Protein AF-A0A0G0VW36-F1 (afdb_monomer_lite)

Sequence (382 aa):
MDVNPVQNSPSPNPVPPPITPPTPVAPLPPSTSSGLGPPPVTPPASPNPLSFSPPPPSSPLNPSINSGLGPPASLPPEKPKSHKKLIALGLLLILAIALPLTVFVSRQQQVIEQEAEEPQLTPETIMFEINGEPFSLQNIIEVAKEQYSETDAGTKEVQKIAKDILIEREILDLTGSELGVSVSSEERAALVEASGLSENEAYYELLREKVALAKVRYIKAFSIGYWVPPPRFITEQTTEDKERSQEQLDAGPSAIDQAESGLKRNQNPLTLARSIVSNSPALSDSLSVNGYKLDSITEDEQDLLSDPEFYEYNDSNFDDATRNALFAQNVSERQVIKIPANDSNGGEVVYKIVEKSDTGAGSYVEWLKSQRDSLVTKEIPL

Secondary structure (DSSP, 8-state):
---PPPP-PPPPPPPPPP-PPPPPPPPPPPPP----PPP--PPPPPPPP---PPPPP----PPP---------------------SSTTHHHHHHHHHHHHHHHHHHHHHHH----------TT-EEEEETTEEEEHHHHHHHHHHHS-TTGGGSHHHHHHHHHHHHHHHHHHHHHHHHT----HHHHHHHHHHH---HHHHHHHHHHHHHHHHHB-EEEEEEEEE----HHHHTTS-HHHHHHHHHHHHHHHHHHHHHHHHHHTT--HHHHHHHHHHH-GGGTTTEEETTEEGGG--STTTTGGGSPEEEETT-TTS-HHHHHHHT-TT--TT-EEEE---TTT-S-EEEEEEEEE-SSBSSHHHHHHHHHHHHEESPPP-

Radius of gyration: 35.32 Å; chains: 1; bounding box: 101×132×59 Å

Foldseek 3Di:
DDDDDDDDDDDDDDDDDDDDDDDDDDDDDDDDDDDDDDDDDDDPDADDDDDPDDDDDDDDDDDDDDDDDDDDDDDDDDDDDDDDDDPPPVVVVCVVVVVVVCVVVVVVVVVVPPPPPPPPFDQQCFQWFFQNRTDGLVQLLVQLVLPDDNVVSPDQVSSVVSVLVVLLQVLLVVLCVVVVHADDPVQLVVCCVLRVDDSVVSRSVVSLVVSCVVAFWKFFKKKKKFFAQFPVVCVPDDPVSVVLSVLCVVLFVVLQVQQLVCLLVVHQNLVSQVVSCVVRVSRQQTIDILNHRNVPADPSCVVVSSTTDMDFLVRVPDDPVRSCQCLPPPDDAQDKGKDQADNRRNIIMIIGTHDTDNDHHRGSVRRSVVSCVVGMPPRHRD

pLDDT: mean 74.78, std 25.25, range [23.98, 98.19]

Structure (mmCIF, N/CA/C/O backbone):
data_AF-A0A0G0VW36-F1
#
_entry.id   AF-A0A0G0VW36-F1
#
loop_
_atom_site.group_PDB
_atom_site.id
_atom_site.type_symbol
_atom_site.label_atom_id
_atom_site.label_alt_id
_atom_site.label_comp_id
_atom_site.label_asym_id
_atom_site.label_entity_id
_atom_site.label_seq_id
_atom_site.pdbx_PDB_ins_code
_atom_site.Cartn_x
_atom_site.Cartn_y
_atom_site.Cartn_z
_atom_site.occupancy
_atom_site.B_iso_or_equiv
_atom_site.auth_seq_id
_atom_site.auth_comp_id
_atom_site.auth_asym_id
_atom_site.auth_atom_id
_atom_site.pdbx_PDB_model_num
ATOM 1 N N . MET A 1 1 ? 43.234 -69.255 -29.138 1.00 44.91 1 MET A N 1
ATOM 2 C CA . MET A 1 1 ? 44.145 -68.107 -28.928 1.00 44.91 1 MET A CA 1
ATOM 3 C C . MET A 1 1 ? 43.334 -67.097 -28.154 1.00 44.91 1 MET A C 1
ATOM 5 O O . MET A 1 1 ? 42.682 -66.244 -28.739 1.00 44.91 1 MET A O 1
ATOM 9 N N . ASP A 1 2 ? 43.274 -67.329 -26.850 1.00 37.94 2 ASP A N 1
ATOM 10 C CA . ASP A 1 2 ? 42.428 -66.607 -25.911 1.00 37.94 2 ASP A CA 1
ATOM 11 C C . ASP A 1 2 ? 43.204 -65.414 -25.367 1.00 37.94 2 ASP A C 1
ATOM 13 O O . ASP A 1 2 ? 44.288 -65.566 -24.802 1.00 37.94 2 ASP A O 1
ATOM 17 N N . VAL A 1 3 ? 42.667 -64.220 -25.597 1.00 53.03 3 VAL A N 1
ATOM 18 C CA . VAL A 1 3 ? 43.235 -62.961 -25.120 1.00 53.03 3 VAL A CA 1
ATOM 19 C C . VAL A 1 3 ? 42.458 -62.561 -23.870 1.00 53.03 3 VAL A C 1
ATOM 21 O O . VAL A 1 3 ? 41.283 -62.210 -23.941 1.00 53.03 3 VAL A O 1
ATOM 24 N N . ASN A 1 4 ? 43.124 -62.663 -22.719 1.00 45.81 4 ASN A N 1
ATOM 25 C CA . ASN A 1 4 ? 42.624 -62.217 -21.420 1.00 45.81 4 ASN A CA 1
ATOM 26 C C . ASN A 1 4 ? 42.336 -60.702 -21.424 1.00 45.81 4 ASN A C 1
ATOM 28 O O . ASN A 1 4 ? 43.209 -59.931 -21.833 1.00 45.81 4 ASN A O 1
ATOM 32 N N . PRO A 1 5 ? 41.182 -60.248 -20.905 1.00 58.97 5 PRO A N 1
ATOM 33 C CA . PRO A 1 5 ? 40.947 -58.837 -20.639 1.00 58.97 5 PRO A CA 1
ATOM 34 C C . PRO A 1 5 ? 41.622 -58.407 -19.327 1.00 58.97 5 PRO A C 1
ATOM 36 O O . PRO A 1 5 ? 41.470 -59.036 -18.280 1.00 58.97 5 PRO A O 1
ATOM 39 N N . VAL A 1 6 ? 42.369 -57.306 -19.401 1.00 54.00 6 VAL A N 1
ATOM 40 C CA . VAL A 1 6 ? 43.020 -56.631 -18.271 1.00 54.00 6 VAL A CA 1
ATOM 41 C C . VAL A 1 6 ? 41.954 -55.963 -17.394 1.00 54.00 6 VAL A C 1
ATOM 43 O O . VAL A 1 6 ? 41.225 -55.084 -17.851 1.00 54.00 6 VAL A O 1
ATOM 46 N N . GLN A 1 7 ? 41.871 -56.383 -16.129 1.00 46.03 7 GLN A N 1
ATOM 47 C CA . GLN A 1 7 ? 41.125 -55.697 -15.073 1.00 46.03 7 GLN A CA 1
ATOM 48 C C . GLN A 1 7 ? 41.828 -54.380 -14.710 1.00 46.03 7 GLN A C 1
ATOM 50 O O . GLN A 1 7 ? 42.948 -54.392 -14.203 1.00 46.03 7 GLN A O 1
ATOM 55 N N . ASN A 1 8 ? 41.148 -53.254 -14.928 1.00 44.69 8 ASN A N 1
ATOM 56 C CA . ASN A 1 8 ? 41.518 -51.959 -14.360 1.00 44.69 8 ASN A CA 1
ATOM 57 C C . ASN A 1 8 ? 40.884 -51.820 -12.969 1.00 44.69 8 ASN A C 1
ATOM 59 O O . ASN A 1 8 ? 39.664 -51.717 -12.844 1.00 44.69 8 ASN A O 1
ATOM 63 N N . SER A 1 9 ? 41.720 -51.815 -11.933 1.00 47.31 9 SER A N 1
ATOM 64 C CA . SER A 1 9 ? 41.329 -51.465 -10.565 1.00 47.31 9 SER A CA 1
ATOM 65 C C . SER A 1 9 ? 41.116 -49.948 -10.436 1.00 47.31 9 SER A C 1
ATOM 67 O O . SER A 1 9 ? 41.932 -49.185 -10.957 1.00 47.31 9 SER A O 1
ATOM 69 N N . PRO A 1 10 ? 40.063 -49.483 -9.739 1.00 52.75 10 PRO A N 1
ATOM 70 C CA . PRO A 1 10 ? 39.824 -48.060 -9.519 1.00 52.75 10 PRO A CA 1
ATOM 71 C C . PRO A 1 10 ? 40.793 -47.479 -8.479 1.00 52.75 10 PRO A C 1
ATOM 73 O O . PRO A 1 10 ? 41.000 -48.052 -7.408 1.00 52.75 10 PRO A O 1
ATOM 76 N N . SER A 1 11 ? 41.372 -46.321 -8.801 1.00 45.72 11 SER A N 1
ATOM 77 C CA . SER A 1 11 ? 42.197 -45.522 -7.889 1.00 45.72 11 SER A CA 1
ATOM 78 C C . SER A 1 11 ? 41.394 -45.061 -6.662 1.00 45.72 11 SER A C 1
ATOM 80 O O . SER A 1 11 ? 40.250 -44.628 -6.819 1.00 45.72 11 SER A O 1
ATOM 82 N N . PRO A 1 12 ? 41.969 -45.097 -5.447 1.00 53.00 12 PRO A N 1
ATOM 83 C CA . PRO A 1 12 ? 41.312 -44.585 -4.249 1.00 53.00 12 PRO A CA 1
ATOM 84 C C . PRO A 1 12 ? 41.243 -43.049 -4.261 1.00 53.00 12 PRO A C 1
ATOM 86 O O . PRO A 1 12 ? 42.243 -42.371 -4.500 1.00 53.00 12 PRO A O 1
ATOM 89 N N . ASN A 1 13 ? 40.052 -42.511 -3.980 1.00 47.78 13 ASN A N 1
ATOM 90 C CA . ASN A 1 13 ? 39.815 -41.080 -3.787 1.00 47.78 13 ASN A CA 1
ATOM 91 C C . ASN A 1 13 ? 40.601 -40.545 -2.573 1.00 47.78 13 ASN A C 1
ATOM 93 O O . ASN A 1 13 ? 40.601 -41.194 -1.522 1.00 47.78 13 ASN A O 1
ATOM 97 N N . PRO A 1 14 ? 41.223 -39.356 -2.668 1.00 46.88 14 PRO A N 1
ATOM 98 C CA . PRO A 1 14 ? 41.877 -38.721 -1.533 1.00 46.88 14 PRO A CA 1
ATOM 99 C C . PRO A 1 14 ? 40.844 -38.227 -0.510 1.00 46.88 14 PRO A C 1
ATOM 101 O O . PRO A 1 14 ? 39.894 -37.520 -0.841 1.00 46.88 14 PRO A O 1
ATOM 104 N N . VAL A 1 15 ? 41.053 -38.612 0.749 1.00 49.84 15 VAL A N 1
ATOM 105 C CA . VAL A 1 15 ? 40.297 -38.142 1.917 1.00 49.84 15 VAL A CA 1
ATOM 106 C C . VAL A 1 15 ? 40.672 -36.677 2.197 1.00 49.84 15 VAL A C 1
ATOM 108 O O . VAL A 1 15 ? 41.868 -36.377 2.257 1.00 49.84 15 VAL A O 1
ATOM 111 N N . PRO A 1 16 ? 39.705 -35.756 2.368 1.00 52.69 16 PRO A N 1
ATOM 112 C CA . PRO A 1 16 ? 39.999 -34.371 2.727 1.00 52.69 16 PRO A CA 1
ATOM 113 C C . PRO A 1 16 ? 40.561 -34.271 4.159 1.00 52.69 16 PRO A C 1
ATOM 115 O O . PRO A 1 16 ? 40.170 -35.052 5.030 1.00 52.69 16 PRO A O 1
ATOM 118 N N . PRO A 1 17 ? 41.477 -33.323 4.427 1.00 54.38 17 PRO A N 1
ATOM 119 C CA . PRO A 1 17 ? 42.041 -33.131 5.759 1.00 54.38 17 PRO A CA 1
ATOM 120 C C . PRO A 1 17 ? 40.979 -32.636 6.761 1.00 54.38 17 PRO A C 1
ATOM 122 O O . PRO A 1 17 ? 40.026 -31.960 6.367 1.00 54.38 17 PRO A O 1
ATOM 125 N N . PRO A 1 18 ? 41.132 -32.948 8.062 1.00 44.50 18 PRO A N 1
ATOM 126 C CA . PRO A 1 18 ? 40.209 -32.507 9.102 1.00 44.50 18 PRO A CA 1
ATOM 127 C C . PRO A 1 18 ? 40.207 -30.979 9.251 1.00 44.50 18 PRO A C 1
ATOM 129 O O . PRO A 1 18 ? 41.257 -30.338 9.265 1.00 44.50 18 PRO A O 1
ATOM 132 N N . ILE A 1 19 ? 39.006 -30.416 9.390 1.00 46.81 19 ILE A N 1
ATOM 133 C CA . ILE A 1 19 ? 38.753 -28.991 9.622 1.00 46.81 19 ILE A CA 1
ATOM 134 C C . ILE A 1 19 ? 39.173 -28.647 11.057 1.00 46.81 19 ILE A C 1
ATOM 136 O O . ILE A 1 19 ? 38.575 -29.124 12.021 1.00 46.81 19 ILE A O 1
ATOM 140 N N . THR A 1 20 ? 40.205 -27.821 11.205 1.00 37.56 20 THR A N 1
ATOM 141 C CA . THR A 1 20 ? 40.586 -27.192 12.475 1.00 37.56 20 THR A CA 1
ATOM 142 C C . THR A 1 20 ? 39.652 -26.009 12.778 1.00 37.56 20 THR A C 1
ATOM 144 O O . THR A 1 20 ? 39.395 -25.205 11.881 1.00 37.56 20 THR A O 1
ATOM 147 N N . PRO A 1 21 ? 39.143 -25.861 14.016 1.00 39.97 21 PRO A N 1
ATOM 148 C CA . PRO A 1 21 ? 38.333 -24.706 14.402 1.00 39.97 21 PRO A CA 1
ATOM 149 C C . PRO A 1 21 ? 39.174 -23.412 14.435 1.00 39.97 21 PRO A C 1
ATOM 151 O O . PRO A 1 21 ? 40.362 -23.472 14.765 1.00 39.97 21 PRO A O 1
ATOM 154 N N . PRO A 1 22 ? 38.588 -22.242 14.111 1.00 41.19 22 PRO A N 1
ATOM 155 C CA . PRO A 1 22 ? 39.306 -20.972 14.119 1.00 41.19 22 PRO A CA 1
ATOM 156 C C . PRO A 1 22 ? 39.683 -20.527 15.539 1.00 41.19 22 PRO A C 1
ATOM 158 O O . PRO A 1 22 ? 38.898 -20.619 16.483 1.00 41.19 22 PRO A O 1
ATOM 161 N N . THR A 1 23 ? 40.907 -20.019 15.667 1.00 35.28 23 THR A N 1
ATOM 162 C CA . THR A 1 23 ? 41.476 -19.419 16.880 1.00 35.28 23 THR A CA 1
ATOM 163 C C . THR A 1 23 ? 40.732 -18.124 17.256 1.00 35.28 23 THR A C 1
ATOM 165 O O . THR A 1 23 ? 40.498 -17.299 16.370 1.00 35.28 23 THR A O 1
ATOM 168 N N . PRO A 1 24 ? 40.404 -17.880 18.541 1.00 34.97 24 PRO A N 1
ATOM 169 C CA . PRO A 1 24 ? 39.793 -16.627 18.986 1.00 34.97 24 PRO A CA 1
ATOM 170 C C . PRO A 1 24 ? 40.729 -15.429 18.776 1.00 34.97 24 PRO A C 1
ATOM 172 O O . PRO A 1 24 ? 41.879 -15.444 19.220 1.00 34.97 24 PRO A O 1
ATOM 175 N N . VAL A 1 25 ? 40.228 -14.380 18.122 1.00 39.06 25 VAL A N 1
ATOM 176 C CA . VAL A 1 25 ? 40.914 -13.088 17.982 1.00 39.06 25 VAL A CA 1
ATOM 177 C C . VAL A 1 25 ? 40.806 -12.324 19.304 1.00 39.06 25 VAL A C 1
ATOM 179 O O . VAL A 1 25 ? 39.715 -12.152 19.845 1.00 39.06 25 VAL A O 1
ATOM 182 N N . ALA A 1 26 ? 41.946 -11.883 19.837 1.00 33.31 26 ALA A N 1
ATOM 183 C CA . ALA A 1 26 ? 42.016 -11.067 21.045 1.00 33.31 26 ALA A CA 1
ATOM 184 C C . ALA A 1 26 ? 41.507 -9.628 20.787 1.00 33.31 26 ALA A C 1
ATOM 186 O O . ALA A 1 26 ? 41.774 -9.079 19.715 1.00 33.31 26 ALA A O 1
ATOM 187 N N . PRO A 1 27 ? 40.816 -8.993 21.753 1.00 35.66 27 PRO A N 1
ATOM 188 C CA . PRO A 1 27 ? 40.317 -7.626 21.611 1.00 35.66 27 PRO A CA 1
ATOM 189 C C . PRO A 1 27 ? 41.453 -6.589 21.636 1.00 35.66 27 PRO A C 1
ATOM 191 O O . PRO A 1 27 ? 42.401 -6.700 22.418 1.00 35.66 27 PRO A O 1
ATOM 194 N N . LEU A 1 28 ? 41.341 -5.564 20.783 1.00 36.59 28 LEU A N 1
ATOM 195 C CA . LEU A 1 28 ? 42.252 -4.416 20.763 1.00 36.59 28 LEU A CA 1
ATOM 196 C C . LEU A 1 28 ? 42.122 -3.563 22.043 1.00 36.59 28 LEU A C 1
ATOM 198 O O . LEU A 1 28 ? 41.015 -3.402 22.563 1.00 36.59 28 LEU A O 1
ATOM 202 N N . PRO A 1 29 ? 43.226 -2.971 22.538 1.00 36.25 29 PRO A N 1
ATOM 203 C CA . PRO A 1 29 ? 43.199 -2.077 23.691 1.00 36.25 29 PRO A CA 1
ATOM 204 C C . PRO A 1 29 ? 42.558 -0.712 23.360 1.00 36.25 29 PRO A C 1
ATOM 206 O O . PRO A 1 29 ? 42.678 -0.227 22.230 1.00 36.25 29 PRO A O 1
ATOM 209 N N . PRO A 1 30 ? 41.911 -0.054 24.342 1.00 34.09 30 PRO A N 1
ATOM 210 C CA . PRO A 1 30 ? 41.220 1.213 24.139 1.00 34.09 30 PRO A CA 1
ATOM 211 C C . PRO A 1 30 ? 42.203 2.371 23.937 1.00 34.09 30 PRO A C 1
ATOM 213 O O . PRO A 1 30 ? 43.144 2.559 24.708 1.00 34.09 30 PRO A O 1
ATOM 216 N N . SER A 1 31 ? 41.949 3.182 22.910 1.00 35.94 31 SER A N 1
ATOM 217 C CA . SER A 1 31 ? 42.660 4.441 22.685 1.00 35.94 31 SER A CA 1
ATOM 218 C C . SER A 1 31 ? 42.058 5.553 23.541 1.00 35.94 31 SER A C 1
ATOM 220 O O . SER A 1 31 ? 40.893 5.911 23.396 1.00 35.94 31 SER A O 1
ATOM 222 N N . THR A 1 32 ? 42.871 6.113 24.431 1.00 32.25 32 THR A N 1
ATOM 223 C CA . THR A 1 32 ? 42.592 7.348 25.164 1.00 32.25 32 THR A CA 1
ATOM 224 C C . THR A 1 32 ? 42.844 8.558 24.264 1.00 32.25 32 THR A C 1
ATOM 226 O O . THR A 1 32 ? 43.982 8.784 23.854 1.00 32.25 32 THR A O 1
ATOM 229 N N . SER A 1 33 ? 41.816 9.366 24.011 1.00 34.25 33 SER A N 1
ATOM 230 C CA . SER A 1 33 ? 41.953 10.715 23.454 1.00 34.25 33 SER A CA 1
ATOM 231 C C . SER A 1 33 ? 41.035 11.668 24.211 1.00 34.25 33 SER A C 1
ATOM 233 O O . SER A 1 33 ? 39.816 11.515 24.220 1.00 34.25 33 SER A O 1
ATOM 235 N N . SER A 1 34 ? 41.655 12.633 24.877 1.00 31.17 34 SER A N 1
ATOM 236 C CA . SER A 1 34 ? 41.025 13.686 25.661 1.00 31.17 34 SER A CA 1
ATOM 237 C C . SER A 1 34 ? 40.374 14.752 24.776 1.00 31.17 34 SER A C 1
ATOM 239 O O . SER A 1 34 ? 40.996 15.222 23.833 1.00 31.17 34 SER A O 1
ATOM 241 N N . GLY A 1 35 ? 39.194 15.219 25.195 1.00 28.50 35 GLY A N 1
ATOM 242 C CA . GLY A 1 35 ? 38.816 16.636 25.160 1.00 28.50 35 GLY A CA 1
ATOM 243 C C . GLY A 1 35 ? 38.354 17.233 23.829 1.00 28.50 35 GLY A C 1
ATOM 244 O O . GLY A 1 35 ? 39.173 17.687 23.041 1.00 28.50 35 GLY A O 1
ATOM 245 N N . LEU A 1 36 ? 37.031 17.341 23.670 1.00 31.09 36 LEU A N 1
ATOM 246 C CA . LEU A 1 36 ? 36.244 18.560 23.383 1.00 31.09 36 LEU A CA 1
ATOM 247 C C . LEU A 1 36 ? 34.847 18.099 22.936 1.00 31.09 36 LEU A C 1
ATOM 249 O O . LEU A 1 36 ? 34.699 17.460 21.899 1.00 31.09 36 LEU A O 1
ATOM 253 N N . GLY A 1 37 ? 33.835 18.349 23.770 1.00 31.03 37 GLY A N 1
ATOM 254 C CA . GLY A 1 37 ? 32.462 17.917 23.504 1.00 31.03 37 GLY A CA 1
ATOM 255 C C . GLY A 1 37 ? 31.833 18.687 22.335 1.00 31.03 37 GLY A C 1
ATOM 256 O O . GLY A 1 37 ? 32.094 19.886 22.201 1.00 31.03 37 GLY A O 1
ATOM 257 N N . PRO A 1 38 ? 31.007 18.039 21.497 1.00 36.19 38 PRO A N 1
ATOM 258 C CA . PRO A 1 38 ? 30.215 18.742 20.497 1.00 36.19 38 PRO A CA 1
ATOM 259 C C . PRO A 1 38 ? 29.095 19.565 21.171 1.00 36.19 38 PRO A C 1
ATOM 261 O O . PRO A 1 38 ? 28.613 19.183 22.242 1.00 36.19 38 PRO A O 1
ATOM 264 N N . PRO A 1 39 ? 28.681 20.706 20.586 1.00 35.50 39 PRO A N 1
ATOM 265 C CA . PRO A 1 39 ? 27.537 21.481 21.073 1.00 35.50 39 PRO A CA 1
ATOM 266 C C . PRO A 1 39 ? 26.230 20.667 20.977 1.00 35.50 39 PRO A C 1
ATOM 268 O O . PRO A 1 39 ? 26.165 19.713 20.199 1.00 35.50 39 PRO A O 1
ATOM 271 N N . PRO A 1 40 ? 25.183 21.025 21.748 1.00 32.47 40 PRO A N 1
ATOM 272 C CA . PRO A 1 40 ? 23.923 20.290 21.756 1.00 32.47 40 PRO A CA 1
ATOM 273 C C . PRO A 1 40 ? 23.272 20.343 20.371 1.00 32.47 40 PRO A C 1
ATOM 275 O O . PRO A 1 40 ? 22.886 21.407 19.890 1.00 32.47 40 PRO A O 1
ATOM 278 N N . VAL A 1 41 ? 23.161 19.178 19.738 1.00 32.59 41 VAL A N 1
ATOM 279 C CA . VAL A 1 41 ? 22.375 18.978 18.523 1.00 32.59 41 VAL A CA 1
ATOM 280 C C . VAL A 1 41 ? 20.920 18.832 18.959 1.00 32.59 41 VAL A C 1
ATOM 282 O O . VAL A 1 41 ? 20.547 17.843 19.585 1.00 32.59 41 VAL A O 1
ATOM 285 N N . THR A 1 42 ? 20.102 19.842 18.675 1.00 33.31 42 THR A N 1
ATOM 286 C CA . THR A 1 42 ? 18.644 19.683 18.613 1.00 33.31 42 THR A CA 1
ATOM 287 C C . THR A 1 42 ? 18.325 18.600 17.581 1.00 33.31 42 THR A C 1
ATOM 289 O O . THR A 1 42 ? 18.821 18.718 16.456 1.00 33.31 42 THR A O 1
ATOM 292 N N . PRO A 1 43 ? 17.538 17.561 17.917 1.00 31.84 43 PRO A N 1
ATOM 293 C CA . PRO A 1 43 ? 17.137 16.572 16.929 1.00 31.84 43 PRO A CA 1
ATOM 294 C C . PRO A 1 43 ? 16.343 17.264 15.806 1.00 31.84 43 PRO A C 1
ATOM 296 O O . PRO A 1 43 ? 15.541 18.159 16.097 1.00 31.84 43 PRO A O 1
ATOM 299 N N . PRO A 1 44 ? 16.577 16.910 14.531 1.00 30.39 44 PRO A N 1
ATOM 300 C CA . PRO A 1 44 ? 15.705 17.342 13.451 1.00 30.39 44 PRO A CA 1
ATOM 301 C C . PRO A 1 44 ? 14.293 16.800 13.702 1.00 30.39 44 PRO A C 1
ATOM 303 O O . PRO A 1 44 ? 14.126 15.705 14.236 1.00 30.39 44 PRO A O 1
ATOM 306 N N . ALA A 1 45 ? 13.285 17.600 13.355 1.00 28.16 45 ALA A N 1
ATOM 307 C CA . ALA A 1 45 ? 11.888 17.197 13.407 1.00 28.16 45 ALA A CA 1
ATOM 308 C C . ALA A 1 45 ? 11.702 15.886 12.631 1.00 28.16 45 ALA A C 1
ATOM 310 O O . ALA A 1 45 ? 12.118 15.798 11.474 1.00 28.16 45 ALA A O 1
ATOM 311 N N . SER A 1 46 ? 11.108 14.886 13.283 1.00 28.47 46 SER A N 1
ATOM 312 C CA . SER A 1 46 ? 10.758 13.613 12.660 1.00 28.47 46 SER A CA 1
ATOM 313 C C . SER A 1 46 ? 9.942 13.853 11.383 1.00 28.47 46 SER A C 1
ATOM 315 O O . SER A 1 46 ? 9.040 14.699 11.397 1.00 28.47 46 SER A O 1
ATOM 317 N N . PRO A 1 47 ? 10.228 13.143 10.280 1.00 27.67 47 PRO A N 1
ATOM 318 C CA . PRO A 1 47 ? 9.346 13.148 9.126 1.00 27.67 47 PRO A CA 1
ATOM 319 C C . PRO A 1 47 ? 8.003 12.528 9.530 1.00 27.67 47 PRO A C 1
ATOM 321 O O . PRO A 1 47 ? 7.956 11.473 10.157 1.00 27.67 47 PRO A O 1
ATOM 324 N N . ASN A 1 48 ? 6.915 13.231 9.209 1.00 28.61 48 ASN A N 1
ATOM 325 C CA . ASN A 1 48 ? 5.542 12.769 9.403 1.00 28.61 48 ASN A CA 1
ATOM 326 C C . ASN A 1 48 ? 5.364 11.332 8.875 1.00 28.61 48 ASN A C 1
ATOM 328 O O . ASN A 1 48 ? 5.672 11.106 7.700 1.00 28.61 48 ASN A O 1
ATOM 332 N N . PRO A 1 49 ? 4.778 10.401 9.648 1.00 28.30 49 PRO A N 1
ATOM 333 C CA . PRO A 1 49 ? 4.182 9.215 9.057 1.00 28.30 49 PRO A CA 1
ATOM 334 C C . PRO A 1 49 ? 3.023 9.649 8.148 1.00 28.30 49 PRO A C 1
ATOM 336 O O . PRO A 1 49 ? 2.288 10.598 8.439 1.00 28.30 49 PRO A O 1
ATOM 339 N N . LEU A 1 50 ? 2.918 8.989 6.999 1.00 29.52 50 LEU A N 1
ATOM 340 C CA . LEU A 1 50 ? 1.961 9.246 5.927 1.00 29.52 50 LEU A CA 1
ATOM 341 C C . LEU A 1 50 ? 0.520 9.316 6.463 1.00 29.52 50 LEU A C 1
ATOM 343 O O . LEU A 1 50 ? -0.145 8.305 6.668 1.00 29.52 50 LEU A O 1
ATOM 347 N N . SER A 1 51 ? 0.021 10.536 6.660 1.00 23.98 51 SER A N 1
ATOM 348 C CA . SER A 1 51 ? -1.396 10.793 6.897 1.00 23.98 51 SER A CA 1
ATOM 349 C C . SER A 1 51 ? -2.137 10.636 5.571 1.00 23.98 51 SER A C 1
ATOM 351 O O . SER A 1 51 ? -2.171 11.549 4.741 1.00 23.98 51 SER A O 1
ATOM 353 N N . PHE A 1 52 ? -2.728 9.463 5.353 1.00 30.25 52 PHE A N 1
ATOM 354 C CA . PHE A 1 52 ? -3.741 9.285 4.321 1.00 30.25 52 PHE A CA 1
ATOM 355 C C . PHE A 1 52 ? -4.981 10.082 4.728 1.00 30.25 52 PHE A C 1
ATOM 357 O O . PHE A 1 52 ? -5.826 9.631 5.497 1.00 30.25 52 PHE A O 1
ATOM 364 N N . SER A 1 53 ? -5.080 11.310 4.222 1.00 26.28 53 SER A N 1
ATOM 365 C CA . SER A 1 53 ? -6.332 12.059 4.273 1.00 26.28 53 SER A CA 1
ATOM 366 C C . SER A 1 53 ? -7.366 11.352 3.386 1.00 26.28 53 SER A C 1
ATOM 368 O O . SER A 1 53 ? -7.069 11.094 2.216 1.00 26.28 53 SER A O 1
ATOM 370 N N . PRO A 1 54 ? -8.580 11.048 3.879 1.00 29.84 54 PRO A N 1
ATOM 371 C CA . PRO A 1 54 ? -9.645 10.537 3.026 1.00 29.84 54 PRO A CA 1
ATOM 372 C C . PRO A 1 54 ? -9.999 11.579 1.948 1.00 29.84 54 PRO A C 1
ATOM 374 O O . PRO A 1 54 ? -9.980 12.785 2.226 1.00 29.84 54 PRO A O 1
ATOM 377 N N . PRO A 1 55 ? -10.324 11.155 0.712 1.00 31.17 55 PRO A N 1
ATOM 378 C CA . PRO A 1 55 ? -10.661 12.083 -0.357 1.00 31.17 55 PRO A CA 1
ATOM 379 C C . PRO A 1 55 ? -11.913 12.896 0.014 1.00 31.17 55 PRO A C 1
ATOM 381 O O . PRO A 1 55 ? -12.860 12.345 0.585 1.00 31.17 55 PRO A O 1
ATOM 384 N N . PRO A 1 56 ? -11.963 14.200 -0.318 1.00 29.31 56 PRO A N 1
ATOM 385 C CA . PRO A 1 56 ? -13.167 14.991 -0.116 1.00 29.31 56 PRO A CA 1
ATOM 386 C C . PRO A 1 56 ? -14.329 14.397 -0.931 1.00 29.31 56 PRO A C 1
ATOM 388 O O . PRO A 1 56 ? -14.113 13.888 -2.035 1.00 29.31 56 PRO A O 1
ATOM 391 N N . PRO A 1 57 ? -15.572 14.470 -0.425 1.00 29.03 57 PRO A N 1
ATOM 392 C CA . PRO A 1 57 ? -16.728 13.928 -1.121 1.00 29.03 57 PRO A CA 1
ATOM 393 C C . PRO A 1 57 ? -16.886 14.582 -2.497 1.00 29.03 57 PRO A C 1
ATOM 395 O O . PRO A 1 57 ? -17.002 15.804 -2.621 1.00 29.03 57 PRO A O 1
ATOM 398 N N . SER A 1 58 ? -16.921 13.739 -3.530 1.00 28.94 58 SER A N 1
ATOM 399 C CA . SER A 1 58 ? -17.236 14.095 -4.909 1.00 28.94 58 SER A CA 1
ATOM 400 C C . SER A 1 58 ? -18.557 14.862 -4.961 1.00 28.94 58 SER A C 1
ATOM 402 O O . SER A 1 58 ? -19.641 14.283 -4.879 1.00 28.94 58 SER A O 1
ATOM 404 N N . SER A 1 59 ? -18.476 16.183 -5.103 1.00 27.55 59 SER A N 1
ATOM 405 C CA . SER A 1 59 ? -19.642 16.988 -5.452 1.00 27.55 59 SER A CA 1
ATOM 406 C C . SER A 1 59 ? -20.023 16.690 -6.907 1.00 27.55 59 SER A C 1
ATOM 408 O O . SER A 1 59 ? -19.138 16.627 -7.764 1.00 27.55 59 SER A O 1
ATOM 410 N N . PRO A 1 60 ? -21.312 16.490 -7.221 1.00 30.47 60 PRO A N 1
ATOM 411 C CA . PRO A 1 60 ? -21.735 16.183 -8.578 1.00 30.47 60 PRO A CA 1
ATOM 412 C C . PRO A 1 60 ? -21.437 17.350 -9.528 1.00 30.47 60 PRO A C 1
ATOM 414 O O . PRO A 1 60 ? -21.737 18.510 -9.240 1.00 30.47 60 PRO A O 1
ATOM 417 N N . LEU A 1 61 ? -20.863 17.002 -10.682 1.00 27.41 61 LEU A N 1
ATOM 418 C CA . LEU A 1 61 ? -20.700 17.853 -11.858 1.00 27.41 61 LEU A CA 1
ATOM 419 C C . LEU A 1 61 ? -22.022 18.554 -12.195 1.00 27.41 61 LEU A C 1
ATOM 421 O O . LEU A 1 61 ? -22.985 17.920 -12.627 1.00 27.41 61 LEU A O 1
ATOM 425 N N . ASN A 1 62 ? -22.049 19.874 -12.028 1.00 27.47 62 ASN A N 1
ATOM 426 C CA . ASN A 1 62 ? -23.113 20.727 -12.536 1.00 27.47 62 ASN A CA 1
ATOM 427 C C . ASN A 1 62 ? -22.697 21.232 -13.935 1.00 27.47 62 ASN A C 1
ATOM 429 O O . ASN A 1 62 ? -21.602 21.788 -14.065 1.00 27.47 62 ASN A O 1
ATOM 433 N N . PRO A 1 63 ? -23.498 21.039 -14.997 1.00 30.91 63 PRO A N 1
ATOM 434 C CA . PRO A 1 63 ? -23.133 21.477 -16.339 1.00 30.91 63 PRO A CA 1
ATOM 435 C C . PRO A 1 63 ? -23.279 22.999 -16.488 1.00 30.91 63 PRO A C 1
ATOM 437 O O . PRO A 1 63 ? -24.364 23.561 -16.340 1.00 30.91 63 PRO A O 1
ATOM 440 N N . SER A 1 64 ? -22.180 23.667 -16.834 1.00 29.25 64 SER A N 1
ATOM 441 C CA . SER A 1 64 ? -22.162 25.083 -17.206 1.00 29.25 64 SER A CA 1
ATOM 442 C C . SER A 1 64 ? -22.906 25.328 -18.523 1.00 29.25 64 SER A C 1
ATOM 444 O O . SER A 1 64 ? -22.479 24.872 -19.583 1.00 29.25 64 SER A O 1
ATOM 446 N N . ILE A 1 65 ? -23.965 26.142 -18.467 1.00 30.19 65 ILE A N 1
ATOM 447 C CA . ILE A 1 65 ? -24.487 26.907 -19.606 1.00 30.19 65 ILE A CA 1
ATOM 448 C C . ILE A 1 65 ? -24.133 28.386 -19.385 1.00 30.19 65 ILE A C 1
ATOM 450 O O . ILE A 1 65 ? -24.675 29.050 -18.510 1.00 30.19 65 ILE A O 1
ATOM 454 N N . ASN A 1 66 ? -23.177 28.847 -20.190 1.00 27.72 66 ASN A N 1
ATOM 455 C CA . ASN A 1 66 ? -23.035 30.154 -20.842 1.00 27.72 66 ASN A CA 1
ATOM 456 C C . ASN A 1 66 ? -23.785 31.385 -20.269 1.00 27.72 66 ASN A C 1
ATOM 458 O O . ASN A 1 66 ? -25.012 31.435 -20.327 1.00 27.72 66 ASN A O 1
ATOM 462 N N . SER A 1 67 ? -23.052 32.454 -19.917 1.00 30.73 67 SER A N 1
ATOM 463 C CA . SER A 1 67 ? -23.141 33.802 -20.539 1.00 30.73 67 SER A CA 1
ATOM 464 C C . SER A 1 67 ? -22.386 34.844 -19.702 1.00 30.73 67 SER A C 1
ATOM 466 O O . SER A 1 67 ? -22.595 34.952 -18.497 1.00 30.73 67 SER A O 1
ATOM 468 N N . GLY A 1 68 ? -21.502 35.614 -20.343 1.00 26.61 68 GLY A N 1
ATOM 469 C CA . GLY A 1 68 ? -20.727 36.670 -19.695 1.00 26.61 68 GLY A CA 1
ATOM 470 C C . GLY A 1 68 ? -21.448 38.012 -19.556 1.00 26.61 68 GLY A C 1
ATOM 471 O O . GLY A 1 68 ? -22.467 38.252 -20.193 1.00 26.61 68 GLY A O 1
ATOM 472 N N . LEU A 1 69 ? -20.863 38.880 -18.725 1.00 30.48 69 LEU A N 1
ATOM 473 C CA . LEU A 1 69 ? -20.646 40.328 -18.898 1.00 30.48 69 LEU A CA 1
ATOM 474 C C . LEU A 1 69 ? -20.207 40.907 -17.543 1.00 30.48 69 LEU A C 1
ATOM 476 O O . LEU A 1 69 ? -20.802 40.616 -16.508 1.00 30.48 69 LEU A O 1
ATOM 480 N N . GLY A 1 70 ? -19.116 41.676 -17.555 1.00 27.48 70 GLY A N 1
ATOM 481 C CA . GLY A 1 70 ? -18.485 42.237 -16.359 1.00 27.48 70 GLY A CA 1
ATOM 482 C C . GLY A 1 70 ? -19.290 43.355 -15.668 1.00 27.48 70 GLY A C 1
ATOM 483 O O . GLY A 1 70 ? -20.257 43.866 -16.234 1.00 27.48 70 GLY A O 1
ATOM 484 N N . PRO A 1 71 ? -18.886 43.760 -14.448 1.00 33.28 71 PRO A N 1
ATOM 485 C CA . PRO A 1 71 ? -19.452 44.891 -13.702 1.00 33.28 71 PRO A CA 1
ATOM 486 C C . PRO A 1 71 ? -18.494 46.116 -13.834 1.00 33.28 71 PRO A C 1
ATOM 488 O O . PRO A 1 71 ? -17.594 46.044 -14.675 1.00 33.28 71 PRO A O 1
ATOM 491 N N . PRO A 1 72 ? -18.542 47.203 -13.022 1.00 43.91 72 PRO A N 1
ATOM 492 C CA . PRO A 1 72 ? -19.467 47.586 -11.941 1.00 43.91 72 PRO A CA 1
ATOM 493 C C . PRO A 1 72 ? -19.866 49.097 -11.930 1.00 43.91 72 PRO A C 1
ATOM 495 O O . PRO A 1 72 ? -19.397 49.899 -12.730 1.00 43.91 72 PRO A O 1
ATOM 498 N N . ALA A 1 73 ? -20.654 49.479 -10.911 1.00 27.00 73 ALA A N 1
ATOM 499 C CA . ALA A 1 73 ? -20.366 50.578 -9.961 1.00 27.00 73 ALA A CA 1
ATOM 500 C C . ALA A 1 73 ? -21.375 51.746 -9.809 1.00 27.00 73 ALA A C 1
ATOM 502 O O . ALA A 1 73 ? -21.773 52.419 -10.754 1.00 27.00 73 ALA A O 1
ATOM 503 N N . SER A 1 74 ? -21.585 52.057 -8.517 1.00 29.53 74 SER A N 1
ATOM 504 C CA . SER A 1 74 ? -21.875 53.351 -7.855 1.00 29.53 74 SER A CA 1
ATOM 505 C C . SER A 1 74 ? -23.295 53.968 -7.823 1.00 29.53 74 SER A C 1
ATOM 507 O O . SER A 1 74 ? -23.844 54.433 -8.813 1.00 29.53 74 SER A O 1
ATOM 509 N N . LEU A 1 75 ? -23.809 54.038 -6.583 1.00 27.47 75 LEU A N 1
ATOM 510 C CA . LEU A 1 75 ? -24.842 54.911 -5.971 1.00 27.47 75 LEU A CA 1
ATOM 511 C C . LEU A 1 75 ? -24.413 56.410 -5.936 1.00 27.47 75 LEU A C 1
ATOM 513 O O . LEU A 1 75 ? -23.231 56.656 -6.182 1.00 27.47 75 LEU A O 1
ATOM 517 N N . PRO A 1 76 ? -25.171 57.377 -5.342 1.00 42.56 76 PRO A N 1
ATOM 518 C CA . PRO A 1 76 ? -26.616 57.746 -5.286 1.00 42.56 76 PRO A CA 1
ATOM 519 C C . PRO A 1 76 ? -26.754 59.289 -5.594 1.00 42.56 76 PRO A C 1
ATOM 521 O O . PRO A 1 76 ? -25.940 59.758 -6.383 1.00 42.56 76 PRO A O 1
ATOM 524 N N . PRO A 1 77 ? -27.573 60.178 -4.954 1.00 42.69 77 PRO A N 1
ATOM 525 C CA . PRO A 1 77 ? -28.939 60.170 -4.372 1.00 42.69 77 PRO A CA 1
ATOM 526 C C . PRO A 1 77 ? -29.865 61.311 -4.925 1.00 42.69 77 PRO A C 1
ATOM 528 O O . PRO A 1 77 ? -29.399 62.220 -5.593 1.00 42.69 77 PRO A O 1
ATOM 531 N N . GLU A 1 78 ? -31.172 61.313 -4.604 1.00 27.12 78 GLU A N 1
ATOM 532 C CA . GLU A 1 78 ? -31.912 62.423 -3.931 1.00 27.12 78 GLU A CA 1
ATOM 533 C C . GLU A 1 78 ? -33.457 62.318 -4.024 1.00 27.12 78 GLU A C 1
ATOM 535 O O . GLU A 1 78 ? -34.053 61.835 -4.979 1.00 27.12 78 GLU A O 1
ATOM 540 N N . LYS A 1 79 ? -34.081 62.750 -2.922 1.00 29.27 79 LYS A N 1
ATOM 541 C CA . LYS A 1 79 ? -35.498 62.735 -2.492 1.00 29.27 79 LYS A CA 1
ATOM 542 C C . LYS A 1 79 ? -36.289 63.953 -3.057 1.00 29.27 79 LYS A C 1
ATOM 544 O O . LYS A 1 79 ? -35.692 64.797 -3.706 1.00 29.27 79 LYS A O 1
ATOM 549 N N . PRO A 1 80 ? -37.517 64.273 -2.580 1.00 43.31 80 PRO A N 1
ATOM 550 C CA . PRO A 1 80 ? -38.771 63.508 -2.454 1.00 43.31 80 PRO A CA 1
ATOM 551 C C . PRO A 1 80 ? -39.995 64.310 -2.991 1.00 43.31 80 PRO A C 1
ATOM 553 O O . PRO A 1 80 ? -39.894 65.505 -3.251 1.00 43.31 80 PRO A O 1
ATOM 556 N N . LYS A 1 81 ? -41.194 63.697 -3.020 1.00 31.41 81 LYS A N 1
ATOM 557 C CA . LYS A 1 81 ? -42.506 64.286 -2.607 1.00 31.41 81 LYS A CA 1
ATOM 558 C C . LYS A 1 81 ? -43.613 63.237 -2.822 1.00 31.41 81 LYS A C 1
ATOM 560 O O . LYS A 1 81 ? -43.899 62.851 -3.941 1.00 31.41 81 LYS A O 1
ATOM 565 N N . SER A 1 82 ? -44.070 62.573 -1.756 1.00 33.03 82 SER A N 1
ATOM 566 C CA . SER A 1 82 ? -45.327 62.857 -1.033 1.00 33.03 82 SER A CA 1
ATOM 567 C C . SER A 1 82 ? -46.586 62.756 -1.898 1.00 33.03 82 SER A C 1
ATOM 569 O O . SER A 1 82 ? -46.833 63.678 -2.655 1.00 33.03 82 SER A O 1
ATOM 571 N N . HIS A 1 83 ? -47.454 61.770 -1.631 1.00 36.41 83 HIS A N 1
ATOM 572 C CA . HIS A 1 83 ? -48.852 62.040 -1.269 1.00 36.41 83 HIS A CA 1
ATOM 573 C C . HIS A 1 83 ? -49.443 60.891 -0.437 1.00 36.41 83 HIS A C 1
ATOM 575 O O . HIS A 1 83 ? -49.681 59.774 -0.884 1.00 36.41 83 HIS A O 1
ATOM 581 N N . LYS A 1 84 ? -49.658 61.230 0.834 1.00 38.09 84 LYS A N 1
ATOM 582 C CA . LYS A 1 84 ? -50.427 60.527 1.858 1.00 38.09 84 LYS A CA 1
ATOM 583 C C . LYS A 1 84 ? -51.874 60.377 1.378 1.00 38.09 84 LYS A C 1
ATOM 585 O O . LYS A 1 84 ? -52.459 61.413 1.069 1.00 38.09 84 LYS A O 1
ATOM 590 N N . LYS A 1 85 ? -52.423 59.149 1.357 1.00 40.09 85 LYS A N 1
ATOM 591 C CA . LYS A 1 85 ? -53.865 58.812 1.556 1.00 40.09 85 LYS A CA 1
ATOM 592 C C . LYS A 1 85 ? -54.278 57.351 1.247 1.00 40.09 85 LYS A C 1
ATOM 594 O O . LYS A 1 85 ? -55.468 57.085 1.179 1.00 40.09 85 LYS A O 1
ATOM 599 N N . LEU A 1 86 ? -53.353 56.388 1.136 1.00 44.84 86 LEU A N 1
ATOM 600 C CA . LEU A 1 86 ? -53.695 54.966 0.882 1.00 44.84 86 LEU A CA 1
ATOM 601 C C . LEU A 1 86 ? -53.205 53.958 1.943 1.00 44.84 86 LEU A C 1
ATOM 603 O O . LEU A 1 86 ? -53.342 52.756 1.762 1.00 44.84 86 LEU A O 1
ATOM 607 N N . ILE A 1 87 ? -52.668 54.420 3.075 1.00 45.47 87 ILE A N 1
ATOM 608 C CA . ILE A 1 87 ? -51.981 53.546 4.051 1.00 45.47 87 ILE A CA 1
ATOM 609 C C . ILE A 1 87 ? -52.896 53.083 5.205 1.00 45.47 87 ILE A C 1
ATOM 611 O O . ILE A 1 87 ? -52.614 52.083 5.857 1.00 45.47 87 ILE A O 1
ATOM 615 N N . ALA A 1 88 ? -54.034 53.740 5.443 1.00 41.97 88 ALA A N 1
ATOM 616 C CA . ALA A 1 88 ? -54.831 53.483 6.647 1.00 41.97 88 ALA A CA 1
ATOM 617 C C . ALA A 1 88 ? -55.720 52.220 6.594 1.00 41.97 88 ALA A C 1
ATOM 619 O O . ALA A 1 88 ? -56.140 51.753 7.646 1.00 41.97 88 ALA A O 1
ATOM 620 N N . LEU A 1 89 ? -55.987 51.642 5.413 1.00 41.41 89 LEU A N 1
ATOM 621 C CA . LEU A 1 89 ? -56.856 50.457 5.284 1.00 4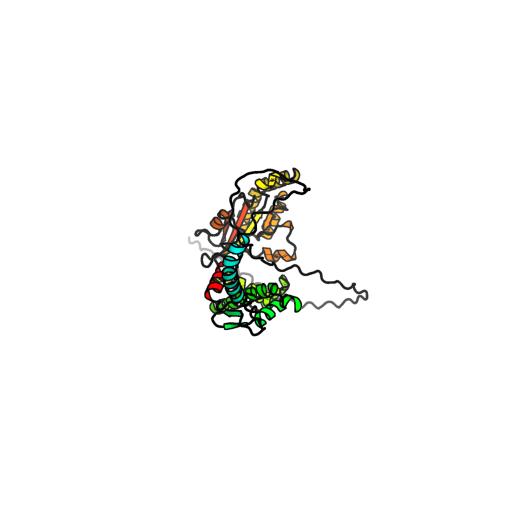1.41 89 LEU A CA 1
ATOM 622 C C . LEU A 1 89 ? -56.081 49.142 5.062 1.00 41.41 89 LEU A C 1
ATOM 624 O O . LEU A 1 89 ? -56.560 48.081 5.445 1.00 41.41 89 LEU A O 1
ATOM 628 N N . GLY A 1 90 ? -54.858 49.200 4.519 1.00 40.41 90 GLY A N 1
ATOM 629 C CA . GLY A 1 90 ? -54.001 48.017 4.339 1.00 40.41 90 GLY A CA 1
ATOM 630 C C . GLY A 1 90 ? -53.304 47.551 5.624 1.00 40.41 90 GLY A C 1
ATOM 631 O O . GLY A 1 90 ? -53.091 46.358 5.816 1.00 40.41 90 GLY A O 1
ATOM 632 N N . LEU A 1 91 ? -53.001 48.472 6.546 1.00 43.75 91 LEU A N 1
ATOM 633 C CA . LEU A 1 91 ? -52.283 48.162 7.790 1.00 43.75 91 LEU A CA 1
ATOM 634 C C . LEU A 1 91 ? -53.139 47.420 8.827 1.00 43.75 91 LEU A C 1
ATOM 636 O O . LEU A 1 91 ? -52.600 46.655 9.621 1.00 43.75 91 LEU A O 1
ATOM 640 N N . LEU A 1 92 ? -54.464 47.590 8.801 1.00 44.78 92 LEU A N 1
ATOM 641 C CA . LEU A 1 92 ? -55.360 46.929 9.755 1.00 44.78 92 LEU A CA 1
ATOM 642 C C . LEU A 1 92 ? -55.644 45.468 9.355 1.00 44.78 92 LEU A C 1
ATOM 644 O O . LEU A 1 92 ? -55.751 44.604 10.222 1.00 44.78 92 LEU A O 1
ATOM 648 N N . LEU A 1 93 ? -55.663 45.162 8.050 1.00 46.44 93 LEU A N 1
ATOM 649 C CA . LEU A 1 93 ? -55.846 43.793 7.550 1.00 46.44 93 LEU A CA 1
ATOM 650 C C . LEU A 1 93 ? -54.578 42.930 7.717 1.00 46.44 93 LEU A C 1
ATOM 652 O O . LEU A 1 93 ? -54.680 41.741 8.007 1.00 46.44 93 LEU A O 1
ATOM 656 N N . ILE A 1 94 ? -53.385 43.531 7.607 1.00 49.09 94 ILE A N 1
ATOM 657 C CA . ILE A 1 94 ? -52.107 42.841 7.859 1.00 49.09 94 ILE A CA 1
ATOM 658 C C . ILE A 1 94 ? -51.947 42.517 9.354 1.00 49.09 94 ILE A C 1
ATOM 660 O O . ILE A 1 94 ? -51.461 41.440 9.692 1.00 49.09 94 ILE A O 1
ATOM 664 N N . LEU A 1 95 ? -52.422 43.378 10.263 1.00 43.81 95 LEU A N 1
ATOM 665 C CA . LEU A 1 95 ? -52.307 43.137 11.707 1.00 43.81 95 LEU A CA 1
ATOM 666 C C . LEU A 1 95 ? -53.185 41.966 12.196 1.00 43.81 95 LEU A C 1
ATOM 668 O O . LEU A 1 95 ? -52.781 41.232 13.094 1.00 43.81 95 LEU A O 1
ATOM 672 N N . ALA A 1 96 ? -54.359 41.752 11.589 1.00 47.53 96 ALA A N 1
ATOM 673 C CA . ALA A 1 96 ? -55.281 40.681 11.983 1.00 47.53 96 ALA A CA 1
ATOM 674 C C . ALA A 1 96 ? -54.846 39.280 11.503 1.00 47.53 96 ALA A C 1
ATOM 676 O O . ALA A 1 96 ? -55.179 38.289 12.148 1.00 47.53 96 ALA A O 1
ATOM 677 N N . ILE A 1 97 ? -54.078 39.192 10.409 1.00 49.00 97 ILE A N 1
ATOM 678 C CA . ILE A 1 97 ? -53.510 37.927 9.900 1.00 49.00 97 ILE A CA 1
ATOM 679 C C . ILE A 1 97 ? -52.116 37.664 10.494 1.00 49.00 97 ILE A C 1
ATOM 681 O O . ILE A 1 97 ? -51.736 36.510 10.683 1.00 49.00 97 ILE A O 1
ATOM 685 N N . ALA A 1 98 ? -51.366 38.711 10.854 1.00 45.50 98 ALA A N 1
ATOM 686 C CA . ALA A 1 98 ? -50.039 38.560 11.445 1.00 45.50 98 ALA A CA 1
ATOM 687 C C . ALA A 1 98 ? -50.074 37.997 12.874 1.00 45.50 98 ALA A C 1
ATOM 689 O O . ALA A 1 98 ? -49.184 37.235 13.227 1.00 45.50 98 ALA A O 1
ATOM 690 N N . LEU A 1 99 ? -51.085 38.322 13.690 1.00 44.97 99 LEU A N 1
ATOM 691 C CA . LEU A 1 99 ? -51.125 37.902 15.100 1.00 44.97 99 LEU A CA 1
ATOM 692 C C . LEU A 1 99 ? -51.360 36.387 15.319 1.00 44.97 99 LEU A C 1
ATOM 694 O O . LEU A 1 99 ? -50.705 35.826 16.194 1.00 44.97 99 LEU A O 1
ATOM 698 N N . PRO A 1 100 ? -52.212 35.672 14.552 1.00 47.28 100 PRO A N 1
ATOM 699 C CA . PRO A 1 100 ? -52.287 34.212 14.653 1.00 47.28 100 PRO A CA 1
ATOM 700 C C . PRO A 1 100 ? -51.065 33.503 14.044 1.00 47.28 100 PRO A C 1
ATOM 702 O O . PRO A 1 100 ? -50.631 32.482 14.576 1.00 47.28 100 PRO A O 1
ATOM 705 N N . LEU A 1 101 ? -50.488 34.037 12.955 1.00 46.50 101 LEU A N 1
ATOM 706 C CA . LEU A 1 101 ? -49.306 33.447 12.314 1.00 46.50 101 LEU A CA 1
ATOM 707 C C . LEU A 1 101 ? -48.042 33.612 13.160 1.00 46.50 101 LEU A C 1
ATOM 709 O O . LEU A 1 101 ? -47.258 32.674 13.229 1.00 46.50 101 LEU A O 1
ATOM 713 N N . THR A 1 102 ? -47.852 34.737 13.856 1.00 49.69 102 THR A N 1
ATOM 714 C CA . THR A 1 102 ? -46.712 34.887 14.772 1.00 49.69 102 THR A CA 1
ATOM 715 C C . THR A 1 102 ? -46.819 33.963 15.975 1.00 49.69 102 THR A C 1
ATOM 717 O O . THR A 1 102 ? -45.791 33.463 16.403 1.00 49.69 102 THR A O 1
ATOM 720 N N . VAL A 1 103 ? -48.022 33.662 16.480 1.00 49.12 103 VAL A N 1
ATOM 721 C CA . VAL A 1 103 ? -48.212 32.688 17.575 1.00 49.12 103 VAL A CA 1
ATOM 722 C C . VAL A 1 103 ? -48.021 31.240 17.102 1.00 49.12 103 VAL A C 1
ATOM 724 O O . VAL A 1 103 ? -47.542 30.404 17.865 1.00 49.12 103 VAL A O 1
ATOM 727 N N . PHE A 1 104 ? -48.354 30.920 15.847 1.00 49.00 104 PHE A N 1
ATOM 728 C CA . PHE A 1 104 ? -48.101 29.593 15.270 1.00 49.00 104 PHE A CA 1
ATOM 729 C C . PHE A 1 104 ? -46.618 29.386 14.917 1.00 49.00 104 PHE A C 1
ATOM 731 O O . PHE A 1 104 ? -46.054 28.340 15.229 1.00 49.00 104 PHE A O 1
ATOM 738 N N . VAL A 1 105 ? -45.962 30.401 14.344 1.00 50.91 105 VAL A N 1
ATOM 739 C CA . VAL A 1 105 ? -44.522 30.384 14.042 1.00 50.91 105 VAL A CA 1
ATOM 740 C C . VAL A 1 105 ? -43.691 30.434 15.326 1.00 50.91 105 VAL A C 1
ATOM 742 O O . VAL A 1 105 ? -42.721 29.692 15.425 1.00 50.91 105 VAL A O 1
ATOM 745 N N . SER A 1 106 ? -44.102 31.184 16.355 1.00 48.41 106 SER A N 1
ATOM 746 C CA . SER A 1 106 ? -43.397 31.191 17.644 1.00 48.41 106 SER A CA 1
ATOM 747 C C . SER A 1 106 ? -43.598 29.906 18.445 1.00 48.41 106 SER A C 1
ATOM 749 O O . SER A 1 106 ? -42.677 29.490 19.138 1.00 48.41 106 SER A O 1
ATOM 751 N N . ARG A 1 107 ? -44.743 29.215 18.315 1.00 48.88 107 ARG A N 1
ATOM 752 C CA . ARG A 1 107 ? -44.910 27.867 18.886 1.00 48.88 107 ARG A CA 1
ATOM 753 C C . ARG A 1 107 ? -44.133 26.796 18.128 1.00 48.88 107 ARG A C 1
ATOM 755 O O . ARG A 1 107 ? -43.694 25.852 18.768 1.00 48.88 107 ARG A O 1
ATOM 762 N N . GLN A 1 108 ? -43.928 26.921 16.814 1.00 49.00 108 GLN A N 1
ATOM 763 C CA . GLN A 1 108 ? -42.991 26.034 16.115 1.00 49.00 108 GLN A CA 1
ATOM 764 C C . GLN A 1 108 ? -41.534 26.365 16.449 1.00 49.00 108 GLN A C 1
ATOM 766 O O . GLN A 1 108 ? -40.765 25.444 16.680 1.00 49.00 108 GLN A O 1
ATOM 771 N N . GLN A 1 109 ? -41.156 27.638 16.570 1.00 46.53 109 GLN A N 1
ATOM 772 C CA . GLN A 1 109 ? -39.787 28.017 16.939 1.00 46.53 109 GLN A CA 1
ATOM 773 C C . GLN A 1 109 ? -39.448 27.671 18.392 1.00 46.53 109 GLN A C 1
ATOM 775 O O . GLN A 1 109 ? -38.366 27.162 18.631 1.00 46.53 109 GLN A O 1
ATOM 780 N N . GLN A 1 110 ? -40.381 27.786 19.342 1.00 43.91 110 GLN A N 1
ATOM 781 C CA . GLN A 1 110 ? -40.148 27.340 20.727 1.00 43.91 110 GLN A CA 1
ATOM 782 C C . GLN A 1 110 ? -40.182 25.815 20.913 1.00 43.91 110 GLN A C 1
ATOM 784 O O . GLN A 1 110 ? -39.732 25.325 21.942 1.00 43.91 110 GLN A O 1
ATOM 789 N N . VAL A 1 111 ? -40.704 25.057 19.942 1.00 45.38 111 VAL A N 1
ATOM 790 C CA . VAL A 1 111 ? -40.590 23.585 19.924 1.00 45.38 111 VAL A CA 1
ATOM 791 C C . VAL A 1 111 ? -39.331 23.132 19.167 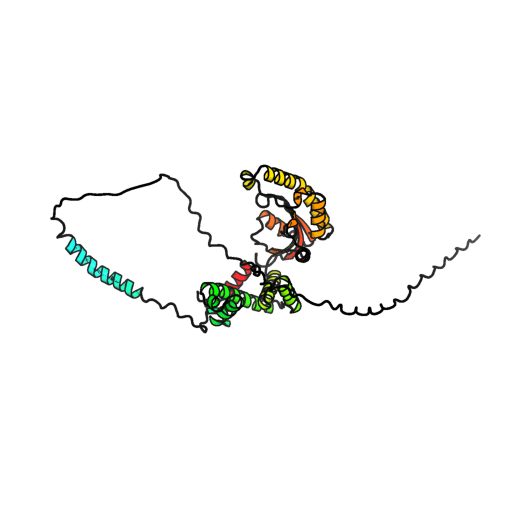1.00 45.38 111 VAL A C 1
ATOM 793 O O . VAL A 1 111 ? -38.899 22.000 19.341 1.00 45.38 111 VAL A O 1
ATOM 796 N N . ILE A 1 112 ? -38.704 24.011 18.377 1.00 47.00 112 ILE A N 1
ATOM 797 C CA . ILE A 1 112 ? -37.449 23.735 17.655 1.00 47.00 112 ILE A CA 1
ATOM 798 C C . ILE A 1 112 ? -36.220 24.278 18.419 1.00 47.00 112 ILE A C 1
ATOM 800 O O . ILE A 1 112 ? -35.134 23.739 18.266 1.00 47.00 112 ILE A O 1
ATOM 804 N N . GLU A 1 113 ? -36.394 25.262 19.306 1.00 41.97 113 GLU A N 1
ATOM 805 C CA . GLU A 1 113 ? -35.405 25.720 20.300 1.00 41.97 113 GLU A CA 1
ATOM 806 C C . GLU A 1 113 ? -35.620 25.068 21.681 1.00 41.97 113 GLU A C 1
ATOM 808 O O . GLU A 1 113 ? -35.230 25.612 22.713 1.00 41.97 113 GLU A O 1
ATOM 813 N N . GLN A 1 114 ? -36.159 23.844 21.731 1.00 44.19 114 GLN A N 1
ATOM 814 C CA . GLN A 1 114 ? -35.483 22.881 22.599 1.00 44.19 114 GLN A CA 1
ATOM 815 C C . GLN A 1 114 ? -34.143 22.623 21.922 1.00 44.19 114 GLN A C 1
ATOM 817 O O . GLN A 1 114 ? -33.995 21.705 21.122 1.00 44.19 114 GLN A O 1
ATOM 822 N N . GLU A 1 115 ? -33.209 23.529 22.206 1.00 48.78 115 GLU A N 1
ATOM 823 C CA . GLU A 1 115 ? -31.789 23.263 22.288 1.00 48.78 115 GLU A CA 1
ATOM 824 C C . GLU A 1 115 ? -31.694 21.935 23.044 1.00 48.78 115 GLU A C 1
ATOM 826 O O . GLU A 1 115 ? -31.781 21.875 24.270 1.00 48.78 115 GLU A O 1
ATOM 831 N N . ALA A 1 116 ? -31.702 20.830 22.295 1.00 46.94 116 ALA A N 1
ATOM 832 C CA . ALA A 1 116 ? -31.149 19.596 22.786 1.00 46.94 116 ALA A CA 1
ATOM 833 C C . ALA A 1 116 ? -29.726 20.014 23.115 1.00 46.94 116 ALA A C 1
ATOM 835 O O . ALA A 1 116 ? -28.944 20.235 22.189 1.00 46.94 116 ALA A O 1
ATOM 836 N N . GLU A 1 117 ? -29.457 20.282 24.400 1.00 50.34 117 GLU A N 1
ATOM 837 C CA . GLU A 1 117 ? -28.098 20.418 24.903 1.00 50.34 117 GLU A CA 1
ATOM 838 C C . GLU A 1 117 ? -27.308 19.339 24.173 1.00 50.34 117 GLU A C 1
ATOM 840 O O . GLU A 1 117 ? -27.698 18.165 24.243 1.00 50.34 117 GLU A O 1
ATOM 845 N N . GLU A 1 118 ? -26.301 19.737 23.377 1.00 56.88 118 GLU A N 1
ATOM 846 C CA . GLU A 1 118 ? -25.399 18.752 22.784 1.00 56.88 118 GLU A CA 1
ATOM 847 C C . GLU A 1 118 ? -25.028 17.821 23.937 1.00 56.88 118 GLU A C 1
ATOM 849 O O . GLU A 1 118 ? -24.603 18.333 24.982 1.00 56.88 118 GLU A O 1
ATOM 854 N N . PRO A 1 119 ? -25.310 16.508 23.826 1.00 63.53 119 PRO A N 1
ATOM 855 C CA . PRO A 1 119 ? -25.154 15.609 24.952 1.00 63.53 119 PRO A CA 1
ATOM 856 C C . PRO A 1 119 ? -23.745 15.812 25.490 1.00 63.53 119 PRO A C 1
ATOM 858 O O . PRO A 1 119 ? -22.779 15.662 24.742 1.00 63.53 119 PRO A O 1
ATOM 861 N N . GLN A 1 120 ? -23.628 16.253 26.747 1.00 74.88 120 GLN A N 1
ATOM 862 C CA . GLN A 1 120 ? -22.319 16.465 27.349 1.00 74.88 120 GLN A CA 1
ATOM 863 C C . GLN A 1 120 ? -21.648 15.100 27.438 1.00 74.88 120 GLN A C 1
ATOM 865 O O . GLN A 1 120 ? -21.987 14.286 28.296 1.00 74.88 120 GLN A O 1
ATOM 870 N N . LEU A 1 121 ? -20.740 14.840 26.501 1.00 85.44 121 LEU A N 1
ATOM 871 C CA . LEU A 1 121 ? -19.990 13.600 26.456 1.00 85.44 121 LEU A CA 1
ATOM 872 C C . LEU A 1 121 ? -18.991 13.629 27.612 1.00 85.44 121 LEU A C 1
ATOM 874 O O . LEU A 1 121 ? -18.078 14.455 27.647 1.00 85.44 121 LEU A O 1
ATOM 878 N N . THR A 1 122 ? -19.191 12.746 28.583 1.00 89.56 122 THR A N 1
ATOM 879 C CA . THR A 1 122 ? -18.208 12.489 29.640 1.00 89.56 122 THR A CA 1
ATOM 880 C C . THR A 1 122 ? -17.222 11.413 29.175 1.00 89.56 122 THR A C 1
ATOM 882 O O . THR A 1 122 ? -17.561 10.642 28.272 1.00 89.56 122 THR A O 1
ATOM 885 N N . PRO A 1 123 ? -16.026 11.297 29.780 1.00 90.44 123 PRO A N 1
ATOM 886 C CA . PRO A 1 123 ? -15.069 10.241 29.439 1.00 90.44 123 PRO A CA 1
ATOM 887 C C . PRO A 1 123 ? -15.668 8.822 29.475 1.00 90.44 123 PRO A C 1
ATOM 889 O O . PRO A 1 123 ? -15.307 7.976 28.669 1.00 90.44 123 PRO A O 1
ATOM 892 N N . GLU A 1 124 ? -16.640 8.562 30.347 1.00 94.00 124 GLU A N 1
ATOM 893 C CA . GLU A 1 124 ? -17.317 7.266 30.490 1.00 94.00 124 GLU A CA 1
ATOM 894 C C . GLU A 1 124 ? -18.436 7.037 29.461 1.00 94.00 124 GLU A C 1
ATOM 896 O O . GLU A 1 124 ? -19.036 5.961 29.428 1.00 94.00 124 GLU A O 1
ATOM 901 N N . THR A 1 125 ? -18.758 8.037 28.636 1.00 94.38 125 THR A N 1
ATOM 902 C CA . THR A 1 125 ? -19.807 7.919 27.620 1.00 94.38 125 THR A CA 1
ATOM 903 C C . THR A 1 125 ? -19.403 6.867 26.598 1.00 94.38 125 THR A C 1
ATOM 905 O O . THR A 1 125 ? -18.351 6.992 25.977 1.00 94.38 125 THR A O 1
ATOM 908 N N . ILE A 1 126 ? -20.236 5.837 26.420 1.00 95.56 126 ILE A N 1
ATOM 909 C CA . ILE A 1 126 ? -20.023 4.806 25.399 1.00 95.56 126 ILE A CA 1
ATOM 910 C C . ILE A 1 126 ? -20.261 5.428 24.029 1.00 95.56 126 ILE A C 1
ATOM 912 O O . ILE A 1 126 ? -21.370 5.857 23.723 1.00 95.56 126 ILE A O 1
ATOM 916 N N . MET A 1 127 ? -19.206 5.476 23.227 1.00 96.19 127 MET A N 1
ATOM 917 C CA . MET A 1 127 ? -19.189 6.121 21.922 1.00 96.19 127 MET A CA 1
ATOM 918 C C . MET A 1 127 ? -19.521 5.150 20.798 1.00 96.19 127 MET A C 1
ATOM 920 O O . MET A 1 127 ? -20.046 5.576 19.776 1.00 96.19 127 MET A O 1
ATOM 924 N N . PHE A 1 128 ? -19.203 3.868 20.960 1.00 97.06 128 PHE A N 1
ATOM 925 C CA . PHE A 1 128 ? -19.556 2.804 20.025 1.00 97.06 128 PHE A CA 1
ATOM 926 C C . PHE A 1 128 ? -19.386 1.436 20.696 1.00 97.06 128 PHE A C 1
ATOM 928 O O . PHE A 1 128 ? -18.783 1.319 21.761 1.00 97.06 128 PHE A O 1
ATOM 935 N N . GLU A 1 129 ? -19.930 0.399 20.070 1.00 97.06 129 GLU A N 1
ATOM 936 C CA . GLU A 1 129 ? -19.717 -0.999 20.439 1.00 97.06 129 GLU A CA 1
ATOM 937 C C . GLU A 1 129 ? -19.145 -1.765 19.245 1.00 97.06 129 GLU A C 1
ATOM 939 O O . GLU A 1 129 ? -19.664 -1.619 18.137 1.00 97.06 129 GLU A O 1
ATOM 944 N N . ILE A 1 130 ? -18.136 -2.611 19.462 1.00 96.81 130 ILE A N 1
ATOM 945 C CA . ILE A 1 130 ? -17.578 -3.508 18.436 1.00 96.81 130 ILE A CA 1
ATOM 946 C C . ILE A 1 130 ? -17.832 -4.940 18.874 1.00 96.81 130 ILE A C 1
ATOM 948 O O . ILE A 1 130 ? -17.399 -5.350 19.944 1.00 96.81 130 ILE A O 1
ATOM 952 N N . ASN A 1 131 ? -18.586 -5.698 18.074 1.00 93.81 131 ASN A N 1
ATOM 953 C CA . ASN A 1 131 ? -18.952 -7.082 18.401 1.00 93.81 131 ASN A CA 1
ATOM 954 C C . ASN A 1 131 ? -19.573 -7.244 19.816 1.00 93.81 131 ASN A C 1
ATOM 956 O O . ASN A 1 131 ? -19.402 -8.261 20.485 1.00 93.81 131 ASN A O 1
ATOM 960 N N . GLY A 1 132 ? -20.303 -6.220 20.278 1.00 92.81 132 GLY A N 1
ATOM 961 C CA . GLY A 1 132 ? -20.942 -6.172 21.598 1.00 92.81 132 GLY A CA 1
ATOM 962 C C . GLY A 1 132 ? -20.058 -5.671 22.747 1.00 92.81 132 GLY A C 1
ATOM 963 O O . GLY A 1 132 ? -20.563 -5.539 23.862 1.00 92.81 132 GLY A O 1
ATOM 964 N N . GLU A 1 133 ? -18.783 -5.368 22.502 1.00 96.81 133 GLU A N 1
ATOM 965 C CA . GLU A 1 133 ? -17.882 -4.758 23.482 1.00 96.81 133 GLU A CA 1
ATOM 966 C C . GLU A 1 133 ? -17.973 -3.223 23.427 1.00 96.81 133 GLU A C 1
ATOM 968 O O . GLU A 1 133 ? -17.831 -2.656 22.342 1.00 96.81 133 GLU A O 1
ATOM 973 N N . PRO A 1 134 ? -18.257 -2.534 24.550 1.00 97.12 134 PRO A N 1
ATOM 974 C CA . PRO A 1 134 ? -18.447 -1.088 24.566 1.00 97.12 134 PRO A CA 1
ATOM 975 C C . PRO A 1 134 ? -17.132 -0.313 24.702 1.00 97.12 134 PRO A C 1
ATOM 977 O O . PRO A 1 134 ? -16.343 -0.568 25.608 1.00 97.12 134 PRO A O 1
ATOM 980 N N . PHE A 1 135 ? -16.972 0.721 23.876 1.00 97.69 135 PHE A N 1
ATOM 981 C CA . PHE A 1 135 ? -15.830 1.633 23.890 1.00 97.69 135 PHE A CA 1
ATOM 982 C C . PHE A 1 135 ? -16.275 3.046 24.243 1.00 97.69 135 PHE A C 1
ATOM 984 O O . PHE A 1 135 ? -17.223 3.592 23.674 1.00 97.69 135 PHE A O 1
ATOM 991 N N . SER A 1 136 ? -15.587 3.638 25.212 1.00 97.19 136 SER A N 1
ATOM 992 C CA . SER A 1 136 ? -15.918 4.942 25.781 1.00 97.19 136 SER A CA 1
ATOM 993 C C . SER A 1 136 ? -15.120 6.088 25.154 1.00 97.19 136 SER A C 1
ATOM 995 O O . SER A 1 136 ? -14.115 5.872 24.476 1.00 97.19 136 SER A O 1
ATOM 997 N N . LEU A 1 137 ? -15.533 7.332 25.415 1.00 95.88 137 LEU A N 1
ATOM 998 C CA . LEU A 1 137 ? -14.775 8.522 25.020 1.00 95.88 137 LEU A CA 1
ATOM 999 C C . LEU A 1 137 ? -13.364 8.525 25.630 1.00 95.88 137 LEU A C 1
ATOM 1001 O O . LEU A 1 137 ? -12.416 8.961 24.984 1.00 95.88 137 LEU A O 1
ATOM 1005 N N . GLN A 1 138 ? -13.201 7.992 26.841 1.00 96.31 138 GLN A N 1
ATOM 1006 C CA . GLN A 1 138 ? -11.904 7.837 27.492 1.00 96.31 138 GLN A CA 1
ATOM 1007 C C . GLN A 1 138 ? -10.958 6.958 26.664 1.00 96.31 138 GLN A C 1
ATOM 1009 O O . GLN A 1 138 ? -9.795 7.319 26.512 1.00 96.31 138 GLN A O 1
ATOM 1014 N N . ASN A 1 139 ? -11.453 5.867 26.068 1.00 97.31 139 ASN A N 1
ATOM 1015 C CA . ASN A 1 139 ? -10.633 5.008 25.207 1.00 97.31 139 ASN A CA 1
ATOM 1016 C C . ASN A 1 139 ? -10.169 5.754 23.946 1.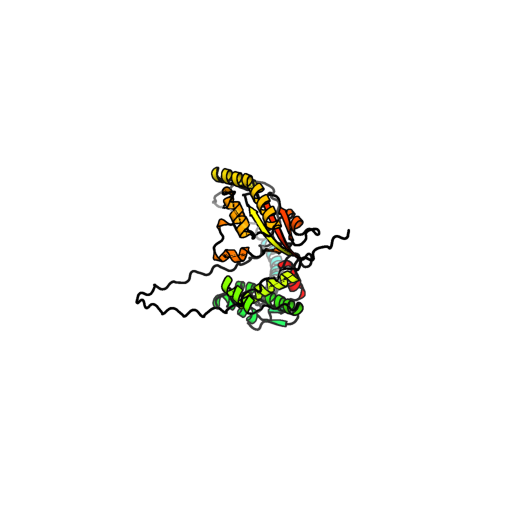00 97.31 139 ASN A C 1
ATOM 1018 O O . ASN A 1 139 ? -9.014 5.646 23.546 1.00 97.31 139 ASN A O 1
ATOM 1022 N N . ILE A 1 140 ? -11.042 6.578 23.356 1.00 96.69 140 ILE A N 1
ATOM 1023 C CA . ILE A 1 140 ? -10.690 7.431 22.210 1.00 96.69 140 ILE A CA 1
ATOM 1024 C C . ILE A 1 140 ? -9.608 8.448 22.602 1.00 96.69 140 ILE A C 1
ATOM 1026 O O . ILE A 1 140 ? -8.646 8.656 21.865 1.00 96.69 140 ILE A O 1
ATOM 1030 N N . ILE A 1 141 ? -9.746 9.078 23.772 1.00 95.06 141 ILE A N 1
ATOM 1031 C CA . ILE A 1 141 ? -8.766 10.043 24.287 1.00 95.06 141 ILE A CA 1
ATOM 1032 C C . ILE A 1 141 ? -7.418 9.364 24.566 1.00 95.06 141 ILE A C 1
ATOM 1034 O O . ILE A 1 141 ? -6.375 9.975 24.342 1.00 95.06 141 ILE A O 1
ATOM 1038 N N . GLU A 1 142 ? -7.411 8.121 25.046 1.00 95.06 142 GLU A N 1
ATOM 1039 C CA . GLU A 1 142 ? -6.180 7.350 25.261 1.00 95.06 142 GLU A CA 1
ATOM 1040 C C . GLU A 1 142 ? -5.428 7.109 23.953 1.00 95.06 142 GLU A C 1
ATOM 1042 O O . GLU A 1 142 ? -4.238 7.411 23.897 1.00 95.06 142 GLU A O 1
ATOM 1047 N N . VAL A 1 143 ? -6.126 6.702 22.888 1.00 94.94 143 VAL A N 1
ATOM 1048 C CA . VAL A 1 143 ? -5.524 6.564 21.550 1.00 94.94 143 VAL A CA 1
ATOM 1049 C C . VAL A 1 143 ? -5.006 7.908 21.033 1.00 94.94 143 VAL A C 1
ATOM 1051 O O . VAL A 1 143 ? -3.902 7.986 20.503 1.00 94.94 143 VAL A O 1
ATOM 1054 N N . ALA A 1 144 ? -5.751 8.998 21.234 1.00 94.19 144 ALA A N 1
ATOM 1055 C CA . ALA A 1 144 ? -5.300 10.331 20.835 1.00 94.19 144 ALA A CA 1
ATOM 1056 C C . ALA A 1 144 ? -3.989 10.744 21.529 1.00 94.19 144 ALA A C 1
ATOM 1058 O O . ALA A 1 144 ? -3.112 11.341 20.907 1.00 94.19 144 ALA A O 1
ATOM 1059 N N . LYS A 1 145 ? -3.826 10.410 22.812 1.00 93.50 145 LYS A N 1
ATOM 1060 C CA . LYS A 1 145 ? -2.623 10.741 23.591 1.00 93.50 145 LYS A CA 1
ATOM 1061 C C . LYS A 1 145 ? -1.369 9.982 23.156 1.00 93.50 145 LYS A C 1
ATOM 1063 O O . LYS A 1 145 ? -0.280 10.364 23.575 1.00 93.50 145 LYS A O 1
ATOM 1068 N N . GLU A 1 146 ? -1.495 8.940 22.334 1.00 90.81 146 GLU A N 1
ATOM 1069 C CA . GLU A 1 146 ? -0.335 8.242 21.765 1.00 90.81 146 GLU A CA 1
ATOM 1070 C C . GLU A 1 146 ? 0.449 9.143 20.798 1.00 90.81 146 GLU A C 1
ATOM 1072 O O . GLU A 1 146 ? 1.673 9.062 20.743 1.00 90.81 146 GLU A O 1
ATOM 1077 N N . GLN A 1 147 ? -0.246 10.026 20.070 1.00 86.19 147 GLN A N 1
ATOM 1078 C CA . GLN A 1 147 ? 0.342 10.852 19.005 1.00 86.19 147 GLN A CA 1
ATOM 1079 C C . GLN A 1 147 ? 0.258 12.359 19.273 1.00 86.19 147 GLN A C 1
ATOM 1081 O O . GLN A 1 147 ? 1.044 13.135 18.728 1.00 86.19 147 GLN A O 1
ATOM 1086 N N . TYR A 1 148 ? -0.690 12.794 20.103 1.00 89.75 148 TYR A N 1
ATOM 1087 C CA . TYR A 1 148 ? -0.999 14.205 20.311 1.00 89.75 148 TYR A CA 1
ATOM 1088 C C . TYR A 1 148 ? -0.751 14.638 21.756 1.00 89.75 148 TYR A C 1
ATOM 1090 O O . TYR A 1 148 ? -0.834 13.850 22.699 1.00 89.75 148 TYR A O 1
ATOM 1098 N N . SER A 1 149 ? -0.467 15.931 21.941 1.00 89.81 149 SER A N 1
ATOM 1099 C CA . SER A 1 149 ? -0.351 16.514 23.280 1.00 89.81 149 SER A CA 1
ATOM 1100 C C . SER A 1 149 ? -1.670 16.379 24.052 1.00 89.81 149 SER A C 1
ATOM 1102 O O . SER A 1 149 ? -2.739 16.289 23.449 1.00 89.81 149 SER A O 1
ATOM 1104 N N . GLU A 1 150 ? -1.630 16.425 25.389 1.00 87.38 150 GLU A N 1
ATOM 1105 C CA . GLU A 1 150 ? -2.856 16.326 26.202 1.00 87.38 150 GLU A CA 1
ATOM 1106 C C . GLU A 1 150 ? -3.913 17.377 25.827 1.00 87.38 150 GLU A C 1
ATOM 1108 O O . GLU A 1 150 ? -5.109 17.096 25.885 1.00 87.38 150 GLU A O 1
ATOM 1113 N N . THR A 1 151 ? -3.472 18.572 25.422 1.00 85.81 151 THR A N 1
ATOM 1114 C CA . THR A 1 151 ? -4.358 19.653 24.976 1.00 85.81 151 THR A CA 1
ATOM 1115 C C . THR A 1 151 ? -5.030 19.304 23.650 1.00 85.81 151 THR A C 1
ATOM 1117 O O . THR A 1 151 ? -6.241 19.467 23.511 1.00 85.81 151 THR A O 1
ATOM 1120 N N . ASP A 1 152 ? -4.260 18.799 22.685 1.00 88.56 152 ASP A N 1
ATOM 1121 C CA . ASP A 1 152 ? -4.751 18.506 21.335 1.00 88.56 152 ASP A CA 1
ATOM 1122 C C . ASP A 1 152 ? -5.627 17.247 21.311 1.00 88.56 152 ASP A C 1
ATOM 1124 O O . ASP A 1 152 ? -6.642 17.213 20.616 1.00 88.56 152 ASP A O 1
ATOM 1128 N N . ALA A 1 153 ? -5.307 16.249 22.140 1.00 89.38 153 ALA A N 1
ATOM 1129 C CA . ALA A 1 153 ? -6.099 15.031 22.325 1.00 89.38 153 ALA A CA 1
ATOM 1130 C C . ALA A 1 153 ? -7.534 15.303 22.827 1.00 89.38 153 ALA A C 1
ATOM 1132 O O . ALA A 1 153 ? -8.431 14.474 22.667 1.00 89.38 153 ALA A O 1
ATOM 1133 N N . GLY A 1 154 ? -7.772 16.475 23.427 1.00 85.69 154 GLY A N 1
ATOM 1134 C CA . GLY A 1 154 ? -9.096 16.930 23.851 1.00 85.69 154 GLY A CA 1
ATOM 1135 C C . GLY A 1 154 ? -9.964 17.525 22.735 1.00 85.69 154 GLY A C 1
ATOM 1136 O O . GLY A 1 154 ? -11.134 17.820 22.979 1.00 85.69 154 GLY A O 1
ATOM 1137 N N . THR A 1 155 ? -9.422 17.738 21.533 1.00 89.31 155 THR A N 1
ATOM 1138 C CA . THR A 1 155 ? -10.154 18.365 20.418 1.00 89.31 155 THR A CA 1
ATOM 1139 C C . THR A 1 155 ? -11.057 17.365 19.693 1.00 89.31 155 THR A C 1
ATOM 1141 O O . THR A 1 155 ? -10.707 16.193 19.541 1.00 89.31 155 THR A O 1
ATOM 1144 N N . LYS A 1 156 ? -12.220 17.823 19.202 1.00 90.38 156 LYS A N 1
ATOM 1145 C CA . LYS A 1 156 ? -13.175 16.971 18.465 1.00 90.38 156 LYS A CA 1
ATOM 1146 C C . LYS A 1 156 ? -12.534 16.376 17.206 1.00 90.38 156 LYS A C 1
ATOM 1148 O O . LYS A 1 156 ? -12.809 15.234 16.852 1.00 90.38 156 LYS A O 1
ATOM 1153 N N . GLU A 1 157 ? -11.679 17.136 16.529 1.00 92.62 157 GLU A N 1
ATOM 1154 C CA . GLU A 1 157 ? -10.985 16.721 15.310 1.00 92.62 157 GLU A CA 1
ATOM 1155 C C . GLU A 1 157 ? -10.017 15.564 15.576 1.00 92.62 157 GLU A C 1
ATOM 1157 O O . GLU A 1 157 ? -10.086 14.543 14.892 1.00 92.62 157 GLU A O 1
ATOM 1162 N N . VAL A 1 158 ? -9.168 15.682 16.601 1.00 93.56 158 VAL A N 1
ATOM 1163 C CA . VAL A 1 158 ? -8.235 14.610 16.979 1.00 93.56 158 VAL A CA 1
ATOM 1164 C C . VAL A 1 158 ? -8.994 13.390 17.497 1.00 93.56 158 VAL A C 1
ATOM 1166 O O . VAL A 1 158 ? -8.662 12.265 17.135 1.00 93.56 158 VAL A O 1
ATOM 1169 N N . GLN A 1 159 ? -10.062 13.587 18.273 1.00 94.50 159 GLN A N 1
ATOM 1170 C CA . GLN A 1 159 ? -10.884 12.477 18.760 1.00 94.50 159 GLN A CA 1
ATOM 1171 C C . GLN A 1 159 ? -11.594 11.725 17.629 1.00 94.50 159 GLN A C 1
ATOM 1173 O O . GLN A 1 159 ? -11.767 10.517 17.733 1.00 94.50 159 GLN A O 1
ATOM 1178 N N . LYS A 1 160 ? -11.976 12.383 16.524 1.00 95.38 160 LYS A N 1
ATOM 1179 C CA . LYS A 1 160 ? -12.511 11.683 15.339 1.00 95.38 160 LYS A CA 1
ATOM 1180 C C . LYS A 1 160 ? -11.482 10.744 14.729 1.00 95.38 160 LYS A C 1
ATOM 1182 O O . LYS A 1 160 ? -11.802 9.587 14.483 1.00 95.38 160 LYS A O 1
ATOM 1187 N N . ILE A 1 161 ? -10.258 11.236 14.544 1.00 94.75 161 ILE A N 1
ATOM 1188 C CA . ILE A 1 161 ? -9.148 10.444 14.006 1.00 94.75 161 ILE A CA 1
ATOM 1189 C C . ILE A 1 161 ? -8.844 9.276 14.950 1.00 94.75 161 ILE A C 1
ATOM 1191 O O . ILE A 1 161 ? -8.822 8.127 14.523 1.00 94.75 161 ILE A O 1
ATOM 1195 N N . ALA A 1 162 ? -8.703 9.550 16.247 1.00 96.00 162 ALA A N 1
ATOM 1196 C CA . ALA A 1 162 ? -8.442 8.527 17.253 1.00 96.00 162 ALA A CA 1
ATOM 1197 C C . ALA A 1 162 ? -9.577 7.496 17.360 1.00 96.00 162 ALA A C 1
ATOM 1199 O O . ALA A 1 162 ? -9.309 6.319 17.582 1.00 96.00 162 ALA A O 1
ATOM 1200 N N . LYS A 1 163 ? -10.836 7.905 17.154 1.00 96.75 163 LYS A N 1
ATOM 1201 C CA . LYS A 1 163 ? -11.984 6.992 17.099 1.00 96.75 163 LYS A CA 1
ATOM 1202 C C . LYS A 1 163 ? -11.867 6.032 15.921 1.00 96.75 163 LYS A C 1
ATOM 1204 O O . LYS A 1 163 ? -12.059 4.836 16.105 1.00 96.75 163 LYS A O 1
ATOM 1209 N N . ASP A 1 164 ? -11.562 6.544 14.731 1.00 96.38 164 ASP A N 1
ATOM 1210 C CA . ASP A 1 164 ? -11.406 5.711 13.537 1.00 96.38 164 ASP A CA 1
ATOM 1211 C C . ASP A 1 164 ? -10.207 4.756 13.675 1.00 96.38 164 ASP A C 1
ATOM 1213 O O . ASP A 1 164 ? -10.339 3.580 13.340 1.00 96.38 164 ASP A O 1
ATOM 1217 N N . ILE A 1 165 ? -9.093 5.220 14.259 1.00 96.06 165 ILE A N 1
ATOM 1218 C CA . ILE A 1 165 ? -7.933 4.377 14.597 1.00 96.06 165 ILE A CA 1
ATOM 1219 C C . ILE A 1 165 ? -8.333 3.275 15.580 1.00 96.06 165 ILE A C 1
ATOM 1221 O O . ILE A 1 165 ? -8.025 2.111 15.346 1.00 96.06 165 ILE A O 1
ATOM 1225 N N . LEU A 1 166 ? -9.028 3.615 16.669 1.00 97.12 166 LEU A N 1
ATOM 1226 C CA . LEU A 1 166 ? -9.463 2.633 17.661 1.00 97.12 166 LEU A CA 1
ATOM 1227 C C . LEU A 1 166 ? -10.383 1.583 17.029 1.00 97.12 166 LEU A C 1
ATOM 1229 O O . LEU A 1 166 ? -10.161 0.394 17.209 1.00 97.12 166 LEU A O 1
ATOM 1233 N N . ILE A 1 167 ? -11.365 2.007 16.228 1.00 97.81 167 ILE A N 1
ATOM 1234 C CA . ILE A 1 167 ? -12.258 1.084 15.516 1.00 97.81 167 ILE A CA 1
ATOM 1235 C C . ILE A 1 167 ? -11.468 0.124 14.623 1.00 97.81 167 ILE A C 1
ATOM 1237 O O . ILE A 1 167 ? -11.738 -1.075 14.620 1.00 97.81 167 ILE A O 1
ATOM 1241 N N . GLU A 1 168 ? -10.505 0.638 13.860 1.00 98.19 168 GLU A N 1
ATOM 1242 C CA . GLU A 1 168 ? -9.671 -0.194 13.001 1.00 98.19 168 GLU A CA 1
ATOM 1243 C C . GLU A 1 168 ? -8.855 -1.214 13.804 1.00 98.19 168 GLU A C 1
ATOM 1245 O O . GLU A 1 168 ? -8.858 -2.395 13.459 1.00 98.19 168 GLU A O 1
ATOM 1250 N N . ARG A 1 169 ? -8.201 -0.778 14.886 1.00 97.50 169 ARG A N 1
ATOM 1251 C CA . ARG A 1 169 ? -7.378 -1.627 15.760 1.00 97.50 169 ARG A CA 1
ATOM 1252 C C . ARG A 1 169 ? -8.168 -2.800 16.335 1.00 97.50 169 ARG A C 1
ATOM 1254 O O . ARG A 1 169 ? -7.745 -3.943 16.210 1.00 97.50 169 ARG A O 1
ATOM 1261 N N . GLU A 1 170 ? -9.361 -2.539 16.852 1.00 97.75 170 GLU A N 1
ATOM 1262 C CA . GLU A 1 170 ? -10.224 -3.583 17.415 1.00 97.75 170 GLU A CA 1
ATOM 1263 C C . GLU A 1 170 ? -10.720 -4.570 16.343 1.00 97.75 170 GLU A C 1
ATOM 1265 O O . GLU A 1 170 ? -10.782 -5.781 16.564 1.00 97.75 170 GLU A O 1
ATOM 1270 N N . ILE A 1 171 ? -11.035 -4.084 15.136 1.00 98.19 171 ILE A N 1
ATOM 1271 C CA . ILE A 1 171 ? -11.383 -4.956 14.002 1.00 98.19 171 ILE A CA 1
ATOM 1272 C C . ILE A 1 171 ? -10.185 -5.829 13.598 1.00 98.19 171 ILE A C 1
ATOM 1274 O O . ILE A 1 171 ? -10.359 -7.016 13.289 1.00 98.19 171 ILE A O 1
ATOM 1278 N N . LEU A 1 172 ? -8.977 -5.260 13.594 1.00 98.12 172 LEU A N 1
ATOM 1279 C CA . LEU A 1 172 ? -7.741 -5.980 13.307 1.00 98.12 172 LEU A CA 1
ATOM 1280 C C . LEU A 1 172 ? -7.458 -7.053 14.359 1.00 98.12 172 LEU A C 1
ATOM 1282 O O . LEU A 1 172 ? -7.155 -8.178 13.971 1.00 98.12 172 LEU A O 1
ATOM 1286 N N . ASP A 1 173 ? -7.624 -6.766 15.648 1.00 97.69 173 ASP A N 1
ATOM 1287 C CA . ASP A 1 173 ? -7.394 -7.730 16.732 1.00 97.69 173 ASP A CA 1
ATOM 1288 C C . ASP A 1 173 ? -8.376 -8.906 16.685 1.00 97.69 173 ASP A C 1
ATOM 1290 O O . ASP A 1 173 ? -7.974 -10.074 16.796 1.00 97.69 173 ASP A O 1
ATOM 1294 N N . LEU A 1 174 ? -9.661 -8.621 16.440 1.00 97.25 174 LEU A N 1
ATOM 1295 C CA . LEU A 1 174 ? -10.684 -9.648 16.233 1.00 97.25 174 LEU A CA 1
ATOM 1296 C C . LEU A 1 174 ? -10.339 -10.537 15.034 1.00 97.25 174 LEU A C 1
ATOM 1298 O O . LEU A 1 174 ? -10.359 -11.767 15.133 1.00 97.25 174 LEU A O 1
ATOM 1302 N N . THR A 1 175 ? -9.982 -9.920 13.907 1.00 97.12 175 THR A N 1
ATOM 1303 C CA . THR A 1 175 ? -9.663 -10.643 12.670 1.00 97.12 175 THR A CA 1
ATOM 1304 C C . THR A 1 175 ? -8.357 -11.424 12.794 1.00 97.12 175 THR A C 1
ATOM 1306 O O . THR A 1 175 ? -8.275 -12.570 12.353 1.00 97.12 175 THR A O 1
ATOM 1309 N N . GLY A 1 176 ? -7.332 -10.836 13.407 1.00 96.56 176 GLY A N 1
ATOM 1310 C CA . GLY A 1 176 ? -6.047 -11.475 13.660 1.00 96.56 176 GLY A CA 1
ATOM 1311 C C . GLY A 1 176 ? -6.217 -12.720 14.522 1.00 96.56 176 GLY A C 1
ATOM 1312 O O . GLY A 1 176 ? -5.714 -13.789 14.173 1.00 96.56 176 GLY A O 1
ATOM 1313 N N . SER A 1 177 ? -7.028 -12.613 15.576 1.00 96.50 177 SER A N 1
ATOM 1314 C CA . SER A 1 177 ? -7.393 -13.741 16.435 1.00 96.50 177 SER A CA 1
ATOM 1315 C C . SER A 1 177 ? -8.164 -14.832 15.679 1.00 96.50 177 SER A C 1
ATOM 1317 O O . SER A 1 177 ? -7.841 -16.010 15.827 1.00 96.50 177 SER A O 1
ATOM 1319 N N . GLU A 1 178 ? -9.141 -14.470 14.836 1.00 96.44 178 GLU A N 1
ATOM 1320 C CA . GLU A 1 178 ? -9.885 -15.416 13.981 1.00 96.44 178 GLU A CA 1
ATOM 1321 C C . GLU A 1 178 ? -8.955 -16.180 13.028 1.00 96.44 178 GLU A C 1
ATOM 1323 O O . GLU A 1 178 ? -9.082 -17.394 12.858 1.00 96.44 178 GLU A O 1
ATOM 1328 N N . LEU A 1 179 ? -8.012 -15.469 12.408 1.00 95.81 179 LEU A N 1
ATOM 1329 C CA . LEU A 1 179 ? -7.073 -16.026 11.439 1.00 95.81 179 LEU A CA 1
ATOM 1330 C C . LEU A 1 179 ? -5.898 -16.775 12.087 1.00 95.81 179 LEU A C 1
ATOM 1332 O O . LEU A 1 179 ? -5.153 -17.457 11.383 1.00 95.81 179 LEU A O 1
ATOM 1336 N N . GLY A 1 180 ? -5.701 -16.641 13.402 1.00 95.88 180 GLY A N 1
ATOM 1337 C CA . GLY A 1 180 ? -4.505 -17.137 14.086 1.00 95.88 180 GLY A CA 1
ATOM 1338 C C . GLY A 1 180 ? -3.226 -16.406 13.664 1.00 95.88 180 GLY A C 1
ATOM 1339 O O . GLY A 1 180 ? -2.142 -16.990 13.690 1.00 95.88 180 GLY A O 1
ATOM 1340 N N . VAL A 1 181 ? -3.348 -15.147 13.242 1.00 94.00 181 VAL A N 1
ATOM 1341 C CA . VAL A 1 181 ? -2.230 -14.279 12.872 1.00 94.00 181 VAL A CA 1
ATOM 1342 C C . VAL A 1 181 ? -1.677 -13.619 14.130 1.00 94.00 181 VAL A C 1
ATOM 1344 O O . VAL A 1 181 ? -2.417 -13.066 14.937 1.00 94.00 181 VAL A O 1
ATOM 1347 N N . SER A 1 182 ? -0.356 -13.644 14.280 1.00 91.44 182 SER A N 1
ATOM 1348 C CA . SER A 1 182 ? 0.344 -12.966 15.371 1.00 91.44 182 SER A CA 1
ATOM 1349 C C . SER A 1 182 ? 1.503 -12.129 14.843 1.00 91.44 182 SER A C 1
ATOM 1351 O O . SER A 1 182 ? 2.161 -12.510 13.869 1.00 91.44 182 SER A O 1
ATOM 1353 N N . VAL A 1 183 ? 1.794 -11.027 15.528 1.00 94.56 183 VAL A N 1
ATOM 1354 C CA . VAL A 1 183 ? 2.970 -10.186 15.280 1.00 94.56 183 VAL A CA 1
ATOM 1355 C C . VAL A 1 183 ? 4.019 -10.477 16.352 1.00 94.56 183 VAL A C 1
ATOM 1357 O O . VAL A 1 183 ? 3.744 -10.350 17.550 1.00 94.56 183 VAL A O 1
ATOM 1360 N N . SER A 1 184 ? 5.212 -10.893 15.935 1.00 95.06 184 SER A N 1
ATOM 1361 C CA . SER A 1 184 ? 6.309 -11.215 16.846 1.00 95.06 184 SER A CA 1
ATOM 1362 C C . SER A 1 184 ? 6.970 -9.947 17.395 1.00 95.06 184 SER A C 1
ATOM 1364 O O . SER A 1 184 ? 6.857 -8.859 16.829 1.00 95.06 184 SER A O 1
ATOM 1366 N N . SER A 1 185 ? 7.657 -10.069 18.531 1.00 94.69 185 SER A N 1
ATOM 1367 C CA . SER A 1 185 ? 8.400 -8.944 19.111 1.00 94.69 185 SER A CA 1
ATOM 1368 C C . SER A 1 185 ? 9.572 -8.516 18.228 1.00 94.69 185 SER A C 1
ATOM 1370 O O . SER A 1 185 ? 9.886 -7.334 18.169 1.00 94.69 185 SER A O 1
ATOM 1372 N N . GLU A 1 186 ? 10.194 -9.465 17.530 1.00 94.31 186 GLU A N 1
ATOM 1373 C CA . GLU A 1 186 ? 11.283 -9.220 16.586 1.00 94.31 186 GLU A CA 1
ATOM 1374 C C . GLU A 1 186 ? 10.795 -8.429 15.369 1.00 94.31 186 GLU A C 1
ATOM 1376 O O . GLU A 1 186 ? 11.439 -7.455 14.992 1.00 94.31 186 GLU A O 1
ATOM 1381 N N . GLU A 1 187 ? 9.640 -8.797 14.800 1.00 91.75 187 GLU A N 1
ATOM 1382 C CA . GLU A 1 187 ? 9.029 -8.057 13.685 1.00 91.75 187 GLU A CA 1
ATOM 1383 C C . GLU A 1 187 ? 8.712 -6.612 14.095 1.00 91.75 187 GLU A C 1
ATOM 1385 O O . GLU A 1 187 ? 9.055 -5.675 13.374 1.00 91.75 187 GLU A O 1
ATOM 1390 N N . ARG A 1 188 ? 8.128 -6.414 15.288 1.00 94.31 188 ARG A N 1
ATOM 1391 C CA . ARG A 1 188 ? 7.855 -5.066 15.813 1.00 94.31 188 ARG A CA 1
ATOM 1392 C C . ARG A 1 188 ? 9.129 -4.256 15.998 1.00 94.31 188 ARG A C 1
ATOM 1394 O O . ARG A 1 188 ? 9.175 -3.112 15.567 1.00 94.31 188 ARG A O 1
ATOM 1401 N N . ALA A 1 189 ? 10.146 -4.831 16.639 1.00 92.50 189 ALA A N 1
ATOM 1402 C CA . ALA A 1 189 ? 11.397 -4.130 16.913 1.00 92.50 189 ALA A CA 1
ATOM 1403 C C . ALA A 1 189 ? 12.101 -3.701 15.619 1.00 92.50 189 ALA A C 1
ATOM 1405 O O . ALA A 1 189 ? 12.567 -2.568 15.535 1.00 92.50 189 ALA A O 1
ATOM 1406 N N . ALA A 1 190 ? 12.114 -4.572 14.605 1.00 87.88 190 ALA A N 1
ATOM 1407 C CA . ALA A 1 190 ? 12.675 -4.254 13.297 1.00 87.88 190 ALA A CA 1
ATOM 1408 C C . ALA A 1 190 ? 11.934 -3.086 12.629 1.00 87.88 190 ALA A C 1
ATOM 1410 O O . ALA A 1 190 ? 12.573 -2.164 12.126 1.00 87.88 190 ALA A O 1
ATOM 1411 N N . LEU A 1 191 ? 10.595 -3.080 12.670 1.00 87.62 191 LEU A N 1
ATOM 1412 C CA . LEU A 1 191 ? 9.822 -1.981 12.094 1.00 87.62 191 LEU A CA 1
ATOM 1413 C C . LEU A 1 191 ? 10.003 -0.675 12.881 1.00 87.62 191 LEU A C 1
ATOM 1415 O O . LEU A 1 191 ? 10.161 0.373 12.263 1.00 87.62 191 LEU A O 1
ATOM 1419 N N . VAL A 1 192 ? 10.033 -0.717 14.216 1.00 89.81 192 VAL A N 1
ATOM 1420 C CA . VAL A 1 192 ? 10.315 0.458 15.064 1.00 89.81 192 VAL A CA 1
ATOM 1421 C C . VAL A 1 192 ? 11.678 1.063 14.723 1.00 89.81 192 VAL A C 1
ATOM 1423 O O . VAL A 1 192 ? 11.782 2.275 14.556 1.00 89.81 192 VAL A O 1
ATOM 1426 N N . GLU A 1 193 ? 12.713 0.231 14.580 1.00 86.88 193 GLU A N 1
ATOM 1427 C CA . GLU A 1 193 ? 14.059 0.683 14.211 1.00 86.88 193 GLU A CA 1
ATOM 1428 C C . GLU A 1 193 ? 14.090 1.309 12.810 1.00 86.88 193 GLU A C 1
ATOM 1430 O O . GLU A 1 193 ? 14.696 2.363 12.628 1.00 86.88 193 GLU A O 1
ATOM 1435 N N . ALA A 1 194 ? 13.399 0.701 11.842 1.00 79.50 194 ALA A N 1
ATOM 1436 C CA . ALA A 1 194 ? 13.394 1.159 10.455 1.00 79.50 194 ALA A CA 1
ATOM 1437 C C . ALA A 1 194 ? 12.544 2.421 10.216 1.00 79.50 194 ALA A C 1
ATOM 1439 O O . ALA A 1 194 ? 12.889 3.246 9.375 1.00 79.50 194 ALA A O 1
ATOM 1440 N N . SER A 1 195 ? 11.424 2.573 10.927 1.00 80.69 195 SER A N 1
ATOM 1441 C CA . SER A 1 195 ? 10.416 3.610 10.642 1.00 80.69 195 SER A CA 1
ATOM 1442 C C . SER A 1 195 ? 10.323 4.711 11.699 1.00 80.69 195 SER A C 1
ATOM 1444 O O . SER A 1 195 ? 9.724 5.756 11.446 1.00 80.69 195 SER A O 1
ATOM 1446 N N . GLY A 1 196 ? 10.881 4.495 12.894 1.00 84.94 196 GLY A N 1
ATOM 1447 C CA . GLY A 1 196 ? 10.726 5.403 14.032 1.00 84.94 196 GLY A CA 1
ATOM 1448 C C . GLY A 1 196 ? 9.319 5.417 14.644 1.00 84.94 196 GLY A C 1
ATOM 1449 O O . GLY A 1 196 ? 9.038 6.279 15.477 1.00 84.94 196 GLY A O 1
ATOM 1450 N N . LEU A 1 197 ? 8.443 4.489 14.242 1.00 87.31 197 LEU A N 1
ATOM 1451 C CA . LEU A 1 197 ? 7.117 4.301 14.831 1.00 87.31 197 LEU A CA 1
ATOM 1452 C C . LEU A 1 197 ? 7.209 3.884 16.304 1.00 87.31 197 LEU A C 1
ATOM 1454 O O . LEU A 1 197 ? 8.192 3.286 16.744 1.00 87.31 197 LEU A O 1
ATOM 1458 N N . SER A 1 198 ? 6.151 4.146 17.072 1.00 90.00 198 SER A N 1
ATOM 1459 C CA . SER A 1 198 ? 6.002 3.535 18.394 1.00 90.00 198 SER A CA 1
ATOM 1460 C C . SER A 1 198 ? 5.783 2.020 18.285 1.00 90.00 198 SER A C 1
ATOM 1462 O O . SER A 1 198 ? 5.330 1.510 17.260 1.00 90.00 198 SER A O 1
ATOM 1464 N N . GLU A 1 199 ? 6.050 1.275 19.364 1.00 91.00 199 GLU A N 1
ATOM 1465 C CA . GLU A 1 199 ? 5.818 -0.180 19.379 1.00 91.00 199 GLU A CA 1
ATOM 1466 C C . GLU A 1 199 ? 4.363 -0.558 19.062 1.00 91.00 199 GLU A C 1
ATOM 1468 O O . GLU A 1 199 ? 4.118 -1.581 18.422 1.00 91.00 199 GLU A O 1
ATOM 1473 N N . ASN A 1 200 ? 3.403 0.259 19.506 1.00 91.31 200 ASN A N 1
ATOM 1474 C CA . ASN A 1 200 ? 1.982 0.004 19.294 1.00 91.31 200 ASN A CA 1
ATOM 1475 C C . ASN A 1 200 ? 1.579 0.273 17.838 1.00 91.31 200 ASN A C 1
ATOM 1477 O O . ASN A 1 200 ? 0.874 -0.525 17.229 1.00 91.31 200 ASN A O 1
ATOM 1481 N N . GLU A 1 201 ? 2.076 1.359 17.244 1.00 91.38 201 GLU A N 1
ATOM 1482 C CA . GLU A 1 201 ? 1.875 1.629 15.816 1.00 91.38 201 GLU A CA 1
ATOM 1483 C C . GLU A 1 201 ? 2.500 0.530 14.962 1.00 91.38 201 GLU A C 1
ATOM 1485 O O . GLU A 1 201 ? 1.827 -0.026 14.099 1.00 91.38 201 GLU A O 1
ATOM 1490 N N . ALA A 1 202 ? 3.739 0.133 15.262 1.00 93.62 202 ALA A N 1
ATOM 1491 C CA . ALA A 1 202 ? 4.401 -0.957 14.559 1.00 93.62 202 ALA A CA 1
ATOM 1492 C C . ALA A 1 202 ? 3.620 -2.279 14.667 1.00 93.62 202 ALA A C 1
ATOM 1494 O O . ALA A 1 202 ? 3.527 -3.016 13.686 1.00 93.62 202 ALA A O 1
ATOM 1495 N N . TYR A 1 203 ? 3.027 -2.584 15.830 1.00 95.94 203 TYR A N 1
ATOM 1496 C CA . TYR A 1 203 ? 2.159 -3.756 15.988 1.00 95.94 203 TYR A CA 1
ATOM 1497 C C . TYR A 1 203 ? 0.987 -3.731 15.004 1.00 95.94 203 TYR A C 1
ATOM 1499 O O . TYR A 1 203 ? 0.787 -4.702 14.274 1.00 95.94 203 TYR A O 1
ATOM 1507 N N . TYR A 1 204 ? 0.232 -2.631 14.973 1.00 96.56 204 TYR A N 1
ATOM 1508 C CA . TYR A 1 204 ? -0.968 -2.542 14.147 1.00 96.56 204 TYR A CA 1
ATOM 1509 C C . TYR A 1 204 ? -0.668 -2.392 12.657 1.00 96.56 204 TYR A C 1
ATOM 1511 O O . TYR A 1 204 ? -1.430 -2.924 11.857 1.00 96.56 204 TYR A O 1
ATOM 1519 N N . GLU A 1 205 ? 0.448 -1.772 12.267 1.00 94.75 205 GLU A N 1
ATOM 1520 C CA . GLU A 1 205 ? 0.891 -1.763 10.866 1.00 94.75 205 GLU A CA 1
ATOM 1521 C C . GLU A 1 205 ? 1.229 -3.181 10.377 1.00 94.75 205 GLU A C 1
ATOM 1523 O O . GLU A 1 205 ? 0.757 -3.614 9.325 1.00 94.75 205 GLU A O 1
ATOM 1528 N N . LEU A 1 206 ? 1.958 -3.965 11.178 1.00 95.31 206 LEU A N 1
ATOM 1529 C CA . LEU A 1 206 ? 2.269 -5.359 10.840 1.00 95.31 206 LEU A CA 1
ATOM 1530 C C . LEU A 1 206 ? 1.019 -6.245 10.845 1.00 95.31 206 LEU A C 1
ATOM 1532 O O . LEU A 1 206 ? 0.872 -7.129 9.998 1.00 95.31 206 LEU A O 1
ATOM 1536 N N . LEU A 1 207 ? 0.106 -6.033 11.796 1.00 97.25 207 LEU A N 1
ATOM 1537 C CA . LEU A 1 207 ? -1.152 -6.772 11.847 1.00 97.25 207 LEU A CA 1
ATOM 1538 C C . LEU A 1 207 ? -2.033 -6.434 10.639 1.00 97.25 207 LEU A C 1
ATOM 1540 O O . LEU A 1 207 ? -2.579 -7.349 10.019 1.00 97.25 207 LEU A O 1
ATOM 1544 N N . ARG A 1 208 ? -2.109 -5.152 10.261 1.00 96.88 208 ARG A N 1
ATOM 1545 C CA . ARG A 1 208 ? -2.785 -4.675 9.052 1.00 96.88 208 ARG A CA 1
ATOM 1546 C C . ARG A 1 208 ? -2.234 -5.365 7.812 1.00 96.88 208 ARG A C 1
ATOM 1548 O O . ARG A 1 208 ? -3.029 -5.921 7.058 1.00 96.88 208 ARG A O 1
ATOM 1555 N N . GLU A 1 209 ? -0.913 -5.394 7.619 1.00 94.12 209 GLU A N 1
ATOM 1556 C CA . GLU A 1 209 ? -0.305 -6.063 6.459 1.00 94.12 209 GLU A CA 1
ATOM 1557 C C . GLU A 1 209 ? -0.703 -7.546 6.408 1.00 94.12 209 GLU A C 1
ATOM 1559 O O . GLU A 1 209 ? -1.203 -8.036 5.394 1.00 94.12 209 GLU A O 1
ATOM 1564 N N . LYS A 1 210 ? -0.553 -8.271 7.523 1.00 95.44 210 LYS A N 1
ATOM 1565 C CA . LYS A 1 210 ? -0.872 -9.705 7.575 1.00 95.44 210 LYS A CA 1
ATOM 1566 C C . LYS A 1 210 ? -2.359 -9.987 7.350 1.00 95.44 210 LYS A C 1
ATOM 1568 O O . LYS A 1 210 ? -2.706 -10.966 6.689 1.00 95.44 210 LYS A O 1
ATOM 1573 N N . VAL A 1 211 ? -3.247 -9.141 7.874 1.00 96.69 211 VAL A N 1
ATOM 1574 C CA . VAL A 1 211 ? -4.692 -9.248 7.637 1.00 96.69 211 VAL A CA 1
ATOM 1575 C C . VAL A 1 211 ? -5.036 -8.911 6.186 1.00 96.69 211 VAL A C 1
ATOM 1577 O O . VAL A 1 211 ? -5.835 -9.628 5.579 1.00 96.69 211 VAL A O 1
ATOM 1580 N N . ALA A 1 212 ? -4.411 -7.890 5.595 1.00 95.31 212 ALA A N 1
ATOM 1581 C CA . ALA A 1 212 ? -4.598 -7.539 4.191 1.00 95.31 212 ALA A CA 1
ATOM 1582 C C . ALA A 1 212 ? -4.205 -8.709 3.275 1.00 95.31 212 ALA A C 1
ATOM 1584 O O . ALA A 1 212 ? -5.003 -9.111 2.429 1.00 95.31 212 ALA A O 1
ATOM 1585 N N . LEU A 1 213 ? -3.061 -9.357 3.524 1.00 94.44 213 LEU A N 1
ATOM 1586 C CA . LEU A 1 213 ? -2.650 -10.570 2.800 1.00 94.44 213 LEU A CA 1
ATOM 1587 C C . LEU A 1 213 ? -3.671 -11.714 2.913 1.00 94.44 213 LEU A C 1
ATOM 1589 O O . LEU A 1 213 ? -3.805 -12.527 2.005 1.00 94.44 213 LEU A O 1
ATOM 1593 N N . ALA A 1 214 ? -4.426 -11.791 4.008 1.00 95.44 214 ALA A N 1
ATOM 1594 C CA . ALA A 1 214 ? -5.422 -12.841 4.200 1.00 95.44 214 ALA A CA 1
ATOM 1595 C C . ALA A 1 214 ? -6.815 -12.501 3.638 1.00 95.44 214 ALA A C 1
ATOM 1597 O O . ALA A 1 214 ? -7.581 -13.412 3.311 1.00 95.44 214 ALA A O 1
ATOM 1598 N N . LYS A 1 215 ? -7.193 -11.218 3.581 1.00 96.38 215 LYS A N 1
ATOM 1599 C CA . LYS A 1 215 ? -8.580 -10.784 3.315 1.00 96.38 215 LYS A CA 1
ATOM 1600 C C . LYS A 1 215 ? -8.747 -9.946 2.043 1.00 96.38 215 LYS A C 1
ATOM 1602 O O . LYS A 1 215 ? -9.888 -9.708 1.633 1.00 96.38 215 LYS A O 1
ATOM 1607 N N . VAL A 1 216 ? -7.659 -9.524 1.404 1.00 96.06 216 VAL A N 1
ATOM 1608 C CA . VAL A 1 216 ? -7.666 -8.650 0.223 1.00 96.06 216 VAL A CA 1
ATOM 1609 C C . VAL A 1 216 ? -7.140 -9.397 -0.999 1.00 96.06 216 VAL A C 1
ATOM 1611 O O . VAL A 1 216 ? -6.335 -10.324 -0.912 1.00 96.06 216 VAL A O 1
ATOM 1614 N N . ARG A 1 217 ? -7.619 -8.982 -2.168 1.00 95.19 217 ARG A N 1
ATOM 1615 C CA . ARG A 1 217 ? -7.089 -9.378 -3.463 1.00 95.19 217 ARG A CA 1
ATOM 1616 C C . ARG A 1 217 ? -5.840 -8.549 -3.771 1.00 95.19 217 ARG A C 1
ATOM 1618 O O . ARG A 1 217 ? -5.947 -7.337 -3.948 1.00 95.19 217 ARG A O 1
ATOM 1625 N N . TYR A 1 218 ? -4.683 -9.194 -3.893 1.00 94.81 218 TYR A N 1
ATOM 1626 C CA . TYR A 1 218 ? -3.396 -8.510 -4.065 1.00 94.81 218 TYR A CA 1
ATOM 1627 C C . TYR A 1 218 ? -2.449 -9.239 -5.020 1.00 94.81 218 TYR A C 1
ATOM 1629 O O . TYR A 1 218 ? -2.629 -10.416 -5.347 1.00 94.81 218 TYR A O 1
ATOM 1637 N N . ILE A 1 219 ? -1.398 -8.527 -5.414 1.00 94.94 219 ILE A N 1
ATOM 1638 C CA . ILE A 1 219 ? -0.147 -9.098 -5.908 1.00 94.94 219 ILE A CA 1
ATOM 1639 C C . ILE A 1 219 ? 1.012 -8.554 -5.070 1.00 94.94 219 ILE A C 1
ATOM 1641 O O . ILE A 1 219 ? 0.991 -7.395 -4.668 1.00 94.94 219 ILE A O 1
ATOM 1645 N N . LYS A 1 220 ? 2.041 -9.369 -4.831 1.00 94.81 220 LYS A N 1
ATOM 1646 C CA . LYS A 1 220 ? 3.372 -8.866 -4.472 1.00 94.81 220 LYS A CA 1
ATOM 1647 C C . LYS A 1 220 ? 4.256 -8.956 -5.701 1.00 94.81 220 LYS A C 1
ATOM 1649 O O . LYS A 1 220 ? 4.341 -10.026 -6.313 1.00 94.81 220 LYS A O 1
ATOM 1654 N N . ALA A 1 221 ? 4.888 -7.859 -6.101 1.00 95.56 221 ALA A N 1
ATOM 1655 C CA . ALA A 1 221 ? 5.682 -7.826 -7.320 1.00 95.56 221 ALA A CA 1
ATOM 1656 C C . ALA A 1 221 ? 6.884 -6.889 -7.227 1.00 95.56 221 ALA A C 1
ATOM 1658 O O . ALA A 1 221 ? 6.820 -5.822 -6.632 1.00 95.56 221 ALA A O 1
ATOM 1659 N N . PHE A 1 222 ? 7.962 -7.259 -7.914 1.00 96.00 222 PHE A N 1
ATOM 1660 C CA . PHE A 1 222 ? 9.008 -6.297 -8.248 1.00 96.00 222 PHE A CA 1
ATOM 1661 C C . PHE A 1 222 ? 8.593 -5.499 -9.472 1.00 96.00 222 PHE A C 1
ATOM 1663 O O . PHE A 1 222 ? 8.094 -6.099 -10.429 1.00 96.00 222 PHE A O 1
ATOM 1670 N N . SER A 1 223 ? 8.868 -4.199 -9.495 1.00 94.94 223 SER A N 1
ATOM 1671 C CA . SER A 1 223 ? 8.687 -3.385 -10.698 1.00 94.94 223 SER A CA 1
ATOM 1672 C C . SER A 1 223 ? 9.956 -2.641 -11.092 1.00 94.94 223 SER A C 1
ATOM 1674 O O . SER A 1 223 ? 10.717 -2.182 -10.246 1.00 94.94 223 SER A O 1
ATOM 1676 N N . ILE A 1 224 ? 10.206 -2.557 -12.399 1.00 96.06 224 ILE A N 1
ATOM 1677 C CA . ILE A 1 224 ? 11.209 -1.665 -12.987 1.00 96.06 224 ILE A CA 1
ATOM 1678 C C . ILE A 1 224 ? 10.534 -0.950 -14.147 1.00 96.06 224 ILE A C 1
ATOM 1680 O O . ILE A 1 224 ? 10.058 -1.594 -15.085 1.00 96.06 224 ILE A O 1
ATOM 1684 N N . GLY A 1 225 ? 10.487 0.373 -14.081 1.00 94.62 225 GLY A N 1
ATOM 1685 C CA . GLY A 1 225 ? 9.847 1.203 -15.094 1.00 94.62 225 GLY A CA 1
ATOM 1686 C C . GLY A 1 225 ? 10.546 2.539 -15.231 1.00 94.62 225 GLY A C 1
ATOM 1687 O O . GLY A 1 225 ? 11.260 2.954 -14.322 1.00 94.62 225 GLY A O 1
ATOM 1688 N N . TYR A 1 226 ? 10.345 3.218 -16.351 1.00 92.94 226 TYR A N 1
ATOM 1689 C CA . TYR A 1 226 ? 10.756 4.612 -16.494 1.00 92.94 226 TYR A CA 1
ATOM 1690 C C . TYR A 1 226 ? 9.523 5.487 -16.672 1.00 92.94 226 TYR A C 1
ATOM 1692 O O . TYR A 1 226 ? 8.535 5.067 -17.273 1.00 92.94 226 TYR A O 1
ATOM 1700 N N . TRP A 1 227 ? 9.581 6.705 -16.146 1.00 85.94 227 TRP A N 1
ATOM 1701 C CA . TRP A 1 227 ? 8.498 7.669 -16.279 1.00 85.94 227 TRP A CA 1
ATOM 1702 C C . TRP A 1 227 ? 8.918 8.843 -17.153 1.00 85.94 227 TRP A C 1
ATOM 1704 O O . TRP A 1 227 ? 9.972 9.439 -16.943 1.00 85.94 227 TRP A O 1
ATOM 1714 N N . VAL A 1 228 ? 8.052 9.208 -18.093 1.00 85.69 228 VAL A N 1
ATOM 1715 C CA . VAL A 1 228 ? 8.179 10.437 -18.880 1.00 85.69 228 VAL A CA 1
ATOM 1716 C C . VAL A 1 228 ? 6.869 11.206 -18.739 1.00 85.69 228 VAL A C 1
ATOM 1718 O O . VAL A 1 228 ? 5.806 10.581 -18.760 1.00 85.69 228 VAL A O 1
ATOM 1721 N N . PRO A 1 229 ? 6.887 12.543 -18.599 1.00 77.38 229 PRO A N 1
ATOM 1722 C CA . PRO A 1 229 ? 5.657 13.317 -18.573 1.00 77.38 229 PRO A CA 1
ATOM 1723 C C . PRO A 1 229 ? 4.772 13.011 -19.795 1.00 77.38 229 PRO A C 1
ATOM 1725 O O . PRO A 1 229 ? 5.248 13.116 -20.929 1.00 77.38 229 PRO A O 1
ATOM 1728 N N . PRO A 1 230 ? 3.480 12.683 -19.607 1.00 69.69 230 PRO A N 1
ATOM 1729 C CA . PRO A 1 230 ? 2.591 12.420 -20.729 1.00 69.69 230 PRO A CA 1
ATOM 1730 C C . PRO A 1 230 ? 2.500 13.603 -21.709 1.00 69.69 230 PRO A C 1
ATOM 1732 O O . PRO A 1 230 ? 2.506 14.754 -21.262 1.00 69.69 230 PRO A O 1
ATOM 1735 N N . PRO A 1 231 ? 2.289 13.362 -23.021 1.00 66.00 231 PRO A N 1
ATOM 1736 C CA . PRO A 1 231 ? 2.244 14.402 -24.058 1.00 66.00 231 PRO A CA 1
ATOM 1737 C C . PRO A 1 231 ? 1.339 15.602 -23.765 1.00 66.00 231 PRO A C 1
ATOM 1739 O O . PRO A 1 231 ? 1.656 16.731 -24.139 1.00 66.00 231 PRO A O 1
ATOM 1742 N N . ARG A 1 232 ? 0.238 15.390 -23.036 1.00 67.44 232 ARG A N 1
ATOM 1743 C CA . ARG A 1 232 ? -0.687 16.452 -22.606 1.00 67.44 232 ARG A CA 1
ATOM 1744 C C . ARG A 1 232 ? -0.072 17.482 -21.648 1.00 67.44 232 ARG A C 1
ATOM 1746 O O . ARG A 1 232 ? -0.589 18.586 -21.557 1.00 67.44 232 ARG A O 1
ATOM 1753 N N . PHE A 1 233 ? 1.020 17.137 -20.968 1.00 67.75 233 PHE A N 1
ATOM 1754 C CA . PHE A 1 233 ? 1.788 18.025 -20.089 1.00 67.75 233 PHE A CA 1
ATOM 1755 C C . PHE A 1 233 ? 3.067 18.554 -20.757 1.00 67.75 233 PHE A C 1
ATOM 1757 O O . PHE A 1 233 ? 3.766 19.387 -20.186 1.00 67.75 233 PHE A O 1
ATOM 1764 N N . ILE A 1 234 ? 3.374 18.103 -21.980 1.00 62.69 234 ILE A N 1
ATOM 1765 C CA . ILE A 1 234 ? 4.571 18.512 -22.728 1.00 62.69 234 ILE A CA 1
ATOM 1766 C C . ILE A 1 234 ? 4.405 19.923 -23.322 1.00 62.69 234 ILE A C 1
ATOM 1768 O O . ILE A 1 234 ? 5.389 20.615 -23.580 1.00 62.69 234 ILE A O 1
ATOM 1772 N N . THR A 1 235 ? 3.178 20.422 -23.510 1.00 60.34 235 THR A N 1
ATOM 1773 C CA . THR A 1 235 ? 2.944 21.746 -24.120 1.00 60.34 235 THR A CA 1
ATOM 1774 C C . THR A 1 235 ? 3.465 22.918 -23.287 1.00 60.34 235 THR A C 1
ATOM 1776 O O . THR A 1 235 ? 3.802 23.949 -23.866 1.00 60.34 235 THR A O 1
ATOM 1779 N N . GLU A 1 236 ? 3.593 22.752 -21.969 1.00 66.44 236 GLU A N 1
ATOM 1780 C CA . GLU A 1 236 ? 4.082 23.778 -21.031 1.00 66.44 236 GLU A CA 1
ATOM 1781 C C . GLU A 1 236 ? 5.578 23.635 -20.698 1.00 66.44 236 GLU A C 1
ATOM 1783 O O . GLU A 1 236 ? 6.142 24.472 -19.998 1.00 66.44 236 GLU A O 1
ATOM 1788 N N . GLN A 1 237 ? 6.238 22.598 -21.222 1.00 75.62 237 GLN A N 1
ATOM 1789 C CA . GLN A 1 237 ? 7.641 22.311 -20.937 1.00 75.62 237 GLN A CA 1
ATOM 1790 C C . GLN A 1 237 ? 8.609 23.164 -21.756 1.00 75.62 237 GLN A C 1
ATOM 1792 O O . GLN A 1 237 ? 8.336 23.548 -22.905 1.00 75.62 237 GLN A O 1
ATOM 1797 N N . THR A 1 238 ? 9.779 23.404 -21.160 1.00 84.31 238 THR A N 1
ATOM 1798 C CA . THR A 1 238 ? 10.920 24.027 -21.832 1.00 84.31 238 THR A CA 1
ATOM 1799 C C . THR A 1 238 ? 11.399 23.159 -23.002 1.00 84.31 238 THR A C 1
ATOM 1801 O O . THR A 1 238 ? 11.075 21.974 -23.098 1.00 84.31 238 THR A O 1
ATOM 1804 N N . THR A 1 239 ? 12.158 23.740 -23.933 1.00 85.19 239 THR A N 1
ATOM 1805 C CA . THR A 1 239 ? 12.771 22.965 -25.027 1.00 85.19 239 THR A CA 1
ATOM 1806 C C . THR A 1 239 ? 13.699 21.877 -24.484 1.00 85.19 239 THR A C 1
ATOM 1808 O O . THR A 1 239 ? 13.661 20.754 -24.971 1.00 85.19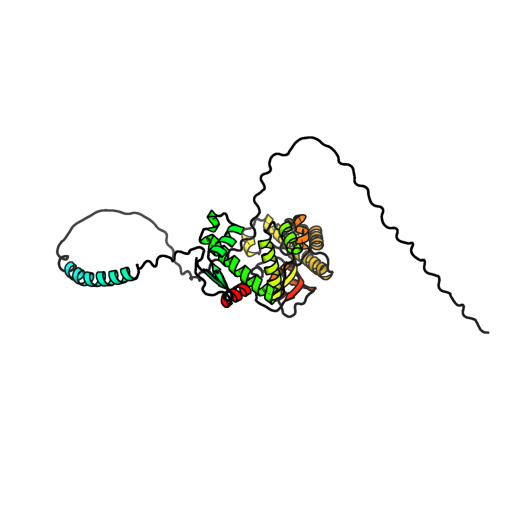 239 THR A O 1
ATOM 1811 N N . GLU A 1 240 ? 14.456 22.188 -23.432 1.00 84.94 240 GLU A N 1
ATOM 1812 C CA . GLU A 1 240 ? 15.385 21.262 -22.773 1.00 84.94 240 GLU A CA 1
ATOM 1813 C C . GLU A 1 240 ? 14.642 20.067 -22.152 1.00 84.94 240 GLU A C 1
ATOM 1815 O O . GLU A 1 240 ? 15.040 18.919 -22.332 1.00 84.94 240 GLU A O 1
ATOM 1820 N N . ASP A 1 241 ? 13.504 20.308 -21.494 1.00 84.00 241 ASP A N 1
ATOM 1821 C CA . ASP A 1 241 ? 12.676 19.236 -20.927 1.00 84.00 241 ASP A CA 1
ATOM 1822 C C . ASP A 1 241 ? 12.059 18.332 -22.001 1.00 84.00 241 ASP A C 1
ATOM 1824 O O . ASP A 1 241 ? 11.931 17.122 -21.799 1.00 84.00 241 ASP A O 1
ATOM 1828 N N . LYS A 1 242 ? 11.711 18.902 -23.161 1.00 85.00 242 LYS A N 1
ATOM 1829 C CA . LYS A 1 242 ? 11.204 18.144 -24.314 1.00 85.00 242 LYS A CA 1
ATOM 1830 C C . LYS A 1 242 ? 12.274 17.246 -24.912 1.00 85.00 242 LYS A C 1
ATOM 1832 O O . LYS A 1 242 ? 11.990 16.086 -25.196 1.00 85.00 242 LYS A O 1
ATOM 1837 N N . GLU A 1 243 ? 13.480 17.774 -25.094 1.00 87.94 243 GLU A N 1
ATOM 1838 C CA . GLU A 1 243 ? 14.624 17.010 -25.598 1.00 87.94 243 GLU A CA 1
ATOM 1839 C C . GLU A 1 243 ? 14.971 15.869 -24.637 1.00 87.94 243 GLU A C 1
ATOM 1841 O O . GLU A 1 243 ? 15.018 14.717 -25.061 1.00 87.94 243 GLU A O 1
ATOM 1846 N N . ARG A 1 244 ? 15.062 16.148 -23.330 1.00 87.50 244 ARG A N 1
ATOM 1847 C CA . ARG A 1 244 ? 15.286 15.119 -22.303 1.00 87.50 244 ARG A CA 1
ATOM 1848 C C . ARG A 1 244 ? 14.192 14.049 -22.296 1.00 87.50 244 ARG A C 1
ATOM 1850 O O . ARG A 1 244 ? 14.494 12.860 -22.239 1.00 87.50 244 ARG A O 1
ATOM 1857 N N . SER A 1 245 ? 12.925 14.454 -22.375 1.00 87.62 245 SER A N 1
ATOM 1858 C CA . SER A 1 245 ? 11.797 13.516 -22.443 1.00 87.62 245 SER A CA 1
ATOM 1859 C C . SER A 1 245 ? 11.887 12.622 -23.682 1.00 87.62 245 SER A C 1
ATOM 1861 O O . SER A 1 245 ? 11.622 11.426 -23.599 1.00 87.62 245 SER A O 1
ATOM 1863 N N . GLN A 1 246 ? 12.299 13.175 -24.826 1.00 88.50 246 GLN A N 1
ATOM 1864 C CA . GLN A 1 246 ? 12.485 12.399 -26.050 1.00 88.50 246 GLN A CA 1
ATOM 1865 C C . GLN A 1 246 ? 13.647 11.406 -25.926 1.00 88.50 246 GLN A C 1
ATOM 1867 O O . GLN A 1 246 ? 13.481 10.245 -26.282 1.00 88.50 246 GLN A O 1
ATOM 1872 N N . GLU A 1 247 ? 14.785 11.817 -25.362 1.00 91.38 247 GLU A N 1
ATOM 1873 C CA . GLU A 1 247 ? 15.917 10.914 -25.109 1.00 91.38 247 GLU A CA 1
ATOM 1874 C C . GLU A 1 247 ? 15.523 9.744 -24.192 1.00 91.38 247 GLU A C 1
ATOM 1876 O O . GLU A 1 247 ? 15.929 8.602 -24.416 1.00 91.38 247 GLU A O 1
ATOM 1881 N N . GLN A 1 248 ? 14.687 10.009 -23.185 1.00 91.69 248 GLN A N 1
ATOM 1882 C CA . GLN A 1 248 ? 14.142 8.982 -22.295 1.00 91.69 248 GLN A CA 1
ATOM 1883 C C . GLN A 1 248 ? 13.186 8.033 -23.020 1.00 91.69 248 GLN A C 1
ATOM 1885 O O . GLN A 1 248 ? 13.271 6.820 -22.832 1.00 91.69 248 GLN A O 1
ATOM 1890 N N . LEU A 1 249 ? 12.308 8.560 -23.877 1.00 89.69 249 LEU A N 1
ATOM 1891 C CA . LEU A 1 249 ? 11.418 7.746 -24.709 1.00 89.69 249 LEU A CA 1
ATOM 1892 C C . LEU A 1 249 ? 12.194 6.875 -25.705 1.00 89.69 249 LEU A C 1
ATOM 1894 O O . LEU A 1 249 ? 11.793 5.740 -25.946 1.00 89.69 249 LEU A O 1
ATOM 1898 N N . ASP A 1 250 ? 13.308 7.370 -26.244 1.00 91.94 250 ASP A N 1
ATOM 1899 C CA . ASP A 1 250 ? 14.142 6.632 -27.193 1.00 91.94 250 ASP A CA 1
ATOM 1900 C C . ASP A 1 250 ? 14.955 5.521 -26.500 1.00 91.94 250 ASP A C 1
ATOM 1902 O O . ASP A 1 250 ? 15.100 4.419 -27.037 1.00 91.94 250 ASP A O 1
ATOM 1906 N N . ALA A 1 251 ? 15.470 5.780 -25.293 1.00 94.06 251 ALA A N 1
ATOM 1907 C CA . ALA A 1 251 ? 16.239 4.808 -24.509 1.00 94.06 251 ALA A CA 1
ATOM 1908 C C . ALA A 1 251 ? 15.359 3.769 -23.786 1.00 94.06 251 ALA A C 1
ATOM 1910 O O . ALA A 1 251 ? 15.775 2.626 -23.561 1.00 94.06 251 ALA A O 1
ATOM 1911 N N . GLY A 1 252 ? 14.139 4.163 -23.423 1.00 93.94 252 GLY A N 1
ATOM 1912 C CA . GLY A 1 252 ? 13.209 3.411 -22.588 1.00 93.94 252 GLY A CA 1
ATOM 1913 C C . GLY A 1 252 ? 12.911 1.977 -23.047 1.00 93.94 252 GLY A C 1
ATOM 1914 O O . GLY A 1 252 ? 13.078 1.054 -22.248 1.00 93.94 252 GLY A O 1
ATOM 1915 N N . PRO A 1 253 ? 12.540 1.726 -24.317 1.00 93.94 253 PRO A N 1
ATOM 1916 C CA . PRO A 1 253 ? 12.201 0.380 -24.780 1.00 93.94 253 PRO A CA 1
ATOM 1917 C C . PRO A 1 253 ? 13.335 -0.636 -24.587 1.00 93.94 253 PRO A C 1
ATOM 1919 O O . PRO A 1 253 ? 13.109 -1.732 -24.075 1.00 93.94 253 PRO A O 1
ATOM 1922 N N . SER A 1 254 ? 14.578 -0.256 -24.914 1.00 95.50 254 SER A N 1
ATOM 1923 C CA . SER A 1 254 ? 15.747 -1.127 -24.720 1.00 95.50 254 SER A CA 1
ATOM 1924 C C . SER A 1 254 ? 16.014 -1.398 -23.236 1.00 95.50 254 SER A C 1
ATOM 1926 O O . SER A 1 254 ? 16.390 -2.511 -22.862 1.00 95.50 254 SER A O 1
ATOM 1928 N N . ALA A 1 255 ? 15.820 -0.393 -22.381 1.00 96.50 255 ALA A N 1
ATOM 1929 C CA . ALA A 1 255 ? 15.943 -0.542 -20.937 1.00 96.50 255 ALA A CA 1
ATOM 1930 C C . ALA A 1 255 ? 14.899 -1.514 -20.370 1.00 96.50 255 ALA A C 1
ATOM 1932 O O . ALA A 1 255 ? 15.230 -2.370 -19.546 1.00 96.50 255 ALA A O 1
ATOM 1933 N N . ILE A 1 256 ? 13.659 -1.439 -20.849 1.00 97.00 256 ILE A N 1
ATOM 1934 C CA . ILE A 1 256 ? 12.579 -2.316 -20.402 1.00 97.00 256 ILE A CA 1
ATOM 1935 C C . ILE A 1 256 ? 12.758 -3.749 -20.898 1.00 97.00 256 ILE A C 1
ATOM 1937 O O . ILE A 1 256 ? 12.540 -4.684 -20.129 1.00 97.00 256 ILE A O 1
ATOM 1941 N N . ASP A 1 257 ? 13.253 -3.954 -22.115 1.00 97.12 257 ASP A N 1
ATOM 1942 C CA . ASP A 1 257 ? 13.583 -5.295 -22.609 1.00 97.12 257 ASP A CA 1
ATOM 1943 C C . ASP A 1 257 ? 14.744 -5.926 -21.806 1.00 97.12 257 ASP A C 1
ATOM 1945 O O . ASP A 1 257 ? 14.749 -7.135 -21.519 1.00 97.12 257 ASP A O 1
ATOM 1949 N N . GLN A 1 258 ? 15.718 -5.108 -21.374 1.00 97.69 258 GLN A N 1
ATOM 1950 C CA . GLN A 1 258 ? 16.768 -5.528 -20.441 1.00 97.69 258 GLN A CA 1
ATOM 1951 C C . GLN A 1 258 ? 16.181 -5.888 -19.066 1.00 97.69 258 GLN A C 1
ATOM 1953 O O . GLN A 1 258 ? 16.537 -6.941 -18.521 1.00 97.69 258 GLN A O 1
ATOM 1958 N N . ALA A 1 259 ? 15.276 -5.063 -18.528 1.00 97.69 259 ALA A N 1
ATOM 1959 C CA . ALA A 1 259 ? 14.596 -5.307 -17.256 1.00 97.69 259 ALA A CA 1
ATOM 1960 C C . ALA A 1 259 ? 13.794 -6.616 -17.290 1.00 97.69 259 ALA A C 1
ATOM 1962 O O . ALA A 1 259 ? 13.975 -7.486 -16.438 1.00 97.69 259 ALA A O 1
ATOM 1963 N N . GLU A 1 260 ? 12.979 -6.812 -18.327 1.00 98.19 260 GLU A N 1
ATOM 1964 C CA . GLU A 1 260 ? 12.190 -8.024 -18.541 1.00 98.19 260 GLU A CA 1
ATOM 1965 C C . GLU A 1 260 ? 13.078 -9.272 -18.567 1.00 98.19 260 GLU A C 1
ATOM 1967 O O . GLU A 1 260 ? 12.836 -10.251 -17.854 1.00 98.19 260 GLU A O 1
ATOM 1972 N N . SER A 1 261 ? 14.154 -9.223 -19.352 1.00 97.69 261 SER A N 1
ATOM 1973 C CA . SER A 1 261 ? 15.109 -10.322 -19.474 1.00 97.69 261 SER A CA 1
ATOM 1974 C C . SER A 1 261 ? 15.828 -10.626 -18.158 1.00 97.69 261 SER A C 1
ATOM 1976 O O . SER A 1 261 ? 16.051 -11.794 -17.827 1.00 97.69 261 SER A O 1
ATOM 1978 N N . GLY A 1 262 ? 16.219 -9.596 -17.405 1.00 97.38 262 GLY A N 1
ATOM 1979 C CA . GLY A 1 262 ? 16.900 -9.746 -16.120 1.00 97.38 262 GLY A CA 1
ATOM 1980 C C . GLY A 1 262 ? 15.983 -10.302 -15.030 1.00 97.38 262 GLY A C 1
ATOM 1981 O O . GLY A 1 262 ? 16.354 -11.261 -14.348 1.00 97.38 262 GLY A O 1
ATOM 1982 N N . LEU A 1 263 ? 14.755 -9.791 -14.929 1.00 96.56 263 LEU A N 1
ATOM 1983 C CA . LEU A 1 263 ? 13.755 -10.253 -13.966 1.00 96.56 263 LEU A CA 1
ATOM 1984 C C . LEU A 1 263 ? 13.329 -11.705 -14.229 1.00 96.56 263 LEU A C 1
ATOM 1986 O O . LEU A 1 263 ? 13.246 -12.492 -13.276 1.00 96.56 263 LEU A O 1
ATOM 1990 N N . LYS A 1 264 ? 13.177 -12.101 -15.505 1.00 96.31 264 LYS A N 1
ATOM 1991 C CA . LYS A 1 264 ? 12.966 -13.506 -15.921 1.00 96.31 264 LYS A CA 1
ATOM 1992 C C . LYS A 1 264 ? 14.100 -14.433 -15.472 1.00 96.31 264 LYS A C 1
ATOM 1994 O O . LYS A 1 264 ? 13.862 -15.602 -15.186 1.00 96.31 264 LYS A O 1
ATOM 1999 N N . ARG A 1 265 ? 15.331 -13.917 -15.374 1.00 96.12 265 ARG A N 1
ATOM 2000 C CA . ARG A 1 265 ? 16.511 -14.640 -14.861 1.00 96.12 265 ARG A CA 1
ATOM 2001 C C . ARG A 1 265 ? 16.701 -14.523 -13.344 1.00 96.12 265 ARG A C 1
ATOM 2003 O O . ARG A 1 265 ? 17.731 -14.956 -12.842 1.00 96.12 265 ARG A O 1
ATOM 2010 N N . ASN A 1 266 ? 15.732 -13.966 -12.615 1.00 93.56 266 ASN A N 1
ATOM 2011 C CA . ASN A 1 266 ? 15.815 -13.728 -11.169 1.00 93.56 266 ASN A CA 1
ATOM 2012 C C . ASN A 1 266 ? 17.009 -12.857 -10.747 1.00 93.56 266 ASN A C 1
ATOM 2014 O O . ASN A 1 266 ? 17.554 -13.046 -9.664 1.00 93.56 266 ASN A O 1
ATOM 2018 N N . GLN A 1 267 ? 17.425 -11.908 -11.588 1.00 94.12 267 GLN A N 1
ATOM 2019 C CA . GLN A 1 267 ? 18.407 -10.909 -11.169 1.00 94.12 267 GLN A CA 1
ATOM 2020 C C . GLN A 1 267 ? 17.802 -9.989 -10.102 1.00 94.12 267 GLN A C 1
ATOM 2022 O O . GLN A 1 267 ? 16.602 -9.711 -10.134 1.00 94.12 267 GLN A O 1
ATOM 2027 N N . ASN A 1 268 ? 18.639 -9.526 -9.169 1.00 91.75 268 ASN A N 1
ATOM 2028 C CA . ASN A 1 268 ? 18.236 -8.551 -8.159 1.00 91.75 268 ASN A CA 1
ATOM 2029 C C . ASN A 1 268 ? 17.769 -7.247 -8.854 1.00 91.75 268 ASN A C 1
ATOM 2031 O O . ASN A 1 268 ? 18.519 -6.730 -9.692 1.00 91.75 268 ASN A O 1
ATOM 2035 N N . PRO A 1 269 ? 16.565 -6.725 -8.542 1.00 92.94 269 PRO A N 1
ATOM 2036 C CA . PRO A 1 269 ? 15.982 -5.579 -9.245 1.00 92.94 269 PRO A CA 1
ATOM 2037 C C . PRO A 1 269 ? 16.842 -4.318 -9.185 1.00 92.94 269 PRO A C 1
ATOM 2039 O O . PRO A 1 269 ? 17.079 -3.691 -10.216 1.00 92.94 269 PRO A O 1
ATOM 2042 N N . LEU A 1 270 ? 17.383 -3.987 -8.009 1.00 92.31 270 LEU A N 1
ATOM 2043 C CA . LEU A 1 270 ? 18.210 -2.797 -7.819 1.00 92.31 270 LEU A CA 1
ATOM 2044 C C . LEU A 1 270 ? 19.517 -2.878 -8.621 1.00 92.31 270 LEU A C 1
ATOM 2046 O O . LEU A 1 270 ? 19.903 -1.935 -9.313 1.00 92.31 270 LEU A O 1
ATOM 2050 N N . THR A 1 271 ? 20.180 -4.037 -8.595 1.00 92.44 271 THR A N 1
ATOM 2051 C CA . THR A 1 271 ? 21.391 -4.292 -9.395 1.00 92.44 271 THR A CA 1
ATOM 2052 C C . THR A 1 271 ? 21.101 -4.177 -10.893 1.00 92.44 271 THR A C 1
ATOM 2054 O O . THR A 1 271 ? 21.886 -3.595 -11.646 1.00 92.44 271 THR A O 1
ATOM 2057 N N . LEU A 1 272 ? 19.962 -4.714 -11.334 1.00 95.31 272 LEU A N 1
ATOM 2058 C CA . LEU A 1 272 ? 19.518 -4.648 -12.722 1.00 95.31 272 LEU A CA 1
ATOM 2059 C C . LEU A 1 272 ? 19.231 -3.205 -13.157 1.00 95.31 272 LEU A C 1
ATOM 2061 O O . LEU A 1 272 ? 19.718 -2.789 -14.207 1.00 95.31 272 LEU A O 1
ATOM 2065 N N . ALA A 1 273 ? 18.526 -2.425 -12.338 1.00 94.62 273 ALA A N 1
ATOM 2066 C CA . ALA A 1 273 ? 18.235 -1.018 -12.606 1.00 94.62 273 ALA A CA 1
ATOM 2067 C C . ALA A 1 273 ? 19.509 -0.162 -12.699 1.00 94.62 273 ALA A C 1
ATOM 2069 O O . ALA A 1 273 ? 19.670 0.612 -13.642 1.00 94.62 273 ALA A O 1
ATOM 2070 N N . ARG A 1 274 ? 20.479 -0.372 -11.799 1.00 94.06 274 ARG A N 1
ATOM 2071 C CA . ARG A 1 274 ? 21.800 0.283 -11.873 1.00 94.06 274 ARG A CA 1
ATOM 2072 C C . ARG A 1 274 ? 22.537 -0.051 -13.170 1.00 94.06 274 ARG A C 1
ATOM 2074 O O . ARG A 1 274 ? 23.124 0.830 -13.796 1.00 94.06 274 ARG A O 1
ATOM 2081 N N . SER A 1 275 ? 22.475 -1.310 -13.611 1.00 96.44 275 SER A N 1
ATOM 2082 C CA . SER A 1 275 ? 23.052 -1.713 -14.898 1.00 96.44 275 SER A CA 1
ATOM 2083 C C . SER A 1 275 ? 22.348 -1.056 -16.087 1.00 96.44 275 SER A C 1
ATOM 2085 O O . SER A 1 275 ? 23.022 -0.713 -17.055 1.00 96.44 275 SER A O 1
ATOM 2087 N N . ILE A 1 276 ? 21.027 -0.878 -16.025 1.00 97.19 276 ILE A N 1
ATOM 2088 C CA . ILE A 1 276 ? 20.253 -0.189 -17.063 1.00 97.19 276 ILE A CA 1
ATOM 2089 C C . ILE A 1 276 ? 20.697 1.272 -17.171 1.00 97.19 276 ILE A C 1
ATOM 2091 O O . ILE A 1 276 ? 21.065 1.697 -18.262 1.00 97.19 276 ILE A O 1
ATOM 2095 N N . VAL A 1 277 ? 20.754 2.018 -16.062 1.00 95.56 277 VAL A N 1
ATOM 2096 C CA . VAL A 1 277 ? 21.195 3.427 -16.084 1.00 95.56 277 VAL A CA 1
ATOM 2097 C C . VAL A 1 277 ? 22.640 3.559 -16.561 1.00 95.56 277 VAL A C 1
ATOM 2099 O O . VAL A 1 277 ? 22.944 4.446 -17.353 1.00 95.56 277 VAL A O 1
ATOM 2102 N N . SER A 1 278 ? 23.526 2.636 -16.176 1.00 95.75 278 SER A N 1
ATOM 2103 C CA . SER A 1 278 ? 24.900 2.624 -16.694 1.00 95.75 278 SER A CA 1
ATOM 2104 C C . SER A 1 278 ? 24.967 2.448 -18.218 1.00 95.75 278 SER A C 1
ATOM 2106 O O . SER A 1 278 ? 25.902 2.954 -18.837 1.00 95.75 278 SER A O 1
ATOM 2108 N N . ASN A 1 279 ? 24.018 1.723 -18.820 1.00 95.56 279 ASN A N 1
ATOM 2109 C CA . ASN A 1 279 ? 23.942 1.511 -20.268 1.00 95.56 279 ASN A CA 1
ATOM 2110 C C . ASN A 1 279 ? 23.139 2.607 -20.986 1.00 95.56 279 ASN A C 1
ATOM 2112 O O . ASN A 1 279 ? 23.301 2.797 -22.188 1.00 95.56 279 ASN A O 1
ATOM 2116 N N . SER A 1 280 ? 22.241 3.288 -20.275 1.00 94.88 280 SER A N 1
ATOM 2117 C CA . SER A 1 280 ? 21.324 4.306 -20.795 1.00 94.88 280 SER A CA 1
ATOM 2118 C C . SER A 1 280 ? 21.255 5.505 -19.839 1.00 94.88 280 SER A C 1
ATOM 2120 O O . SER A 1 280 ? 20.263 5.659 -19.125 1.00 94.88 280 SER A O 1
ATOM 2122 N N . PRO A 1 281 ? 22.287 6.375 -19.820 1.00 94.19 281 PRO A N 1
ATOM 2123 C CA . PRO A 1 281 ? 22.371 7.475 -18.857 1.00 94.19 281 PRO A CA 1
ATOM 2124 C C . PRO A 1 281 ? 21.203 8.467 -18.912 1.00 94.19 281 PRO A C 1
ATOM 2126 O O . PRO A 1 281 ? 20.887 9.067 -17.895 1.00 94.19 281 PRO A O 1
ATOM 2129 N N . ALA A 1 282 ? 20.520 8.597 -20.057 1.00 93.38 282 ALA A N 1
ATOM 2130 C CA . ALA A 1 282 ? 19.328 9.441 -20.203 1.00 93.38 282 ALA A CA 1
ATOM 2131 C C . ALA A 1 282 ? 18.192 9.076 -19.222 1.00 93.38 282 ALA A C 1
ATOM 2133 O O . ALA A 1 282 ? 17.343 9.910 -18.904 1.00 93.38 282 ALA A O 1
ATOM 2134 N N . LEU A 1 283 ? 18.180 7.833 -18.726 1.00 94.38 283 LEU A N 1
ATOM 2135 C CA . LEU A 1 283 ? 17.174 7.328 -17.794 1.00 94.38 283 LEU A CA 1
ATOM 2136 C C . LEU A 1 283 ? 17.524 7.558 -16.315 1.00 94.38 283 LEU A C 1
ATOM 2138 O O . LEU A 1 283 ? 16.763 7.115 -15.460 1.00 94.38 283 LEU A O 1
ATOM 2142 N N . SER A 1 284 ? 18.644 8.217 -15.987 1.00 91.00 284 SER A N 1
ATOM 2143 C CA . SER A 1 284 ? 19.091 8.394 -14.593 1.00 91.00 284 SER A CA 1
ATOM 2144 C C . SER A 1 284 ? 18.007 8.969 -13.681 1.00 91.00 284 SER A C 1
ATOM 2146 O O . SER A 1 284 ? 17.806 8.460 -12.584 1.00 91.00 284 SER A O 1
ATOM 2148 N N . ASP A 1 285 ? 17.271 9.961 -14.183 1.00 88.25 285 ASP A N 1
ATOM 2149 C CA . ASP A 1 285 ? 16.307 10.747 -13.401 1.00 88.25 285 ASP A CA 1
ATOM 2150 C C . ASP A 1 285 ? 14.858 10.235 -13.549 1.00 88.25 285 ASP A C 1
ATOM 2152 O O . ASP A 1 285 ? 13.917 10.796 -12.974 1.00 88.25 285 ASP A O 1
ATOM 2156 N N . SER A 1 286 ? 14.648 9.218 -14.393 1.00 90.94 286 SER A N 1
ATOM 2157 C CA . SER A 1 286 ? 13.320 8.698 -14.756 1.00 90.94 286 SER A CA 1
ATOM 2158 C C . SER A 1 286 ? 13.129 7.218 -14.464 1.00 90.94 286 SER A C 1
ATOM 2160 O O . SER A 1 286 ? 11.980 6.787 -14.354 1.00 90.94 286 SER A O 1
ATOM 2162 N N . LEU A 1 287 ? 14.203 6.434 -14.334 1.00 94.56 287 LEU A N 1
ATOM 2163 C CA . LEU A 1 287 ? 14.104 5.021 -13.990 1.00 94.56 287 LEU A CA 1
ATOM 2164 C C . LEU A 1 287 ? 13.682 4.861 -12.529 1.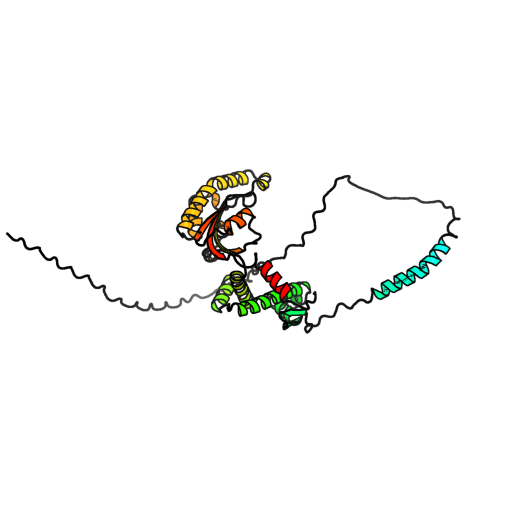00 94.56 287 LEU A C 1
ATOM 2166 O O . LEU A 1 287 ? 14.154 5.568 -11.642 1.00 94.56 287 LEU A O 1
ATOM 2170 N N . SER A 1 288 ? 12.819 3.888 -12.280 1.00 92.75 288 SER A N 1
ATOM 2171 C CA . SER A 1 288 ? 12.286 3.556 -10.969 1.00 92.75 288 SER A CA 1
ATOM 2172 C C . SER A 1 288 ? 12.357 2.057 -10.703 1.00 92.75 288 SER A C 1
ATOM 2174 O O . SER A 1 288 ? 12.298 1.243 -11.631 1.00 92.75 288 SER A O 1
ATOM 2176 N N . VAL A 1 289 ? 12.479 1.706 -9.425 1.00 93.62 289 VAL A N 1
ATOM 2177 C CA . VAL A 1 289 ? 12.388 0.341 -8.900 1.00 93.62 289 VAL A CA 1
ATOM 2178 C C . VAL A 1 289 ? 11.319 0.339 -7.820 1.00 93.62 289 VAL A C 1
ATOM 2180 O O . VAL A 1 289 ? 11.359 1.188 -6.937 1.00 93.62 289 VAL A O 1
ATOM 2183 N N . ASN A 1 290 ? 10.347 -0.570 -7.903 1.00 91.25 290 ASN A N 1
ATOM 2184 C CA . ASN A 1 290 ? 9.202 -0.623 -6.984 1.00 91.25 290 ASN A CA 1
ATOM 2185 C C . ASN A 1 290 ? 8.460 0.726 -6.850 1.00 91.25 290 ASN A C 1
ATOM 2187 O O . ASN A 1 290 ? 7.893 1.033 -5.814 1.00 91.25 290 ASN A O 1
ATOM 2191 N N . GLY A 1 291 ? 8.466 1.551 -7.904 1.00 87.25 291 GLY A N 1
ATOM 2192 C CA . GLY A 1 291 ? 7.862 2.891 -7.897 1.00 87.25 291 GLY A CA 1
ATOM 2193 C C . GLY A 1 291 ? 8.750 4.013 -7.339 1.00 87.25 291 GLY A C 1
ATOM 2194 O O . GLY A 1 291 ? 8.428 5.184 -7.533 1.00 87.25 291 GLY A O 1
ATOM 2195 N N . TYR A 1 292 ? 9.899 3.694 -6.741 1.00 88.44 292 TYR A N 1
ATOM 2196 C CA . TYR A 1 292 ? 10.862 4.675 -6.236 1.00 88.44 292 TYR A CA 1
ATOM 2197 C C . TYR A 1 292 ? 11.863 5.055 -7.320 1.00 88.44 292 TYR A C 1
ATOM 2199 O O . TYR A 1 292 ? 12.436 4.184 -7.978 1.00 88.44 292 TYR A O 1
ATOM 2207 N N . LYS A 1 293 ? 12.091 6.357 -7.519 1.00 90.06 293 LYS A N 1
ATOM 2208 C CA . LYS A 1 293 ? 13.083 6.837 -8.489 1.00 90.06 293 LYS A CA 1
ATOM 2209 C C . LYS A 1 293 ? 14.481 6.396 -8.091 1.00 90.06 293 LYS A C 1
ATOM 2211 O O . LYS A 1 293 ? 14.874 6.568 -6.942 1.00 90.06 293 LYS A O 1
ATOM 2216 N N . LEU A 1 294 ? 15.243 5.878 -9.053 1.00 90.31 294 LEU A N 1
ATOM 2217 C CA . LEU A 1 294 ? 16.539 5.273 -8.773 1.00 90.31 294 LEU A CA 1
ATOM 2218 C C . LEU A 1 294 ? 17.536 6.273 -8.157 1.00 90.31 294 LEU A C 1
ATOM 2220 O O . LEU A 1 294 ? 18.327 5.906 -7.294 1.00 90.31 294 LEU A O 1
ATOM 2224 N N . ASP A 1 295 ? 17.494 7.523 -8.617 1.00 87.75 295 ASP A N 1
ATOM 2225 C CA . ASP A 1 295 ? 18.364 8.621 -8.182 1.00 87.75 295 ASP A CA 1
ATOM 2226 C C . ASP A 1 295 ? 18.073 9.131 -6.763 1.00 87.75 295 ASP A C 1
ATOM 2228 O O . ASP A 1 295 ? 18.907 9.813 -6.171 1.00 87.75 295 ASP A O 1
ATOM 2232 N N . SER A 1 296 ? 16.899 8.798 -6.230 1.00 86.12 296 SER A N 1
ATOM 2233 C CA . SER A 1 296 ? 16.401 9.289 -4.949 1.00 86.12 296 SER A CA 1
ATOM 2234 C C . SER A 1 296 ? 16.643 8.300 -3.807 1.00 86.12 296 SER A C 1
ATOM 2236 O O . SER A 1 296 ? 16.397 8.652 -2.662 1.00 86.12 296 SER A O 1
ATOM 2238 N N . ILE A 1 297 ? 17.127 7.093 -4.115 1.00 83.19 297 ILE A N 1
ATOM 2239 C CA . ILE A 1 297 ? 17.327 6.008 -3.147 1.00 83.19 297 ILE A CA 1
ATOM 2240 C C . ILE A 1 297 ? 18.657 6.190 -2.427 1.00 83.19 297 ILE A C 1
ATOM 2242 O O . ILE A 1 297 ? 19.726 6.177 -3.051 1.00 83.19 297 ILE A O 1
ATOM 2246 N N . THR A 1 298 ? 18.601 6.292 -1.106 1.00 82.50 298 THR A N 1
ATOM 2247 C CA . THR A 1 298 ? 19.787 6.357 -0.248 1.00 82.50 298 THR A CA 1
ATOM 2248 C C . THR A 1 298 ? 20.377 4.966 0.027 1.00 82.50 298 THR A C 1
ATOM 2250 O O . THR A 1 298 ? 19.850 3.939 -0.398 1.00 82.50 298 THR A O 1
ATOM 2253 N N . GLU A 1 299 ? 21.539 4.888 0.689 1.00 80.44 299 GLU A N 1
ATOM 2254 C CA . GLU A 1 299 ? 22.154 3.587 1.007 1.00 80.44 299 GLU A CA 1
ATOM 2255 C C . GLU A 1 299 ? 21.328 2.756 1.994 1.00 80.44 299 GLU A C 1
ATOM 2257 O O . GLU A 1 299 ? 21.254 1.540 1.838 1.00 80.44 299 GLU A O 1
ATOM 2262 N N . ASP A 1 300 ? 20.678 3.415 2.946 1.00 74.50 300 ASP A N 1
ATOM 2263 C CA . ASP A 1 300 ? 19.794 2.835 3.957 1.00 74.50 300 ASP A CA 1
ATOM 2264 C C . ASP A 1 300 ? 18.439 2.368 3.398 1.00 74.50 300 ASP A C 1
ATOM 2266 O O . ASP A 1 300 ? 17.829 1.462 3.957 1.00 74.50 300 ASP A O 1
ATOM 2270 N N . GLU A 1 301 ? 18.004 2.891 2.250 1.00 73.50 301 GLU A N 1
ATOM 2271 C CA . GLU A 1 301 ? 16.752 2.492 1.591 1.00 73.50 301 GLU A CA 1
ATOM 2272 C C . GLU A 1 301 ? 16.923 1.311 0.616 1.00 73.50 301 GLU A C 1
ATOM 2274 O O . GLU A 1 301 ? 15.946 0.790 0.077 1.00 73.50 301 GLU A O 1
ATOM 2279 N N . GLN A 1 302 ? 18.155 0.850 0.362 1.00 80.31 302 GLN A N 1
ATOM 2280 C CA . GLN A 1 302 ? 18.406 -0.213 -0.627 1.00 80.31 302 GLN A CA 1
ATOM 2281 C C . GLN A 1 302 ? 17.772 -1.552 -0.243 1.00 80.31 302 GLN A C 1
ATOM 2283 O O . GLN A 1 302 ? 17.348 -2.308 -1.124 1.00 80.31 302 GLN A O 1
ATOM 2288 N N . ASP A 1 303 ? 17.709 -1.840 1.055 1.00 74.06 303 ASP A N 1
ATOM 2289 C CA . ASP A 1 303 ? 17.130 -3.081 1.561 1.00 74.06 303 ASP A CA 1
ATOM 2290 C C . ASP A 1 303 ? 15.613 -3.117 1.317 1.00 74.06 303 ASP A C 1
ATOM 2292 O O . ASP A 1 303 ? 15.096 -4.156 0.913 1.00 74.06 303 ASP A O 1
ATOM 2296 N N . LEU A 1 304 ? 14.926 -1.968 1.393 1.00 69.12 304 LEU A N 1
ATOM 2297 C CA . LEU A 1 304 ? 13.485 -1.850 1.114 1.00 69.12 304 LEU A CA 1
ATOM 2298 C C . LEU A 1 304 ? 13.128 -2.247 -0.326 1.00 69.12 304 LEU A C 1
ATOM 2300 O O . LEU A 1 304 ? 12.050 -2.763 -0.599 1.00 69.12 304 LEU A O 1
ATOM 2304 N N . LEU A 1 305 ? 14.053 -2.053 -1.266 1.00 78.19 305 LEU A N 1
ATOM 2305 C CA . LEU A 1 305 ? 13.849 -2.363 -2.686 1.00 78.19 305 LEU A CA 1
ATOM 2306 C C . LEU A 1 305 ? 14.262 -3.785 -3.062 1.00 78.19 305 LEU A C 1
ATOM 2308 O O . LEU A 1 305 ? 14.175 -4.184 -4.230 1.00 78.19 305 LEU A O 1
ATOM 2312 N N . SER A 1 306 ? 14.760 -4.539 -2.084 1.00 76.81 306 SER A N 1
ATOM 2313 C CA . SER A 1 306 ? 15.073 -5.953 -2.245 1.00 76.81 306 SER A CA 1
ATOM 2314 C C . SER A 1 306 ? 13.846 -6.840 -2.043 1.00 76.81 306 SER A C 1
ATOM 2316 O O . SER A 1 306 ? 13.856 -7.976 -2.529 1.00 76.81 306 SER A O 1
ATOM 2318 N N . ASP A 1 307 ? 12.785 -6.303 -1.438 1.00 86.56 307 ASP A N 1
ATOM 2319 C CA . ASP A 1 307 ? 11.504 -6.975 -1.256 1.00 86.56 307 ASP A CA 1
ATOM 2320 C C . ASP A 1 307 ? 10.476 -6.561 -2.323 1.00 86.56 307 ASP A C 1
ATOM 2322 O O . ASP A 1 307 ? 10.553 -5.470 -2.898 1.00 86.56 307 ASP A O 1
ATOM 2326 N N . PRO A 1 308 ? 9.553 -7.463 -2.699 1.00 91.81 308 PRO A N 1
ATOM 2327 C CA . PRO A 1 308 ? 8.508 -7.143 -3.657 1.00 91.81 308 PRO A CA 1
ATOM 2328 C C . PRO A 1 308 ? 7.458 -6.233 -3.021 1.00 91.81 308 PRO A C 1
ATOM 2330 O O . PRO A 1 308 ? 6.981 -6.496 -1.919 1.00 91.81 308 PRO A O 1
ATOM 2333 N N . GLU A 1 309 ? 7.034 -5.228 -3.776 1.00 91.50 309 GLU A N 1
ATOM 2334 C CA . GLU A 1 309 ? 6.014 -4.280 -3.343 1.00 91.50 309 GLU A CA 1
ATOM 2335 C C . GLU A 1 309 ? 4.632 -4.942 -3.318 1.00 91.50 309 GLU A C 1
ATOM 2337 O O . GLU A 1 309 ? 4.316 -5.780 -4.174 1.00 91.50 309 GLU A O 1
ATOM 2342 N N . PHE A 1 310 ? 3.808 -4.568 -2.341 1.00 91.44 310 PHE A N 1
ATOM 2343 C CA . PHE A 1 310 ? 2.433 -5.034 -2.203 1.00 91.44 310 PHE A CA 1
ATOM 2344 C C . PHE A 1 310 ? 1.477 -4.105 -2.954 1.00 91.44 310 PHE A C 1
ATOM 2346 O O . PHE A 1 310 ? 1.412 -2.914 -2.673 1.00 91.44 310 PHE A O 1
ATOM 2353 N N . TYR A 1 311 ? 0.699 -4.663 -3.879 1.00 92.38 311 TYR A N 1
ATOM 2354 C CA . TYR A 1 311 ? -0.312 -3.921 -4.625 1.00 92.38 311 TYR A CA 1
ATOM 2355 C C . TYR A 1 311 ? -1.686 -4.561 -4.461 1.00 92.38 311 TYR A C 1
ATOM 2357 O O . TYR A 1 311 ? -1.869 -5.757 -4.711 1.00 92.38 311 TYR A O 1
ATOM 2365 N N . GLU A 1 312 ? -2.675 -3.749 -4.107 1.00 94.31 312 GLU A N 1
ATOM 2366 C CA . GLU A 1 312 ? -4.074 -4.163 -4.000 1.00 94.31 312 GLU A CA 1
ATOM 2367 C C . GLU A 1 312 ? -4.777 -4.085 -5.358 1.00 94.31 312 GLU A C 1
ATOM 2369 O O . GLU A 1 312 ? -4.396 -3.317 -6.241 1.00 94.31 312 GLU A O 1
ATOM 2374 N N . TYR A 1 313 ? -5.839 -4.872 -5.548 1.00 93.12 313 TYR A N 1
ATOM 2375 C CA . TYR A 1 313 ? -6.587 -4.841 -6.805 1.00 93.12 313 TYR A CA 1
ATOM 2376 C C . TYR A 1 313 ? -7.158 -3.452 -7.099 1.00 93.12 313 TYR A C 1
ATOM 2378 O O . TYR A 1 313 ? -6.999 -2.953 -8.208 1.00 93.12 313 TYR A O 1
ATOM 2386 N N . ASN A 1 314 ? -7.790 -2.821 -6.112 1.00 88.94 314 ASN A N 1
ATOM 2387 C CA . ASN A 1 314 ? -8.339 -1.472 -6.227 1.00 88.94 314 ASN A CA 1
ATOM 2388 C C . ASN A 1 314 ? -7.345 -0.393 -5.767 1.00 88.94 314 ASN A C 1
ATOM 2390 O O . ASN A 1 314 ? -7.777 0.685 -5.358 1.00 88.94 314 ASN A O 1
ATOM 2394 N N . ASP A 1 315 ? -6.035 -0.658 -5.848 1.00 77.31 315 ASP A N 1
ATOM 2395 C CA . ASP A 1 315 ? -5.020 0.377 -5.656 1.00 77.31 315 ASP A CA 1
ATOM 2396 C C . ASP A 1 315 ? -5.289 1.542 -6.622 1.00 77.31 315 ASP A C 1
ATOM 2398 O O . ASP A 1 315 ? -5.380 1.377 -7.845 1.00 77.31 315 ASP A O 1
ATOM 2402 N N . SER A 1 316 ? -5.445 2.736 -6.053 1.00 62.19 316 SER A N 1
ATOM 2403 C CA . SER A 1 316 ? -5.763 3.961 -6.783 1.00 62.19 316 SER A CA 1
ATOM 2404 C C . SER A 1 316 ? -4.681 4.384 -7.777 1.00 62.19 316 SER A C 1
ATOM 2406 O O . SER A 1 316 ? -4.947 5.226 -8.635 1.00 62.19 316 SER A O 1
ATOM 2408 N N . ASN A 1 317 ? -3.472 3.827 -7.672 1.00 74.56 317 ASN A N 1
ATOM 2409 C CA . ASN A 1 317 ? -2.335 4.202 -8.508 1.00 74.56 317 ASN A CA 1
ATOM 2410 C C . ASN A 1 317 ? -2.298 3.482 -9.865 1.00 74.56 317 ASN A C 1
ATOM 2412 O O . ASN A 1 317 ? -1.526 3.876 -10.742 1.00 74.56 317 ASN A O 1
ATOM 2416 N N . PHE A 1 318 ? -3.133 2.458 -10.077 1.00 83.81 318 PHE A N 1
ATOM 2417 C CA . PHE A 1 318 ? -3.224 1.772 -11.363 1.00 83.81 318 PHE A CA 1
ATOM 2418 C C . PHE A 1 318 ? -4.373 2.290 -12.221 1.00 83.81 318 PHE A C 1
ATOM 2420 O O . PHE A 1 318 ? -5.534 2.324 -11.810 1.00 83.81 318 PHE A O 1
ATOM 2427 N N . ASP A 1 319 ? -4.063 2.592 -13.481 1.00 85.00 319 ASP A N 1
ATOM 2428 C CA . ASP A 1 319 ? -5.096 2.687 -14.503 1.00 85.00 319 ASP A CA 1
ATOM 2429 C C . ASP A 1 319 ? -5.736 1.310 -14.771 1.00 85.00 319 ASP A C 1
ATOM 2431 O O . ASP A 1 319 ? -5.170 0.250 -14.479 1.00 85.00 319 ASP A O 1
ATOM 2435 N N . ASP A 1 320 ? -6.930 1.324 -15.363 1.00 87.69 320 ASP A N 1
ATOM 2436 C CA . ASP A 1 320 ? -7.711 0.116 -15.627 1.00 87.69 320 ASP A CA 1
ATOM 2437 C C . ASP A 1 320 ? -6.967 -0.916 -16.485 1.00 87.69 320 ASP A C 1
ATOM 2439 O O . ASP A 1 320 ? -7.142 -2.117 -16.279 1.00 87.69 320 ASP A O 1
ATOM 2443 N N . ALA A 1 321 ? -6.148 -0.483 -17.448 1.00 87.75 321 ALA A N 1
ATOM 2444 C CA . ALA A 1 321 ? -5.419 -1.399 -18.318 1.00 87.75 321 ALA A CA 1
ATOM 2445 C C . ALA A 1 321 ? -4.293 -2.096 -17.546 1.00 87.75 321 ALA A C 1
ATOM 2447 O O . ALA A 1 321 ? -4.175 -3.321 -17.623 1.00 87.75 321 ALA A O 1
ATOM 2448 N N . THR A 1 322 ? -3.533 -1.338 -16.753 1.00 89.62 322 THR A N 1
ATOM 2449 C CA . THR A 1 322 ? -2.498 -1.867 -15.856 1.00 89.62 322 THR A CA 1
ATOM 2450 C C . THR A 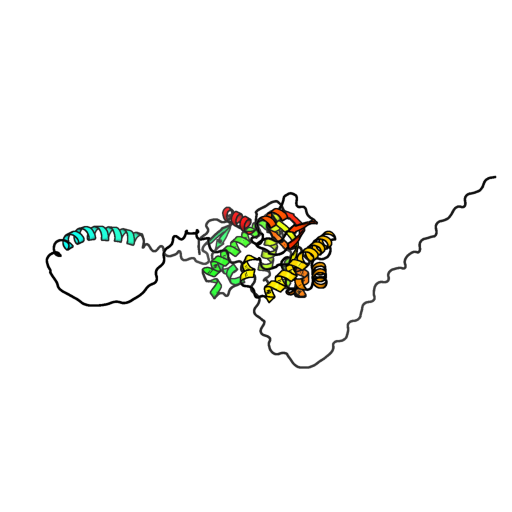1 322 ? -3.099 -2.848 -14.852 1.00 89.62 322 THR A C 1
ATOM 2452 O O . THR A 1 322 ? -2.663 -3.999 -14.775 1.00 89.62 322 THR A O 1
ATOM 2455 N N . ARG A 1 323 ? -4.174 -2.454 -14.157 1.00 91.62 323 ARG A N 1
ATOM 2456 C CA . ARG A 1 323 ? -4.880 -3.316 -13.198 1.00 91.62 323 ARG A CA 1
ATOM 2457 C C . ARG A 1 323 ? -5.370 -4.606 -13.853 1.00 91.62 323 ARG A C 1
ATOM 2459 O O . ARG A 1 323 ? -5.118 -5.696 -13.343 1.00 91.62 323 ARG A O 1
ATOM 2466 N N . ASN A 1 324 ? -6.036 -4.508 -15.003 1.00 91.19 324 ASN A N 1
ATOM 2467 C CA . ASN A 1 324 ? -6.552 -5.679 -15.710 1.00 91.19 324 ASN A CA 1
ATOM 2468 C C . ASN A 1 324 ? -5.433 -6.613 -16.180 1.00 91.19 324 ASN A C 1
ATOM 2470 O O . ASN A 1 324 ? -5.621 -7.825 -16.154 1.00 91.19 324 ASN A O 1
ATOM 2474 N N . ALA A 1 325 ? -4.282 -6.078 -16.593 1.00 92.69 325 ALA A N 1
ATOM 2475 C CA . ALA A 1 325 ? -3.141 -6.883 -17.011 1.00 92.69 325 ALA A CA 1
ATOM 2476 C C . ALA A 1 325 ? -2.498 -7.630 -15.835 1.00 92.69 325 ALA A C 1
ATOM 2478 O O . ALA A 1 325 ? -2.197 -8.813 -15.968 1.00 92.69 325 ALA A O 1
ATOM 2479 N N . LEU A 1 326 ? -2.315 -6.966 -14.690 1.00 93.00 326 LEU A N 1
ATOM 2480 C CA . LEU A 1 326 ? -1.662 -7.538 -13.509 1.00 93.00 326 LEU A CA 1
ATOM 2481 C C . LEU A 1 326 ? -2.554 -8.527 -12.745 1.00 93.00 326 LEU A C 1
ATOM 2483 O O . LEU A 1 326 ? -2.080 -9.549 -12.252 1.00 93.00 326 LEU A O 1
ATOM 2487 N N . PHE A 1 327 ? -3.860 -8.265 -12.702 1.00 93.75 327 PHE A N 1
ATOM 2488 C CA . PHE A 1 327 ? -4.838 -9.081 -11.984 1.00 93.75 327 PHE A CA 1
ATOM 2489 C C . PHE A 1 327 ? -5.680 -9.975 -12.904 1.00 93.75 327 PHE A C 1
ATOM 2491 O O . PHE A 1 327 ? -6.740 -10.465 -12.502 1.00 93.75 327 PHE A O 1
ATOM 2498 N N . ALA A 1 328 ? -5.249 -10.226 -14.141 1.00 92.56 328 ALA A N 1
ATOM 2499 C CA . ALA A 1 328 ? -5.942 -11.184 -14.997 1.00 92.56 328 ALA A CA 1
ATOM 2500 C C . ALA A 1 328 ? -5.878 -12.607 -14.405 1.00 92.56 328 ALA A C 1
ATOM 2502 O O . ALA A 1 328 ? -4.920 -12.989 -13.730 1.00 92.56 328 ALA A O 1
ATOM 2503 N N . GLN A 1 329 ? -6.900 -13.427 -14.671 1.00 88.19 329 GLN A N 1
ATOM 2504 C CA . GLN A 1 329 ? -6.982 -14.799 -14.139 1.00 88.19 329 GLN A CA 1
ATOM 2505 C C . GLN A 1 329 ? -5.867 -15.720 -14.652 1.00 88.19 329 GLN A C 1
ATOM 2507 O O . GLN A 1 329 ? -5.521 -16.699 -14.002 1.00 88.19 329 GLN A O 1
ATOM 2512 N N . ASN A 1 330 ? -5.310 -15.426 -15.826 1.00 89.69 330 ASN A N 1
ATOM 2513 C CA . ASN A 1 330 ? -4.212 -16.186 -16.415 1.00 89.69 330 ASN A CA 1
ATOM 2514 C C . ASN A 1 330 ? -2.830 -15.743 -15.911 1.00 89.69 330 ASN A C 1
ATOM 2516 O O . ASN A 1 330 ? -1.837 -16.322 -16.346 1.00 89.69 330 ASN A O 1
ATOM 2520 N N . VAL A 1 331 ? -2.758 -14.726 -15.044 1.00 91.94 331 VAL A N 1
ATOM 2521 C CA . VAL A 1 331 ? -1.504 -14.302 -14.418 1.00 91.94 331 VAL A CA 1
ATOM 2522 C C . VAL A 1 331 ? -1.146 -15.240 -13.279 1.00 91.94 331 VAL A C 1
ATOM 2524 O O . VAL A 1 331 ? -1.941 -15.409 -12.352 1.00 91.94 331 VAL A O 1
ATOM 2527 N N . SER A 1 332 ? 0.065 -15.795 -13.336 1.00 91.50 332 SER A N 1
ATOM 2528 C CA . SER A 1 332 ? 0.623 -16.669 -12.305 1.00 91.50 332 SER A CA 1
ATOM 2529 C C . SER A 1 332 ? 1.798 -16.032 -11.565 1.00 91.50 332 SER A C 1
ATOM 2531 O O . SER A 1 332 ? 2.463 -15.123 -12.066 1.00 91.50 332 SER A O 1
ATOM 2533 N N . GLU A 1 333 ? 2.132 -16.591 -10.403 1.00 91.69 333 GLU A N 1
ATOM 2534 C CA . GLU A 1 333 ? 3.405 -16.320 -9.734 1.00 91.69 333 GLU A CA 1
ATOM 2535 C C . GLU A 1 333 ? 4.592 -16.544 -10.683 1.00 91.69 333 GLU A C 1
ATOM 2537 O O . GLU A 1 333 ? 4.554 -17.386 -11.589 1.00 91.69 333 GLU A O 1
ATOM 2542 N N . ARG A 1 334 ? 5.666 -15.782 -10.462 1.00 91.44 334 ARG A N 1
ATOM 2543 C CA . ARG A 1 334 ? 6.910 -15.740 -11.251 1.00 91.44 334 ARG A CA 1
ATOM 2544 C C . ARG A 1 334 ? 6.754 -15.236 -12.681 1.00 91.44 334 ARG A C 1
ATOM 2546 O O . ARG A 1 334 ? 7.756 -15.141 -13.395 1.00 91.44 334 ARG A O 1
ATOM 2553 N N . GLN A 1 335 ? 5.540 -14.911 -13.113 1.00 95.62 335 GLN A N 1
ATOM 2554 C CA . GLN A 1 335 ? 5.325 -14.318 -14.418 1.00 95.62 335 GLN A CA 1
ATOM 2555 C C . GLN A 1 335 ? 5.901 -12.903 -14.454 1.00 95.62 335 GLN A C 1
ATOM 2557 O O . GLN A 1 335 ? 5.794 -12.137 -13.496 1.00 95.62 335 GLN A O 1
ATOM 2562 N N . VAL A 1 336 ? 6.513 -12.571 -15.588 1.00 97.25 336 VAL A N 1
ATOM 2563 C CA . VAL A 1 336 ? 6.968 -11.219 -15.892 1.00 97.25 336 VAL A CA 1
ATOM 2564 C C . VAL A 1 336 ? 5.998 -10.613 -16.898 1.00 97.25 336 VAL A C 1
ATOM 2566 O O . VAL A 1 336 ? 5.732 -11.219 -17.937 1.00 97.25 336 VAL A O 1
ATOM 2569 N N . ILE A 1 337 ? 5.444 -9.454 -16.561 1.00 96.25 337 ILE A N 1
ATOM 2570 C CA . ILE A 1 337 ? 4.398 -8.760 -17.309 1.00 96.25 337 ILE A CA 1
ATOM 2571 C C . ILE A 1 337 ? 4.929 -7.385 -17.687 1.00 96.25 337 ILE A C 1
ATOM 2573 O O . ILE A 1 337 ? 5.298 -6.599 -16.818 1.00 96.25 337 ILE A O 1
ATOM 2577 N N . LYS A 1 338 ? 4.956 -7.099 -18.988 1.00 95.31 338 LYS A N 1
ATOM 2578 C CA . LYS A 1 338 ? 5.290 -5.782 -19.528 1.00 95.31 338 LYS A CA 1
ATOM 2579 C C . LYS A 1 338 ? 4.004 -4.984 -19.715 1.00 95.31 338 LYS A C 1
ATOM 2581 O O . LYS A 1 338 ? 3.085 -5.447 -20.390 1.00 95.31 338 LYS A O 1
ATOM 2586 N N . ILE A 1 339 ? 3.957 -3.799 -19.126 1.00 92.75 339 ILE A N 1
ATOM 2587 C CA . ILE A 1 339 ? 2.880 -2.829 -19.285 1.00 92.75 339 ILE A CA 1
ATOM 2588 C C . ILE A 1 339 ? 3.399 -1.719 -20.206 1.00 92.75 339 ILE A C 1
ATOM 2590 O O . ILE A 1 339 ? 4.417 -1.093 -19.892 1.00 92.75 339 ILE A O 1
ATOM 2594 N N . PRO A 1 340 ? 2.753 -1.500 -21.363 1.00 90.00 340 PRO A N 1
ATOM 2595 C CA . PRO A 1 340 ? 3.178 -0.472 -22.299 1.00 90.00 340 PRO A CA 1
ATOM 2596 C C . PRO A 1 340 ? 2.911 0.931 -21.744 1.00 90.00 340 PRO A C 1
ATOM 2598 O O . PRO A 1 340 ? 2.087 1.116 -20.844 1.00 90.00 340 PRO A O 1
ATOM 2601 N N . ALA A 1 341 ? 3.567 1.925 -22.339 1.00 86.12 341 ALA A N 1
ATOM 2602 C CA . ALA A 1 341 ? 3.274 3.322 -22.072 1.00 86.12 341 ALA A CA 1
ATOM 2603 C C . ALA A 1 341 ? 1.818 3.655 -22.419 1.00 86.12 341 ALA A C 1
ATOM 2605 O O . ALA A 1 341 ? 1.259 3.179 -23.413 1.00 86.12 341 ALA A O 1
ATOM 2606 N N . ASN A 1 342 ? 1.211 4.496 -21.592 1.00 77.19 342 ASN A N 1
ATOM 2607 C CA . ASN A 1 342 ? -0.138 5.005 -21.757 1.00 77.19 342 ASN A CA 1
ATOM 2608 C C . ASN A 1 342 ? -0.201 6.505 -21.426 1.00 77.19 342 ASN A C 1
ATOM 2610 O O . ASN A 1 342 ? 0.773 7.116 -20.984 1.00 77.19 342 ASN A O 1
ATOM 2614 N N . ASP A 1 343 ? -1.371 7.109 -21.636 1.00 72.62 343 ASP A N 1
ATOM 2615 C CA . ASP A 1 343 ? -1.578 8.549 -21.437 1.00 72.62 343 ASP A CA 1
ATOM 2616 C C . ASP A 1 343 ? -1.409 9.013 -19.976 1.00 72.62 343 ASP A C 1
ATOM 2618 O O . ASP A 1 343 ? -1.368 10.217 -19.716 1.00 72.62 343 ASP A O 1
ATOM 2622 N N . SER A 1 344 ? -1.353 8.090 -19.015 1.00 67.50 344 SER A N 1
ATOM 2623 C CA . SER A 1 344 ? -1.229 8.376 -17.584 1.00 67.50 344 SER A CA 1
ATOM 2624 C C . SER A 1 344 ? 0.204 8.235 -17.073 1.00 67.50 344 SER A C 1
ATOM 2626 O O . SER A 1 344 ? 0.652 9.103 -16.328 1.00 67.50 344 SER A O 1
ATOM 2628 N N . ASN A 1 345 ? 0.932 7.193 -17.481 1.00 67.56 345 ASN A N 1
ATOM 2629 C CA . ASN A 1 345 ? 2.290 6.915 -17.003 1.00 67.56 345 ASN A CA 1
ATOM 2630 C C . ASN A 1 345 ? 3.399 7.416 -17.949 1.00 67.56 345 ASN A C 1
ATOM 2632 O O . ASN A 1 345 ? 4.530 7.569 -17.504 1.00 67.56 345 ASN A O 1
ATOM 2636 N N . GLY A 1 346 ? 3.096 7.669 -19.228 1.00 76.62 346 GLY A N 1
ATOM 2637 C CA . GLY A 1 346 ? 4.011 8.190 -20.253 1.00 76.62 346 GLY A CA 1
ATOM 2638 C C . GLY A 1 346 ? 5.238 7.326 -20.591 1.00 76.62 346 GLY A C 1
ATOM 2639 O O . GLY A 1 346 ? 5.864 7.555 -21.623 1.00 76.62 346 GLY A O 1
ATOM 2640 N N . GLY A 1 347 ? 5.556 6.310 -19.787 1.00 85.62 347 GLY A N 1
ATOM 2641 C CA . GLY A 1 347 ? 6.631 5.346 -20.002 1.00 85.62 347 GLY A CA 1
ATOM 2642 C C . GLY A 1 347 ? 6.193 3.909 -19.720 1.00 85.62 347 GLY A C 1
ATOM 2643 O O . GLY A 1 347 ? 5.062 3.643 -19.318 1.00 85.62 347 GLY A O 1
ATOM 2644 N N . GLU A 1 348 ? 7.080 2.963 -19.997 1.00 92.56 348 GLU A N 1
ATOM 2645 C CA . GLU A 1 348 ? 6.813 1.531 -19.862 1.00 92.56 348 GLU A CA 1
ATOM 2646 C C . GLU A 1 348 ? 7.295 1.003 -18.503 1.00 92.56 348 GLU A C 1
ATOM 2648 O O . GLU A 1 348 ? 8.259 1.504 -17.916 1.00 92.56 348 GLU A O 1
ATOM 2653 N N . VAL A 1 349 ? 6.653 -0.061 -18.019 1.00 93.88 349 VAL A N 1
ATOM 2654 C CA . VAL A 1 349 ? 7.031 -0.734 -16.771 1.00 93.88 349 VAL A CA 1
ATOM 2655 C C . VAL A 1 349 ? 6.929 -2.244 -16.924 1.00 93.88 349 VAL A C 1
ATOM 2657 O O . VAL A 1 349 ? 6.055 -2.771 -17.612 1.00 93.88 349 VAL A O 1
ATOM 2660 N N . VAL A 1 350 ? 7.836 -2.962 -16.274 1.00 96.75 350 VAL A N 1
ATOM 2661 C CA . VAL A 1 350 ? 7.780 -4.414 -16.149 1.00 96.75 350 VAL A CA 1
ATOM 2662 C C . VAL A 1 350 ? 7.573 -4.789 -14.697 1.00 96.75 350 VAL A C 1
ATOM 2664 O O . VAL A 1 350 ? 8.317 -4.347 -13.825 1.00 96.75 350 VAL A O 1
ATOM 2667 N N . TYR A 1 351 ? 6.609 -5.676 -14.472 1.00 96.56 351 TYR A N 1
ATOM 2668 C CA . TYR A 1 351 ? 6.344 -6.306 -13.190 1.00 96.56 351 TYR A CA 1
ATOM 2669 C C . TYR A 1 351 ? 6.789 -7.758 -13.211 1.00 96.56 351 TYR A C 1
ATOM 2671 O O . TYR A 1 351 ? 6.547 -8.481 -14.177 1.00 96.56 351 TYR A O 1
ATOM 2679 N N . LYS A 1 352 ? 7.385 -8.216 -12.118 1.00 97.19 352 LYS A N 1
ATOM 2680 C CA . LYS A 1 352 ? 7.591 -9.631 -11.838 1.00 97.19 352 LYS A CA 1
ATOM 2681 C C . LYS A 1 352 ? 6.758 -10.019 -10.632 1.00 97.19 352 LYS A C 1
ATOM 2683 O O . LYS A 1 352 ? 7.088 -9.634 -9.514 1.00 97.19 352 LYS A O 1
ATOM 2688 N N . ILE A 1 353 ? 5.731 -10.824 -10.871 1.00 96.75 353 ILE A N 1
ATOM 2689 C CA . ILE A 1 353 ? 4.842 -11.314 -9.822 1.00 96.75 353 ILE A CA 1
ATOM 2690 C C . ILE A 1 353 ? 5.604 -12.316 -8.958 1.00 96.75 353 ILE A C 1
ATOM 2692 O O . ILE A 1 353 ? 6.182 -13.276 -9.469 1.00 96.75 353 ILE A O 1
ATOM 2696 N N . VAL A 1 354 ? 5.624 -12.090 -7.652 1.00 95.75 354 VAL A N 1
ATOM 2697 C CA . VAL A 1 354 ? 6.217 -12.988 -6.656 1.00 95.75 354 VAL A CA 1
ATOM 2698 C C . VAL A 1 354 ? 5.126 -13.788 -5.962 1.00 95.75 354 VAL A C 1
ATOM 2700 O O . VAL A 1 354 ? 5.272 -14.995 -5.811 1.00 95.75 354 VAL A O 1
ATOM 2703 N N . GLU A 1 355 ? 4.023 -13.127 -5.630 1.00 95.06 355 GLU A N 1
ATOM 2704 C CA . GLU A 1 355 ? 2.894 -13.702 -4.905 1.00 95.06 355 GLU A CA 1
ATOM 2705 C C . GLU A 1 355 ? 1.590 -13.083 -5.410 1.00 95.06 355 GLU A C 1
ATOM 2707 O O . GLU A 1 355 ? 1.590 -11.956 -5.916 1.00 95.06 355 GLU A O 1
ATOM 2712 N N . LYS A 1 356 ? 0.477 -13.810 -5.292 1.00 93.50 356 LYS A N 1
ATOM 2713 C CA . LYS A 1 356 ? -0.842 -13.320 -5.693 1.00 93.50 356 LYS A CA 1
ATOM 2714 C C . LYS A 1 356 ? -1.954 -13.975 -4.885 1.00 93.50 356 LYS A C 1
ATOM 2716 O O . LYS A 1 356 ? -1.957 -15.189 -4.702 1.00 93.50 356 LYS A O 1
ATOM 2721 N N . SER A 1 357 ? -2.965 -13.181 -4.549 1.00 93.38 357 SER A N 1
ATOM 2722 C CA . SER A 1 357 ? -4.284 -13.654 -4.134 1.00 93.38 357 SER A CA 1
ATOM 2723 C C . SER A 1 357 ? -5.345 -13.115 -5.088 1.00 93.38 357 SER A C 1
ATOM 2725 O O . SER A 1 357 ? -5.445 -11.911 -5.314 1.00 93.38 357 SER A O 1
ATOM 2727 N N . ASP A 1 358 ? -6.166 -14.010 -5.641 1.00 91.31 358 ASP A N 1
ATOM 2728 C CA . ASP A 1 358 ? -7.329 -13.658 -6.469 1.00 91.31 358 ASP A CA 1
ATOM 2729 C C . ASP A 1 358 ? -8.640 -13.582 -5.670 1.00 91.31 358 ASP A C 1
ATOM 2731 O O . ASP A 1 358 ? -9.713 -13.391 -6.245 1.00 91.31 358 ASP A O 1
ATOM 2735 N N . THR A 1 359 ? -8.569 -13.734 -4.348 1.00 91.44 359 THR A N 1
ATOM 2736 C CA . THR A 1 359 ? -9.729 -13.783 -3.450 1.00 91.44 359 THR A CA 1
ATOM 2737 C C . THR A 1 359 ? -9.705 -12.641 -2.446 1.00 91.44 359 THR A C 1
ATOM 2739 O O . THR A 1 359 ? -8.636 -12.154 -2.104 1.00 91.44 359 THR A O 1
ATOM 2742 N N . GLY A 1 360 ? -10.876 -12.267 -1.928 1.00 94.06 360 GLY A N 1
ATOM 2743 C CA . GLY A 1 360 ? -11.008 -11.220 -0.914 1.00 94.06 360 GLY A CA 1
ATOM 2744 C C . GLY A 1 360 ? -11.631 -9.935 -1.454 1.00 94.06 360 GLY A C 1
ATOM 2745 O O . GLY A 1 360 ? -12.183 -9.913 -2.557 1.00 94.06 360 GLY A O 1
ATOM 2746 N N . ALA A 1 361 ? -11.577 -8.877 -0.646 1.00 95.81 361 ALA A N 1
ATOM 2747 C CA . ALA A 1 361 ? -12.011 -7.540 -1.051 1.00 95.81 361 ALA A CA 1
ATOM 2748 C C . ALA A 1 361 ? -11.062 -6.932 -2.096 1.00 95.81 361 ALA A C 1
ATOM 2750 O O . ALA A 1 361 ? -9.932 -7.393 -2.252 1.00 95.81 361 ALA A O 1
ATOM 2751 N N . GLY A 1 362 ? -11.502 -5.888 -2.804 1.00 93.62 362 GLY A N 1
ATOM 2752 C CA . GLY A 1 362 ? -10.657 -5.208 -3.786 1.00 93.62 362 GLY A CA 1
ATOM 2753 C C . GLY A 1 362 ? -9.512 -4.417 -3.153 1.00 93.62 362 GLY A C 1
ATOM 2754 O O . GLY A 1 362 ? -8.456 -4.294 -3.767 1.00 93.62 362 GLY A O 1
ATOM 2755 N N . SER A 1 363 ? -9.708 -3.917 -1.934 1.00 94.56 363 SER A N 1
ATOM 2756 C CA . SER A 1 363 ? -8.708 -3.188 -1.152 1.00 94.56 363 SER A CA 1
ATOM 2757 C C . SER A 1 363 ? -8.882 -3.425 0.345 1.00 94.56 363 SER A C 1
ATOM 2759 O O . SER A 1 363 ? -9.951 -3.865 0.794 1.00 94.56 363 SER A O 1
ATOM 2761 N N . TYR A 1 364 ? -7.860 -3.089 1.133 1.00 95.31 364 TYR A N 1
ATOM 2762 C CA . TYR A 1 364 ? -7.959 -3.089 2.591 1.00 95.31 364 TYR A CA 1
ATOM 2763 C C . TYR A 1 364 ? -9.045 -2.124 3.076 1.00 95.31 364 TYR A C 1
ATOM 2765 O O . TYR A 1 364 ? -9.849 -2.474 3.936 1.00 95.31 364 TYR A O 1
ATOM 2773 N N . VAL A 1 365 ? -9.145 -0.942 2.463 1.00 94.75 365 VAL A N 1
ATOM 2774 C CA . VAL A 1 365 ? -10.159 0.068 2.809 1.00 94.75 365 VAL A CA 1
ATOM 2775 C C . VAL A 1 365 ? -11.579 -0.450 2.571 1.00 94.75 365 VAL A C 1
ATOM 2777 O O . VAL A 1 365 ? -12.463 -0.249 3.404 1.00 94.75 365 VAL A O 1
ATOM 2780 N N . GLU A 1 366 ? -11.819 -1.139 1.452 1.00 95.62 366 GLU A N 1
ATOM 2781 C CA . GLU A 1 366 ? -13.118 -1.762 1.178 1.00 95.62 366 GLU A CA 1
ATOM 2782 C C . GLU A 1 366 ? -13.448 -2.862 2.186 1.00 95.62 366 GLU A C 1
ATOM 2784 O O . GLU A 1 366 ? -14.578 -2.929 2.680 1.00 95.62 366 GLU A O 1
ATOM 2789 N N . TRP A 1 367 ? -12.466 -3.707 2.511 1.00 97.12 367 TRP A N 1
ATOM 2790 C CA . TRP A 1 367 ? -12.624 -4.748 3.520 1.00 97.12 367 TRP A CA 1
ATOM 2791 C C . TRP A 1 367 ? -12.945 -4.152 4.895 1.00 97.12 367 TRP A C 1
ATOM 2793 O O . TRP A 1 367 ? -13.948 -4.534 5.502 1.00 97.12 367 TRP A O 1
ATOM 2803 N N . LEU A 1 368 ? -12.149 -3.184 5.354 1.00 97.38 368 LEU A N 1
ATOM 2804 C CA . LEU A 1 368 ? -12.300 -2.531 6.651 1.00 97.38 368 LEU A CA 1
ATOM 2805 C C . LEU A 1 368 ? -13.660 -1.845 6.762 1.00 97.38 368 LEU A C 1
ATOM 2807 O O . LEU A 1 368 ? -14.346 -1.990 7.772 1.00 97.38 368 LEU A O 1
ATOM 2811 N N . LYS A 1 369 ? -14.099 -1.159 5.701 1.00 96.62 369 LYS A N 1
ATOM 2812 C CA . LYS A 1 369 ? -15.438 -0.567 5.649 1.00 96.62 369 LYS A CA 1
ATOM 2813 C C . LYS A 1 369 ? -16.525 -1.627 5.824 1.00 96.62 369 LYS A C 1
ATOM 2815 O O . LYS A 1 369 ? -17.425 -1.439 6.636 1.00 96.62 369 LYS A O 1
ATOM 2820 N N . SER A 1 370 ? -16.423 -2.753 5.117 1.00 97.44 370 SER A N 1
ATOM 2821 C CA . SER A 1 370 ? -17.380 -3.853 5.272 1.00 97.44 370 SER A CA 1
ATOM 2822 C C . SER A 1 370 ? -17.378 -4.436 6.688 1.00 97.44 370 SER A C 1
ATOM 2824 O O . SER A 1 370 ? -18.435 -4.855 7.158 1.00 97.44 370 SER A O 1
ATOM 2826 N N . GLN A 1 371 ? -16.222 -4.496 7.358 1.00 97.56 371 GLN A N 1
ATOM 2827 C CA . GLN A 1 371 ? -16.146 -4.937 8.752 1.00 97.56 371 GLN A CA 1
ATOM 2828 C C . GLN A 1 371 ? -16.784 -3.917 9.691 1.00 97.56 371 GLN A C 1
ATOM 2830 O O . GLN A 1 371 ? -17.597 -4.298 10.528 1.00 97.56 371 GLN A O 1
ATOM 2835 N N . ARG A 1 372 ? -16.493 -2.623 9.514 1.00 97.06 372 ARG A N 1
ATOM 2836 C CA . ARG A 1 372 ? -17.098 -1.542 10.302 1.00 97.06 372 ARG A CA 1
ATOM 2837 C C . ARG A 1 372 ? -18.619 -1.574 10.203 1.00 97.06 372 ARG A C 1
ATOM 2839 O O . ARG A 1 372 ? -19.285 -1.607 11.231 1.00 97.06 372 ARG A O 1
ATOM 2846 N N . ASP A 1 373 ? -19.146 -1.658 8.981 1.00 96.62 373 ASP A N 1
ATOM 2847 C CA . ASP A 1 373 ? -20.587 -1.716 8.710 1.00 96.62 373 ASP A CA 1
ATOM 2848 C C . ASP A 1 373 ? -21.263 -2.937 9.369 1.00 96.62 373 ASP A C 1
ATOM 2850 O O . ASP A 1 373 ? -22.456 -2.898 9.674 1.00 96.62 373 ASP A O 1
ATOM 2854 N N . SER A 1 374 ? -20.518 -4.027 9.591 1.00 95.88 374 SER A N 1
ATOM 2855 C CA . SER A 1 374 ? -21.037 -5.264 10.184 1.00 95.88 374 SER A CA 1
ATOM 2856 C C . SER A 1 374 ? -20.855 -5.362 11.700 1.00 95.88 374 SER A C 1
ATOM 2858 O O . SER A 1 374 ? -21.666 -6.017 12.356 1.00 95.88 374 SER A O 1
ATOM 2860 N N . LEU A 1 375 ? -19.767 -4.819 12.245 1.00 96.12 375 LEU A N 1
ATOM 2861 C CA . LEU A 1 375 ? -19.332 -5.065 13.624 1.00 96.12 375 LEU A CA 1
ATOM 2862 C C . LEU A 1 375 ? -19.580 -3.875 14.546 1.00 96.12 375 LEU A C 1
ATOM 2864 O O . LEU A 1 375 ? -19.780 -4.083 15.745 1.00 96.12 375 LEU A O 1
ATOM 2868 N N . VAL A 1 376 ? -19.558 -2.652 14.007 1.00 96.19 376 VAL A N 1
ATOM 2869 C CA . VAL A 1 376 ? -19.709 -1.431 14.799 1.00 96.19 376 VAL A CA 1
ATOM 2870 C C . VAL A 1 376 ? -21.183 -1.097 14.954 1.00 96.19 376 VAL A C 1
ATOM 2872 O O . VAL A 1 376 ? -21.936 -0.973 13.989 1.00 96.19 376 VAL A O 1
ATOM 2875 N N . THR A 1 377 ? -21.607 -0.925 16.198 1.00 95.50 377 THR A N 1
ATOM 2876 C CA . THR A 1 377 ? -22.982 -0.568 16.543 1.00 95.50 377 THR A CA 1
ATOM 2877 C C . THR A 1 377 ? -23.010 0.583 17.541 1.00 95.50 377 THR A C 1
ATOM 2879 O O . THR A 1 377 ? -22.012 0.889 18.189 1.00 95.50 377 THR A O 1
ATOM 2882 N N . LYS A 1 378 ? -24.167 1.252 17.645 1.00 91.12 378 LYS A N 1
ATOM 2883 C CA . LYS A 1 378 ? -24.397 2.384 18.564 1.00 91.12 378 LYS A CA 1
ATOM 2884 C C . LYS A 1 378 ? -23.365 3.513 18.436 1.00 91.12 378 LYS A C 1
ATOM 2886 O O . LYS A 1 378 ? -23.044 4.166 19.421 1.00 91.12 378 LYS A O 1
ATOM 2891 N N . GLU A 1 379 ? -22.860 3.747 17.227 1.00 92.06 379 GLU A N 1
ATOM 2892 C CA . GLU A 1 379 ? -21.853 4.777 16.998 1.00 92.06 379 GLU A CA 1
ATOM 2893 C C . GLU A 1 379 ? -22.439 6.183 17.205 1.00 92.06 379 GLU A C 1
ATOM 2895 O O . GLU A 1 379 ? -23.368 6.604 16.510 1.00 92.06 379 GLU A O 1
ATOM 2900 N N . ILE A 1 380 ? -21.877 6.913 18.167 1.00 90.00 380 ILE A N 1
ATOM 2901 C CA . ILE A 1 380 ? -22.199 8.303 18.476 1.00 90.00 380 ILE A CA 1
ATOM 2902 C C . ILE A 1 380 ? -21.225 9.217 17.703 1.00 90.00 380 ILE A C 1
ATOM 2904 O O . ILE A 1 380 ? -20.005 8.995 17.721 1.00 90.00 380 ILE A O 1
ATOM 2908 N N . PRO A 1 381 ? -21.726 10.242 16.986 1.00 87.00 381 PRO A N 1
ATOM 2909 C CA . PRO A 1 381 ? -20.876 11.211 16.302 1.00 87.00 381 PRO A CA 1
ATOM 2910 C C . PRO A 1 381 ? -20.159 12.138 17.297 1.00 87.00 381 PRO A C 1
ATOM 2912 O O . PRO A 1 381 ? -20.718 12.489 18.335 1.00 87.00 381 PRO A O 1
ATOM 2915 N N . LEU A 1 382 ? -18.934 12.546 16.945 1.00 84.12 382 LEU A N 1
ATOM 2916 C CA . LEU A 1 382 ? -18.110 13.512 17.686 1.00 84.12 382 LEU A CA 1
ATOM 2917 C C . LEU A 1 382 ? -18.173 14.921 17.086 1.00 84.12 382 LEU A C 1
ATOM 2919 O O . LEU A 1 382 ? -18.330 15.041 15.843 1.00 84.12 382 LEU A O 1
#